Protein AF-A0A7Y0H3B8-F1 (afdb_monomer_lite)

Secondary structure (DSSP, 8-state):
----PPP-EEES----GGGGTSSPBP-SS-BSS-EEEEE---EEEETTEEEE-SSPPEEEEEPP-GGG-S---GGGEEEEESPTTEEEE-TTSPEEEEESSTTGGGTT-SSB-BTTB---SEEEEEEETTSEE--SSPPSSS-EEEE--GGGSPPGGGGGGSEEEEE--SS-HHHHHHH-GGGEEEEEEE--PPPTT-EEEEEEEESBHHHHHHHTT---TT--B--BS--TTPPSPEEEE-SEEEEEEE--S-SHHHHHHT-------TTTTEEEE--SS-BTTB---SSPEEEEPSS--TT--PPP--SHHHHHHHHHHHHHHHHHHH----BTTB--SSPPP-----TTHHHHT-SS--TTS-SHHHHHHHSHHHHHHHHHHHHHHHHTHHHHHHHHHHHHHHHHHHHHHHHHHHHHHHHHHHHIIIIITTS-HHHHHHHTGGGTTTSEETTEEHHHHHHTSSS-GGGGSHHHHHHH-TTSHHHHHHHHHTT----STT-S-SS--HHHHHHTTSS-SSPPPPPPTT---HHHHHHHHHHHSSPTT--HHHHHHHHHHHHHHTTTHHHHHHHHHHHHHHHHHHHHHHTT-HHHHHHHHHHHHHHHHHHHHHHHHHHHHHHHHHHHHHHTSTTT--HHHHHTSPPPSEEE-PPP--SS-----PPEEEPP-

pLDDT: mean 82.29, std 14.74, range [34.5, 98.56]

Sequence (673 aa):
MTQSYGRYHFRSWVRRGVGADAGQADSPAIPARASMDVELSVTAHQGSAVVDVLPAPKVTVHLFGPGDVIGIDPRHIIRTEPRNLTVNFEPNYLAGIEFDGPDFPWLFTPALANADRLRPWIALIVLKDAEYATPSVAPNPLPVIDVTSMSALQTLDDSWNWAHAQISAETDLTATIAGNPAAAISRLLCPRRLDPETSYTAFLVPAFDVGRQAGLGVDVSKVFAANPAWTSLTVAPLRLPVYHRFEFRTSDAGDFESLVRKLAPTMFPAAVGIAPMAVDHPADGVPSAGAPLGLEGALRSVSTTATPWAGPDRDAFRAAVQDLVNEGTTAPFDDPDHPLPGDPRIVPPAYGKWHSGAQGVDRSVPGWLPDLNLDPRNRAGAGMGTQIVQGQRIALMASAWVQVEGVLAANALLRQAQLSRAALRQLWNQHLQLATASTLLMLTAPLHSRMMASPRTVAATLGESRIPARMLSGAFRRTTRPLGPLARRAGALAGISPTGPGVLSTGAPLLERVNAGVVQVAPLPPAPAGMTSIDQVSDRDESAAPPAGLPAWLKRLLTWWAARLGAWLPVVVIALSVLVAALLILLAALLGAAALGMLLAVAVAGALVVGALAARPLLTRLGQLGNAAERLRFANLTGAAVRDGQLASRFVITEPPSGLGTAGAGAAIPGAA

Radius of gyration: 47.11 Å; chains: 1; bounding box: 98×95×128 Å

Foldseek 3Di:
DPPPDWDKDKALADDDDPRQPWAAADDQWGWQWTKDWDFDWDFDDDDPDTDTDPPTDIDIDTDAALLNDQADDCLQWPDWVVGFAAEAAALQDWTKTKGLALRQQQHRQRHHHDVRFDAGQKAKFKDFPVQWDFDPDPQVPFGKIWGAHPVSADASVCRSNQKMKMAGDPDDPVCCCVPPSSRIMMMGTDPDRGDAQTKMKMFIFGQWCSNQCSNNVHDSVPPTIGHGVDHPPDHGGRMTGGRDMGIYGHHHNDDPVSVVVPDDDDADPLCPQWDFAAQCCPDPQAHGQDGTFTQGHPDGGPNHDGDDRDDDSLVSRLVRQQVQQLLVLPDDPQDPVHGDPDDRDDGDYQPCCVVVVDSGADPVDDDDSSVCRRPPNNVVVSVVVVVVCVVCVVVVVVVVVVVVVVVVVVVVVVVVVVVVVVVVVVCCVVPVVPDDPVRNCLVCLVCQCVDDPPPHGNLVVVVPALAPNCCSDPVVCQQQPCPHPNVVVVCVVVVNDPDDDPDSPPDDRPRVCSRVVVDRPDDDDDDDPPDDDLLNVLVVQLQPLDDPPDDSVVSVVLLVCLQPCLVVLLVVLLVVLVVQLVVLQVVCVVVVNNVVSNVVSVVSSVVSNVVSVVCNVSSPSSNVSNVLSVCRDPVNPDPVSVVPDDDPQWDWDFDDADPPDDTDDTDIDGDDD

Structure (mmCIF, N/CA/C/O backbone):
da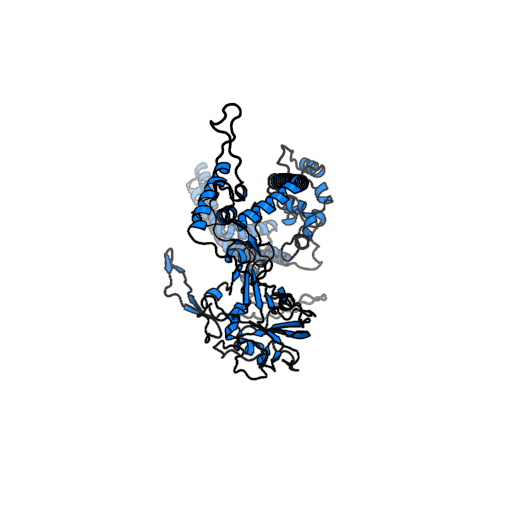ta_AF-A0A7Y0H3B8-F1
#
_entry.id   AF-A0A7Y0H3B8-F1
#
loop_
_atom_site.group_PDB
_atom_site.id
_atom_site.type_symbol
_atom_site.label_atom_id
_atom_site.label_alt_id
_atom_site.label_comp_id
_atom_site.label_asym_id
_atom_site.label_entity_id
_atom_site.label_seq_id
_atom_site.pdbx_PDB_ins_code
_atom_site.Cartn_x
_atom_site.Cartn_y
_atom_site.Cartn_z
_atom_site.occupancy
_atom_site.B_iso_or_equiv
_atom_site.auth_seq_id
_atom_site.auth_comp_id
_atom_site.auth_asym_id
_atom_site.auth_atom_id
_atom_site.pdbx_PDB_model_num
ATOM 1 N N . MET A 1 1 ? -4.552 22.725 -10.524 1.00 40.94 1 MET A N 1
ATOM 2 C CA . MET A 1 1 ? -4.689 21.751 -9.422 1.00 40.94 1 MET A CA 1
ATOM 3 C C . MET A 1 1 ? -3.881 20.541 -9.831 1.00 40.94 1 MET A C 1
ATOM 5 O O . MET A 1 1 ? -4.294 19.839 -10.742 1.00 40.94 1 MET A O 1
ATOM 9 N N . THR A 1 2 ? -2.693 20.388 -9.258 1.00 36.81 2 THR A N 1
ATOM 10 C CA . THR A 1 2 ? -1.898 19.162 -9.347 1.00 36.81 2 THR A CA 1
ATOM 11 C C . THR A 1 2 ? -2.769 18.006 -8.861 1.00 36.81 2 THR A C 1
ATOM 13 O O . THR A 1 2 ? -3.340 18.080 -7.775 1.00 36.81 2 THR A O 1
ATOM 16 N N . GLN A 1 3 ? -2.967 16.989 -9.699 1.00 42.75 3 GLN A N 1
ATOM 17 C CA . GLN A 1 3 ? -3.611 15.752 -9.270 1.00 42.75 3 GLN A CA 1
ATOM 18 C C . GLN A 1 3 ? -2.749 15.164 -8.147 1.00 42.75 3 GLN A C 1
ATOM 20 O O . GLN A 1 3 ? -1.582 14.846 -8.368 1.00 42.75 3 GLN A O 1
ATOM 25 N N . SER A 1 4 ? -3.293 15.099 -6.930 1.00 45.69 4 SER A N 1
ATOM 26 C CA . SER A 1 4 ? -2.687 14.330 -5.844 1.00 45.69 4 SER A CA 1
ATOM 27 C C . SER A 1 4 ? -2.866 12.861 -6.219 1.00 45.69 4 SER A C 1
ATOM 29 O O . SER A 1 4 ? -3.964 12.308 -6.155 1.00 45.69 4 SER A O 1
ATOM 31 N N . TYR A 1 5 ? -1.805 12.268 -6.761 1.00 53.50 5 TYR A N 1
ATOM 32 C CA . TYR A 1 5 ? -1.706 10.823 -6.907 1.00 53.50 5 TYR A CA 1
ATOM 33 C C . TYR A 1 5 ? -1.673 10.208 -5.505 1.00 53.50 5 TYR A C 1
ATOM 35 O O . TYR A 1 5 ? -1.014 10.751 -4.618 1.00 53.50 5 TYR A O 1
ATOM 43 N N . GLY A 1 6 ? -2.350 9.076 -5.301 1.00 59.97 6 GLY A N 1
ATOM 44 C CA . GLY A 1 6 ? -2.258 8.343 -4.038 1.00 59.97 6 GLY A CA 1
ATOM 45 C C . GLY A 1 6 ? -0.798 7.995 -3.738 1.00 59.97 6 GLY A C 1
ATOM 46 O O . GLY A 1 6 ? -0.159 7.289 -4.518 1.00 59.97 6 GLY A O 1
ATOM 47 N N . ARG A 1 7 ? -0.255 8.522 -2.636 1.00 76.62 7 ARG A N 1
ATOM 48 C CA . ARG A 1 7 ? 1.088 8.191 -2.150 1.00 76.62 7 ARG A CA 1
ATOM 49 C C . ARG A 1 7 ? 0.985 7.069 -1.125 1.00 76.62 7 ARG A C 1
ATOM 51 O O . ARG A 1 7 ? 0.228 7.174 -0.163 1.00 76.62 7 ARG A O 1
ATOM 58 N N . TYR A 1 8 ? 1.757 6.010 -1.346 1.00 84.88 8 TYR A N 1
ATOM 59 C CA . TYR A 1 8 ? 1.910 4.908 -0.404 1.00 84.88 8 TYR A CA 1
ATOM 60 C C . TYR A 1 8 ? 3.263 5.021 0.289 1.00 84.88 8 TYR A C 1
ATOM 62 O O . TYR A 1 8 ? 4.295 5.153 -0.369 1.00 84.88 8 TYR A O 1
ATOM 70 N N . HIS A 1 9 ? 3.255 4.946 1.616 1.00 88.38 9 HIS A N 1
ATOM 71 C CA . HIS A 1 9 ? 4.460 4.887 2.431 1.00 88.38 9 HIS A CA 1
ATOM 72 C C . HIS A 1 9 ? 4.549 3.520 3.100 1.00 88.38 9 HIS A C 1
ATOM 74 O O . HIS A 1 9 ? 3.611 3.090 3.770 1.00 88.38 9 HIS A O 1
ATOM 80 N N . PHE A 1 10 ? 5.689 2.855 2.932 1.00 91.50 10 PHE A N 1
ATOM 81 C CA . PHE A 1 10 ? 5.968 1.567 3.556 1.00 91.50 10 PHE A CA 1
ATOM 82 C C . PHE A 1 10 ? 6.911 1.757 4.745 1.00 91.50 10 PHE A C 1
ATOM 84 O O . PHE A 1 10 ? 7.852 2.559 4.692 1.00 91.50 10 PHE A O 1
ATOM 91 N N . ARG A 1 11 ? 6.628 1.050 5.839 1.00 91.75 11 ARG A N 1
ATOM 92 C CA . ARG A 1 11 ? 7.447 1.027 7.056 1.00 91.75 11 ARG A CA 1
ATOM 93 C C . ARG A 1 11 ? 7.760 -0.415 7.422 1.00 91.75 11 ARG A C 1
ATOM 95 O O . ARG A 1 11 ? 6.856 -1.247 7.421 1.00 91.75 11 ARG A O 1
ATOM 102 N N . SER A 1 12 ? 9.016 -0.686 7.762 1.00 93.00 12 SER A N 1
ATOM 103 C CA . SER A 1 12 ? 9.477 -2.019 8.167 1.00 93.00 12 SER A CA 1
ATOM 104 C C . SER A 1 12 ? 8.813 -2.505 9.455 1.00 93.00 12 SER A C 1
ATOM 106 O O . SER A 1 12 ? 8.681 -3.702 9.656 1.00 93.00 12 SER A O 1
ATOM 108 N N . TRP A 1 13 ? 8.375 -1.583 10.317 1.00 93.88 13 TRP A N 1
ATOM 109 C CA . TRP A 1 13 ? 7.616 -1.869 11.532 1.00 93.88 13 TRP A CA 1
ATOM 110 C C . TRP A 1 13 ? 6.831 -0.633 11.991 1.00 93.88 13 TRP A C 1
ATOM 112 O O . TRP A 1 13 ? 7.152 0.496 11.610 1.00 93.88 13 TRP A O 1
ATOM 122 N N . VAL A 1 14 ? 5.796 -0.844 12.811 1.00 92.19 14 VAL A N 1
ATOM 123 C CA . VAL A 1 14 ? 5.066 0.214 13.532 1.00 92.19 14 VAL A CA 1
ATOM 124 C C . VAL A 1 14 ? 4.738 -0.282 14.941 1.00 92.19 14 VAL A C 1
ATOM 126 O O . VAL A 1 14 ? 4.281 -1.408 15.120 1.00 92.19 14 VAL A O 1
ATOM 129 N N . ARG A 1 15 ? 4.955 0.570 15.947 1.00 90.88 15 ARG A N 1
ATOM 130 C CA . ARG A 1 15 ? 4.550 0.363 17.347 1.00 90.88 15 ARG A CA 1
ATOM 131 C C . ARG A 1 15 ? 3.812 1.608 17.830 1.00 90.88 15 ARG A C 1
ATOM 133 O O . ARG A 1 15 ? 4.107 2.713 17.376 1.00 90.88 15 ARG A O 1
ATOM 140 N N . ARG A 1 16 ? 2.843 1.435 18.728 1.00 87.38 16 ARG A N 1
ATOM 141 C CA . ARG A 1 16 ? 2.047 2.533 19.293 1.00 87.38 16 ARG A CA 1
ATOM 142 C C . ARG A 1 16 ? 1.983 2.449 20.812 1.00 87.38 16 ARG A C 1
ATOM 144 O O . ARG A 1 16 ? 2.094 1.371 21.397 1.00 87.38 16 ARG A O 1
ATOM 151 N N . GLY A 1 17 ? 1.733 3.602 21.427 1.00 86.69 17 GLY A N 1
ATOM 152 C CA . GLY A 1 17 ? 1.544 3.730 22.868 1.00 86.69 17 GLY A CA 1
ATOM 153 C C . GLY A 1 17 ? 2.754 3.244 23.663 1.00 86.69 17 GLY A C 1
ATOM 154 O O . GLY A 1 17 ? 3.889 3.334 23.210 1.00 86.69 17 GLY A O 1
ATOM 155 N N . VAL A 1 18 ? 2.482 2.678 24.836 1.00 84.56 18 VAL A N 1
ATOM 156 C CA . VAL A 1 18 ? 3.487 2.218 25.809 1.00 84.56 18 VAL A CA 1
ATOM 157 C C . VAL A 1 18 ? 4.445 1.169 25.220 1.00 84.56 18 VAL A C 1
ATOM 159 O O . VAL A 1 18 ? 5.603 1.081 25.618 1.00 84.56 18 VAL A O 1
ATOM 162 N N . GLY A 1 19 ? 3.998 0.400 24.222 1.00 83.25 19 GLY A N 1
ATOM 163 C CA . GLY A 1 19 ? 4.835 -0.578 23.532 1.00 83.25 19 GLY A CA 1
ATOM 164 C C . GLY A 1 19 ? 5.940 0.028 22.659 1.00 83.25 19 GLY A C 1
ATOM 165 O O . GLY A 1 19 ? 6.861 -0.695 22.280 1.00 83.25 19 GLY A O 1
ATOM 166 N N . ALA A 1 20 ? 5.868 1.319 22.325 1.00 86.31 20 ALA A N 1
ATOM 167 C CA . ALA A 1 20 ? 6.916 1.998 21.566 1.00 86.31 20 ALA A CA 1
ATOM 168 C C . ALA A 1 20 ? 8.186 2.260 22.396 1.00 86.31 20 ALA A C 1
ATOM 170 O O . ALA A 1 20 ? 9.252 2.370 21.802 1.00 86.31 20 ALA A O 1
ATOM 171 N N . ASP A 1 21 ? 8.072 2.283 23.732 1.00 86.06 21 ASP A N 1
ATOM 172 C CA . ASP A 1 21 ? 9.164 2.662 24.645 1.00 86.06 21 ASP A CA 1
ATOM 173 C C . ASP A 1 21 ? 9.518 1.575 25.682 1.00 86.06 21 ASP A C 1
ATOM 175 O O . ASP A 1 21 ? 10.467 1.722 26.448 1.00 86.06 21 ASP A O 1
ATOM 179 N N . ALA A 1 22 ? 8.769 0.468 25.738 1.00 83.19 22 ALA A N 1
ATOM 180 C CA . ALA A 1 22 ? 9.004 -0.600 26.709 1.00 83.19 22 ALA A CA 1
ATOM 181 C C . ALA A 1 22 ? 10.034 -1.639 26.245 1.00 83.19 22 ALA A C 1
ATOM 183 O O . ALA A 1 22 ? 9.823 -2.336 25.249 1.00 83.19 22 ALA A O 1
ATOM 184 N N . GLY A 1 23 ? 11.055 -1.864 27.072 1.00 86.00 23 GLY A N 1
ATOM 185 C CA . GLY A 1 23 ? 11.982 -2.987 26.955 1.00 86.00 23 GLY A CA 1
ATOM 186 C C . GLY A 1 23 ? 13.327 -2.638 26.320 1.00 86.00 23 GLY A C 1
ATOM 187 O O . GLY A 1 23 ? 13.721 -1.482 26.214 1.00 86.00 23 GLY A O 1
ATOM 188 N N . GLN A 1 24 ? 14.060 -3.680 25.932 1.00 92.19 24 GLN A N 1
ATOM 189 C CA . GLN A 1 24 ? 15.363 -3.571 25.272 1.00 92.19 24 GLN A CA 1
ATOM 190 C C . GLN A 1 24 ? 15.230 -3.725 23.754 1.00 92.19 24 GLN A C 1
ATOM 192 O O . GLN A 1 24 ? 14.245 -4.290 23.277 1.00 92.19 24 GLN A O 1
ATOM 197 N N . ALA A 1 25 ? 16.231 -3.265 23.001 1.00 94.19 25 ALA A N 1
ATOM 198 C CA . ALA A 1 25 ? 16.289 -3.471 21.554 1.00 94.19 25 ALA A CA 1
ATOM 199 C C . ALA A 1 25 ? 16.274 -4.967 21.182 1.00 94.19 25 ALA A C 1
ATOM 201 O O . ALA A 1 25 ? 16.824 -5.809 21.899 1.00 94.19 25 ALA A O 1
ATOM 202 N N . ASP A 1 26 ? 15.651 -5.286 20.047 1.00 93.88 26 ASP A N 1
ATOM 203 C CA . ASP A 1 26 ? 15.497 -6.652 19.557 1.00 93.88 26 ASP A CA 1
ATOM 204 C C . ASP A 1 26 ? 16.863 -7.308 19.314 1.00 93.88 26 ASP A C 1
ATOM 206 O O . ASP A 1 26 ? 17.768 -6.744 18.685 1.00 93.88 26 ASP A O 1
ATOM 210 N N . SER A 1 27 ? 17.016 -8.513 19.855 1.00 91.56 27 SER A N 1
ATOM 211 C CA . SER A 1 27 ? 18.233 -9.319 19.796 1.00 91.56 27 SER A CA 1
ATOM 212 C C . SER A 1 27 ? 17.888 -10.805 19.982 1.00 91.56 27 SER A C 1
ATOM 214 O O . SER A 1 27 ? 16.769 -11.129 20.388 1.00 91.56 27 SER A O 1
ATOM 216 N N . PRO A 1 28 ? 18.811 -11.748 19.718 1.00 86.75 28 PRO A N 1
ATOM 217 C CA . PRO A 1 28 ? 18.539 -13.175 19.910 1.00 86.75 28 PRO A CA 1
ATOM 218 C C . PRO A 1 28 ? 18.070 -13.553 21.325 1.00 86.75 28 PRO A C 1
ATOM 220 O O . PRO A 1 28 ? 17.345 -14.532 21.473 1.00 86.75 28 PRO A O 1
ATOM 223 N N . ALA A 1 29 ? 18.437 -12.772 22.348 1.00 88.81 29 ALA A N 1
ATOM 224 C CA . ALA A 1 29 ? 18.040 -12.988 23.735 1.00 88.81 29 ALA A CA 1
ATOM 225 C C . ALA A 1 29 ? 17.182 -11.818 24.242 1.00 88.81 29 ALA A C 1
ATOM 227 O O . ALA A 1 29 ? 17.705 -10.785 24.658 1.00 88.81 29 ALA A O 1
ATOM 228 N N . ILE A 1 30 ? 15.857 -11.988 24.226 1.00 93.31 30 ILE A N 1
ATOM 229 C CA . ILE A 1 30 ? 14.880 -11.005 24.722 1.00 93.31 30 ILE A CA 1
ATOM 230 C C . ILE A 1 30 ? 13.974 -11.613 25.805 1.00 93.31 30 ILE A C 1
ATOM 232 O O . ILE A 1 30 ? 13.742 -12.828 25.796 1.00 93.31 30 ILE A O 1
ATOM 236 N N . PRO A 1 31 ? 13.476 -10.808 26.764 1.00 93.88 31 PRO A N 1
ATOM 237 C CA . PRO A 1 31 ? 12.596 -11.306 27.816 1.00 93.88 31 PRO A CA 1
ATOM 238 C C . PRO A 1 31 ? 11.245 -11.766 27.250 1.00 93.88 31 PRO A C 1
ATOM 240 O O . PRO A 1 31 ? 10.810 -11.314 26.195 1.00 93.88 31 PRO A O 1
ATOM 243 N N . ALA A 1 32 ? 10.545 -12.646 27.969 1.00 93.50 32 ALA A N 1
ATOM 244 C CA . ALA A 1 32 ? 9.212 -13.122 27.580 1.00 93.50 32 ALA A CA 1
ATOM 245 C C . ALA A 1 32 ? 8.148 -12.007 27.580 1.00 93.50 32 ALA A C 1
ATOM 247 O O . ALA A 1 32 ? 7.167 -12.078 26.838 1.00 93.50 32 ALA A O 1
ATOM 248 N N . ARG A 1 33 ? 8.355 -10.971 28.400 1.00 93.88 33 ARG A N 1
ATOM 249 C CA . ARG A 1 33 ? 7.532 -9.761 28.476 1.00 93.88 33 ARG A CA 1
ATOM 250 C C . ARG A 1 33 ? 8.430 -8.532 28.484 1.00 93.88 33 ARG A C 1
ATOM 252 O O . ARG A 1 33 ? 9.427 -8.506 29.203 1.00 93.88 33 ARG A O 1
ATOM 259 N N . ALA A 1 34 ? 8.043 -7.505 27.734 1.00 92.88 34 ALA A N 1
ATOM 260 C CA . ALA A 1 34 ? 8.6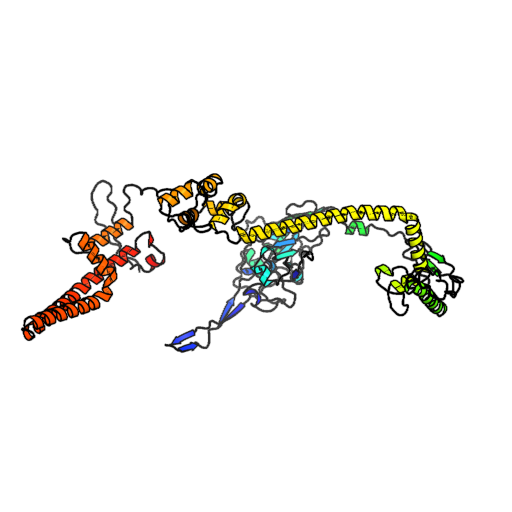64 -6.194 27.861 1.00 92.88 34 ALA A CA 1
ATOM 261 C C . ALA A 1 34 ? 8.282 -5.566 29.210 1.00 92.88 34 ALA A C 1
ATOM 263 O O . ALA A 1 34 ? 7.181 -5.789 29.722 1.00 92.88 34 ALA A O 1
ATOM 264 N N . SER A 1 35 ? 9.179 -4.766 29.774 1.00 90.88 35 SER A N 1
ATOM 265 C CA . SER A 1 35 ? 8.943 -4.026 31.011 1.00 90.88 35 SER A CA 1
ATOM 266 C C . SER A 1 35 ? 9.374 -2.574 30.871 1.00 90.88 35 SER A C 1
ATOM 268 O O . SER A 1 35 ? 10.252 -2.255 30.069 1.00 90.88 35 SER A O 1
ATOM 270 N N . MET A 1 36 ? 8.770 -1.706 31.672 1.00 89.44 36 MET A N 1
ATOM 271 C CA . MET A 1 36 ? 9.221 -0.331 31.859 1.00 89.44 36 MET A CA 1
ATOM 272 C C . MET A 1 36 ? 9.026 0.094 33.309 1.00 89.44 36 MET A C 1
ATOM 274 O O . MET A 1 36 ? 8.131 -0.409 33.990 1.00 89.44 36 MET A O 1
ATOM 278 N N . ASP A 1 37 ? 9.840 1.038 33.762 1.00 88.38 37 ASP A N 1
ATOM 279 C CA . ASP A 1 37 ? 9.673 1.646 35.075 1.00 88.38 37 ASP A CA 1
ATOM 280 C C . ASP A 1 37 ? 8.750 2.859 34.960 1.00 88.38 37 ASP A C 1
ATOM 282 O O . ASP A 1 37 ? 9.009 3.781 34.187 1.00 88.38 37 ASP A O 1
ATOM 286 N N . VAL A 1 38 ? 7.667 2.851 35.734 1.00 86.06 38 VAL A N 1
ATOM 287 C CA . VAL A 1 38 ? 6.719 3.963 35.839 1.00 86.06 38 VAL A CA 1
ATOM 288 C C . VAL A 1 38 ? 6.915 4.643 37.187 1.00 86.06 38 VAL A C 1
ATOM 290 O O . VAL A 1 38 ? 6.975 3.986 38.227 1.00 86.06 38 VAL A O 1
ATOM 293 N N . GLU A 1 39 ? 7.008 5.969 37.171 1.00 85.62 39 GLU A N 1
ATOM 294 C CA . GLU A 1 39 ? 7.154 6.802 38.363 1.00 85.62 39 GLU A CA 1
ATOM 295 C C . GLU A 1 39 ? 5.854 7.578 38.606 1.00 85.62 39 GLU A C 1
ATOM 297 O O . GLU A 1 39 ? 5.332 8.230 37.700 1.00 85.62 39 GLU A O 1
ATOM 302 N N . LEU A 1 40 ? 5.305 7.485 39.822 1.00 78.69 40 LEU A N 1
ATOM 303 C CA . LEU A 1 40 ? 4.098 8.215 40.216 1.00 78.69 40 LEU A CA 1
ATOM 304 C C . LEU A 1 40 ? 4.483 9.448 41.039 1.00 78.69 40 LEU A C 1
ATOM 306 O O . LEU A 1 40 ? 4.762 9.333 42.233 1.00 78.69 40 LEU A O 1
ATOM 310 N N . SER A 1 41 ? 4.453 10.630 40.425 1.00 75.56 41 SER A N 1
ATOM 311 C CA . SER A 1 41 ? 4.582 11.890 41.156 1.00 75.56 41 SER A CA 1
ATOM 312 C C . SER A 1 41 ? 3.256 12.248 41.833 1.00 75.56 41 SER A C 1
ATOM 314 O O . SER A 1 41 ? 2.217 12.390 41.187 1.00 75.56 41 SER A O 1
ATOM 316 N N . VAL A 1 42 ? 3.281 12.379 43.161 1.00 74.56 42 VAL A N 1
ATOM 317 C CA . VAL A 1 42 ? 2.127 12.817 43.956 1.00 74.56 42 VAL A CA 1
ATOM 318 C C . VAL A 1 42 ? 2.415 14.211 44.495 1.00 74.56 42 VAL A C 1
ATOM 320 O O . VAL A 1 42 ? 3.327 14.403 45.299 1.00 74.56 42 VAL A O 1
ATOM 323 N N . THR A 1 43 ? 1.615 15.185 44.071 1.00 74.12 43 THR A N 1
ATOM 324 C CA . THR A 1 43 ? 1.605 16.536 44.634 1.00 74.12 43 THR A CA 1
ATOM 325 C C . THR A 1 43 ? 0.630 16.589 45.804 1.00 74.12 43 THR A C 1
ATOM 327 O O . THR A 1 43 ? -0.577 16.399 45.644 1.00 74.12 43 THR A O 1
ATOM 330 N N . ALA A 1 44 ? 1.147 16.841 47.006 1.00 73.94 44 ALA A N 1
ATOM 331 C CA . ALA A 1 44 ? 0.322 17.074 48.184 1.00 73.94 44 ALA A CA 1
ATOM 332 C C . ALA A 1 44 ? 0.149 18.584 48.395 1.00 73.94 44 ALA A C 1
ATOM 334 O O . ALA A 1 44 ? 1.116 19.343 48.381 1.00 73.94 44 ALA A O 1
ATOM 335 N N . HIS A 1 45 ? -1.083 19.037 48.623 1.00 74.75 45 HIS A N 1
ATOM 336 C CA . HIS A 1 45 ? -1.341 20.421 49.023 1.00 74.75 45 HIS A CA 1
ATOM 337 C C . HIS A 1 45 ? -1.357 20.513 50.551 1.00 74.75 45 HIS A C 1
ATOM 339 O O . HIS A 1 45 ? -2.250 19.963 51.197 1.00 74.75 45 HIS A O 1
ATOM 345 N N . GLN A 1 46 ? -0.384 21.215 51.136 1.00 68.06 46 GLN A N 1
ATOM 346 C CA . GLN A 1 46 ? -0.349 21.506 52.570 1.00 68.06 46 GLN A CA 1
ATOM 347 C C . GLN A 1 46 ? -0.674 22.993 52.772 1.00 68.06 46 GLN A C 1
ATOM 349 O O . GLN A 1 46 ? 0.178 23.872 52.643 1.00 68.06 46 GLN A O 1
ATOM 354 N N . GLY A 1 47 ? -1.953 23.295 53.017 1.00 79.69 47 GLY A N 1
ATOM 355 C CA . GLY A 1 47 ? -2.460 24.671 52.972 1.00 79.69 47 GLY A CA 1
ATOM 356 C C . GLY A 1 47 ? -2.453 25.222 51.540 1.00 79.69 47 GLY A C 1
ATOM 357 O O . GLY A 1 47 ? -2.959 24.569 50.631 1.00 79.69 47 GLY A O 1
ATOM 358 N N . SER A 1 48 ? -1.878 26.411 51.330 1.00 68.56 48 SER A N 1
ATOM 359 C CA . SER A 1 48 ? -1.727 27.030 49.997 1.00 68.56 48 SER A CA 1
ATOM 360 C C . SER A 1 48 ? -0.447 26.611 49.261 1.00 68.56 48 SER A C 1
ATOM 362 O O . SER A 1 48 ? -0.238 27.030 48.124 1.00 68.56 48 SER A O 1
ATOM 364 N N . ALA A 1 49 ? 0.429 25.831 49.900 1.00 57.34 49 ALA A N 1
ATOM 365 C CA . ALA A 1 49 ? 1.698 25.401 49.325 1.00 57.34 49 ALA A CA 1
ATOM 366 C C . ALA A 1 49 ? 1.564 24.017 48.674 1.00 57.34 49 ALA A C 1
ATOM 368 O O . ALA A 1 49 ? 1.020 23.084 49.272 1.00 57.34 49 ALA A O 1
ATOM 369 N N . VAL A 1 50 ? 2.070 23.894 47.445 1.00 69.00 50 VAL A N 1
ATOM 370 C CA . VAL A 1 50 ? 2.289 22.602 46.783 1.00 69.00 50 VAL A CA 1
ATOM 371 C C . VAL A 1 50 ? 3.581 22.024 47.348 1.00 69.00 50 VAL A C 1
ATOM 373 O O . VAL A 1 50 ? 4.626 22.666 47.264 1.00 69.00 50 VAL A O 1
ATOM 376 N N . VAL A 1 51 ? 3.499 20.841 47.948 1.00 70.38 51 VAL A N 1
ATOM 377 C CA . VAL A 1 51 ? 4.654 20.081 48.423 1.00 70.38 51 VAL A CA 1
ATOM 378 C C . VAL A 1 51 ? 4.771 18.836 47.553 1.00 70.38 51 VAL A C 1
ATOM 380 O O . VAL A 1 51 ? 3.875 17.987 47.541 1.00 70.38 51 VAL A O 1
ATOM 383 N N . ASP A 1 52 ? 5.876 18.735 46.818 1.00 65.88 52 ASP A N 1
ATOM 384 C CA . ASP A 1 52 ? 6.216 17.529 46.068 1.00 65.88 52 ASP A CA 1
ATOM 385 C C . ASP A 1 52 ? 6.632 16.427 47.044 1.00 65.88 52 ASP A C 1
ATOM 387 O O . ASP A 1 52 ? 7.540 16.604 47.862 1.00 65.88 52 ASP A O 1
ATOM 391 N N . VAL A 1 53 ? 5.968 15.273 46.972 1.00 64.44 53 VAL A N 1
ATOM 392 C CA . VAL A 1 53 ? 6.361 14.098 47.751 1.00 64.44 53 VAL A CA 1
ATOM 393 C C . VAL A 1 53 ? 7.514 13.413 47.013 1.00 64.44 53 VAL A C 1
ATOM 395 O O . VAL A 1 53 ? 7.300 12.724 46.018 1.00 64.44 53 VAL A O 1
ATOM 398 N N . LEU A 1 54 ? 8.747 13.623 47.485 1.00 69.06 54 LEU A N 1
ATOM 399 C CA . LEU A 1 54 ? 9.958 12.976 46.966 1.00 69.06 54 LEU A CA 1
ATOM 400 C C . LEU A 1 54 ? 10.526 11.963 47.976 1.00 69.06 54 LEU A C 1
ATOM 402 O O . LEU A 1 54 ? 10.533 12.252 49.176 1.00 69.06 54 LEU A O 1
ATOM 406 N N . PRO A 1 55 ? 11.075 10.819 47.517 1.00 63.47 55 PRO A N 1
ATOM 407 C CA . PRO A 1 55 ? 11.157 10.361 46.125 1.00 63.47 55 PRO A CA 1
ATOM 408 C C . PRO A 1 55 ? 9.880 9.629 45.679 1.00 63.47 55 PRO A C 1
ATOM 410 O O . PRO A 1 55 ? 9.284 8.878 46.452 1.00 63.47 55 PRO A O 1
ATOM 413 N N . ALA A 1 56 ? 9.476 9.814 44.422 1.00 68.44 56 ALA A N 1
ATOM 414 C CA . ALA A 1 56 ? 8.348 9.077 43.868 1.00 68.44 56 ALA A CA 1
ATOM 415 C C . ALA A 1 56 ? 8.690 7.574 43.753 1.00 68.44 56 ALA A C 1
ATOM 417 O O . ALA A 1 56 ? 9.793 7.215 43.324 1.00 68.44 56 ALA A O 1
ATOM 418 N N . PRO A 1 57 ? 7.781 6.668 44.157 1.00 77.44 57 PRO A N 1
ATOM 419 C CA . PRO A 1 57 ? 8.022 5.237 44.054 1.00 77.44 57 PRO A CA 1
ATOM 420 C C . PRO A 1 57 ? 8.092 4.822 42.579 1.00 77.44 57 PRO A C 1
ATOM 422 O O . PRO A 1 57 ? 7.186 5.121 41.797 1.00 77.44 57 PRO A O 1
ATOM 425 N N . LYS A 1 58 ? 9.163 4.110 42.210 1.00 80.69 58 LYS A N 1
ATOM 426 C CA . LYS A 1 58 ? 9.308 3.472 40.895 1.00 80.69 58 LYS A CA 1
ATOM 427 C C . LYS A 1 58 ? 8.655 2.096 40.922 1.00 80.69 58 LYS A C 1
ATOM 429 O O . LYS A 1 58 ? 8.983 1.275 41.776 1.00 80.69 58 LYS A O 1
ATOM 434 N N . VAL A 1 59 ? 7.745 1.848 39.986 1.00 87.69 59 VAL A N 1
ATOM 435 C CA . VAL A 1 59 ? 7.062 0.563 39.820 1.00 87.69 59 VAL A CA 1
ATOM 436 C C . VAL A 1 59 ? 7.376 0.023 38.433 1.00 87.69 59 VAL A C 1
ATOM 438 O O . VAL A 1 59 ? 6.994 0.621 37.429 1.00 87.69 59 VAL A O 1
ATOM 441 N N . THR A 1 60 ? 8.050 -1.123 38.372 1.00 88.81 60 THR A N 1
ATOM 442 C CA . THR A 1 60 ? 8.249 -1.843 37.113 1.00 88.81 60 THR A CA 1
ATOM 443 C C . THR A 1 60 ? 6.928 -2.483 36.697 1.00 88.81 60 THR A C 1
ATOM 445 O O . THR A 1 60 ? 6.386 -3.339 37.398 1.00 88.81 60 THR A O 1
ATOM 448 N N . VAL A 1 61 ? 6.399 -2.066 35.551 1.00 90.12 61 VAL A N 1
ATOM 449 C CA . VAL A 1 61 ? 5.210 -2.660 34.936 1.00 90.12 61 VAL A CA 1
ATOM 450 C C . VAL A 1 61 ? 5.627 -3.553 33.775 1.00 90.12 61 VAL A C 1
ATOM 452 O O . VAL A 1 61 ? 6.553 -3.237 33.027 1.00 90.12 61 VAL A O 1
ATOM 455 N N . HIS A 1 62 ? 4.929 -4.674 33.613 1.00 90.69 62 HIS A N 1
ATOM 456 C CA . HIS A 1 62 ? 5.126 -5.593 32.497 1.00 90.69 62 HIS A CA 1
ATOM 457 C C . HIS A 1 62 ? 4.011 -5.414 31.471 1.00 90.69 62 HIS A C 1
ATOM 459 O O . HIS A 1 62 ? 2.837 -5.324 31.829 1.00 90.69 62 HIS A O 1
ATOM 465 N N . LEU A 1 63 ? 4.379 -5.396 30.195 1.00 92.06 63 LEU A N 1
ATOM 466 C CA . LEU A 1 63 ? 3.429 -5.447 29.092 1.00 92.06 63 LEU A CA 1
ATOM 467 C C . LEU A 1 63 ? 3.052 -6.893 28.771 1.00 92.06 63 LEU A C 1
ATOM 469 O O . LEU A 1 63 ? 3.828 -7.819 29.015 1.00 92.06 63 LEU A O 1
ATOM 473 N N . PHE A 1 64 ? 1.876 -7.067 28.170 1.00 93.62 64 PHE A N 1
ATOM 474 C CA . PHE A 1 64 ? 1.488 -8.344 27.583 1.00 93.62 64 PHE A CA 1
ATOM 475 C C . PHE A 1 64 ? 2.475 -8.744 26.478 1.00 93.62 64 PHE A C 1
ATOM 477 O O . PHE A 1 64 ? 2.809 -7.936 25.609 1.00 93.62 64 PHE A O 1
ATOM 484 N N . GLY A 1 65 ? 2.944 -9.989 26.533 1.00 94.50 65 GLY A N 1
ATOM 485 C CA . GLY A 1 65 ? 3.844 -10.594 25.554 1.00 94.50 65 GLY A CA 1
ATOM 486 C C . GLY A 1 65 ? 3.176 -11.735 24.781 1.00 94.50 65 GLY A C 1
ATOM 487 O O . GLY A 1 65 ? 1.981 -11.987 24.948 1.00 94.50 65 GLY A O 1
ATOM 488 N N . PRO A 1 66 ? 3.930 -12.486 23.959 1.00 95.81 66 PRO A N 1
ATOM 489 C CA . PRO A 1 66 ? 3.367 -13.555 23.132 1.00 95.81 66 PRO A CA 1
ATOM 490 C C . PRO A 1 66 ? 2.753 -14.690 23.965 1.00 95.81 66 PRO A C 1
ATOM 492 O O . PRO A 1 66 ? 1.802 -15.330 23.529 1.00 95.81 66 PRO A O 1
ATOM 495 N N . GLY A 1 67 ? 3.277 -14.924 25.175 1.00 95.31 67 GLY A N 1
ATOM 496 C CA . GLY A 1 67 ? 2.766 -15.928 26.116 1.00 95.31 67 GLY A CA 1
ATOM 497 C C . GLY A 1 67 ? 1.401 -15.600 26.723 1.00 95.31 67 GLY A C 1
ATOM 498 O O . GLY A 1 67 ? 0.790 -16.464 27.339 1.00 95.31 67 GLY A O 1
ATOM 499 N N . ASP A 1 68 ? 0.913 -14.372 26.544 1.00 94.81 68 ASP A N 1
ATOM 500 C CA . ASP A 1 68 ? -0.388 -13.931 27.050 1.00 94.81 68 ASP A CA 1
ATOM 501 C C . ASP A 1 68 ? -1.506 -14.078 26.000 1.00 94.81 68 ASP A C 1
ATOM 503 O O . ASP A 1 68 ? -2.667 -13.771 26.272 1.00 94.81 68 ASP A O 1
ATOM 507 N N . VAL A 1 69 ? -1.171 -14.556 24.793 1.00 94.88 69 VAL A N 1
ATOM 508 C CA . VAL A 1 69 ? -2.089 -14.638 23.653 1.00 94.88 69 VAL A CA 1
ATOM 509 C C . VAL A 1 69 ? -2.476 -16.085 23.350 1.00 94.88 69 VAL A C 1
ATOM 511 O O . VAL A 1 69 ? -1.729 -16.844 22.733 1.00 94.88 69 VAL A O 1
ATOM 514 N N . ILE A 1 70 ? -3.709 -16.441 23.712 1.00 93.12 70 ILE A N 1
ATOM 515 C CA . ILE A 1 70 ? -4.316 -17.763 23.460 1.00 93.12 70 ILE A CA 1
ATOM 516 C C . ILE A 1 70 ? -5.313 -17.762 22.291 1.00 93.12 70 ILE A C 1
ATOM 518 O O . ILE A 1 70 ? -6.128 -18.670 22.167 1.00 93.12 70 ILE A O 1
ATOM 522 N N . GLY A 1 71 ? -5.275 -16.740 21.436 1.00 92.88 71 GLY A N 1
ATOM 523 C CA . GLY A 1 71 ? -6.142 -16.604 20.268 1.00 92.88 71 GLY A CA 1
ATOM 524 C C . GLY A 1 71 ? -6.192 -15.166 19.761 1.00 92.88 71 GLY A C 1
ATOM 525 O O . GLY A 1 71 ? -5.798 -14.239 20.465 1.00 92.88 71 GLY A O 1
ATOM 526 N N . ILE A 1 72 ? -6.688 -14.980 18.539 1.00 94.75 72 ILE A N 1
ATOM 527 C CA . ILE A 1 72 ? -6.927 -13.655 17.954 1.00 94.75 72 ILE A CA 1
ATOM 528 C C . ILE A 1 72 ? -8.376 -13.554 17.484 1.00 94.75 72 ILE A C 1
ATOM 530 O O . ILE A 1 72 ? -8.973 -14.557 17.092 1.00 94.75 72 ILE A O 1
ATOM 534 N N . ASP A 1 73 ? -8.937 -12.344 17.484 1.00 94.88 73 ASP A N 1
ATOM 535 C CA . ASP A 1 73 ? -10.222 -12.096 16.827 1.00 94.88 73 ASP A CA 1
ATOM 536 C C . ASP A 1 73 ? -10.016 -12.122 15.297 1.00 94.88 73 ASP A C 1
ATOM 538 O O . ASP A 1 73 ? -9.228 -11.318 14.783 1.00 94.88 73 ASP A O 1
ATOM 542 N N . PRO A 1 74 ? -10.715 -12.995 14.542 1.00 91.00 74 PRO A N 1
ATOM 543 C CA . PRO A 1 74 ? -10.603 -13.052 13.085 1.00 91.00 74 PRO A CA 1
ATOM 544 C C . PRO A 1 74 ? -10.901 -11.721 12.387 1.00 91.00 74 PRO A C 1
ATOM 546 O O . PRO A 1 74 ? -10.447 -11.518 11.267 1.00 91.00 74 PRO A O 1
ATOM 549 N N . ARG A 1 75 ? -11.624 -10.794 13.033 1.00 94.19 75 ARG A N 1
ATOM 550 C CA . ARG A 1 75 ? -11.915 -9.461 12.478 1.00 94.19 75 ARG A CA 1
ATOM 551 C C . ARG A 1 75 ? -10.679 -8.573 12.326 1.00 94.19 75 ARG A C 1
ATOM 553 O O . ARG A 1 75 ? -10.757 -7.580 11.614 1.00 94.19 75 ARG A O 1
ATOM 560 N N . HIS A 1 76 ? -9.549 -8.915 12.950 1.00 94.44 76 HIS A N 1
ATOM 561 C CA . HIS A 1 76 ? -8.283 -8.232 12.675 1.00 94.44 76 HIS A CA 1
ATOM 562 C C . HIS A 1 76 ? -7.745 -8.527 11.273 1.00 94.44 76 HIS A C 1
ATOM 564 O O . HIS A 1 76 ? -6.959 -7.733 10.765 1.00 94.44 76 HIS A O 1
ATOM 570 N N . ILE A 1 77 ? -8.153 -9.640 10.655 1.00 97.06 77 ILE A N 1
ATOM 571 C CA . ILE A 1 77 ? -7.749 -10.032 9.305 1.00 97.06 77 ILE A CA 1
ATOM 572 C C . ILE A 1 77 ? -8.735 -9.428 8.307 1.00 97.06 77 ILE A C 1
ATOM 574 O O . ILE A 1 77 ? -9.911 -9.787 8.288 1.00 97.06 77 ILE A O 1
ATOM 578 N N . ILE A 1 78 ? -8.247 -8.526 7.457 1.00 95.81 78 ILE A N 1
ATOM 579 C CA . ILE A 1 78 ? -9.076 -7.846 6.447 1.00 95.81 78 ILE A CA 1
ATOM 580 C C . ILE A 1 78 ? -9.000 -8.534 5.084 1.00 95.81 78 ILE A C 1
ATOM 582 O O . ILE A 1 78 ? -9.958 -8.485 4.310 1.00 95.81 78 ILE A O 1
ATOM 586 N N . ARG A 1 79 ? -7.876 -9.196 4.787 1.00 96.31 79 ARG A N 1
ATOM 587 C CA . ARG A 1 79 ? -7.656 -9.910 3.527 1.00 96.31 79 ARG A CA 1
ATOM 588 C C . ARG A 1 79 ? -6.614 -11.007 3.697 1.00 96.31 79 ARG A C 1
ATOM 590 O O . ARG A 1 79 ? -5.608 -10.817 4.371 1.00 96.31 79 ARG A O 1
ATOM 597 N N . THR A 1 80 ? -6.838 -12.123 3.014 1.00 98.25 80 THR A N 1
ATOM 598 C CA . THR A 1 80 ? -5.807 -13.117 2.715 1.00 98.25 80 THR A CA 1
ATOM 599 C C . THR A 1 80 ? -5.476 -13.057 1.229 1.00 98.25 80 THR A C 1
ATOM 601 O O . THR A 1 80 ? -6.356 -12.828 0.392 1.00 98.25 80 THR A O 1
ATOM 604 N N . GLU A 1 81 ? -4.201 -13.233 0.913 1.00 97.19 81 GLU A N 1
ATOM 605 C CA . GLU A 1 81 ? -3.697 -13.411 -0.440 1.00 97.19 81 GLU A CA 1
ATOM 606 C C . GLU A 1 81 ? -2.892 -14.720 -0.454 1.00 97.19 81 GLU A C 1
ATOM 608 O O . GLU A 1 81 ? -1.894 -14.808 0.248 1.00 97.19 81 GLU A O 1
ATOM 613 N N . PRO A 1 82 ? -3.306 -15.768 -1.169 1.00 97.25 82 PRO A N 1
ATOM 614 C CA . PRO A 1 82 ? -4.542 -15.865 -1.936 1.00 97.25 82 PRO A CA 1
ATOM 615 C C . PRO A 1 82 ? -5.774 -15.780 -1.039 1.00 97.25 82 PRO A C 1
ATOM 617 O O . PRO A 1 82 ? -5.724 -16.060 0.163 1.00 97.25 82 PRO A O 1
ATOM 620 N N . ARG A 1 83 ? -6.920 -15.454 -1.638 1.00 97.38 83 ARG A N 1
ATOM 621 C CA . ARG A 1 83 ? -8.197 -15.607 -0.935 1.00 97.38 83 ARG A CA 1
ATOM 622 C C . ARG A 1 83 ? -8.405 -17.077 -0.586 1.00 97.38 83 ARG A C 1
ATOM 624 O O . ARG A 1 83 ? -7.991 -17.959 -1.340 1.00 97.38 83 ARG A O 1
ATOM 631 N N . ASN A 1 84 ? -9.083 -17.334 0.527 1.00 97.62 84 ASN A N 1
ATOM 632 C CA . ASN A 1 84 ? -9.412 -18.700 0.921 1.00 97.62 84 ASN A CA 1
ATOM 633 C C . ASN A 1 84 ? -10.145 -19.438 -0.217 1.00 97.62 84 ASN A C 1
ATOM 635 O O . ASN A 1 84 ? -11.076 -18.887 -0.806 1.00 97.62 84 ASN A O 1
ATOM 639 N N . LEU A 1 85 ? -9.729 -20.674 -0.490 1.00 97.50 85 LEU A N 1
ATOM 640 C CA . LEU A 1 85 ? -10.204 -21.558 -1.558 1.00 97.50 85 LEU A CA 1
ATOM 641 C C . LEU A 1 85 ? -9.892 -21.081 -2.989 1.00 97.50 85 LEU A C 1
ATOM 643 O O . LEU A 1 85 ? -10.561 -21.487 -3.939 1.00 97.50 85 LEU A O 1
ATOM 647 N N . THR A 1 86 ? -8.870 -20.240 -3.174 1.00 97.31 86 THR A N 1
ATOM 648 C CA . THR A 1 86 ? -8.361 -19.915 -4.520 1.00 97.31 86 THR A CA 1
ATOM 649 C C . THR A 1 86 ? -7.801 -21.175 -5.177 1.00 97.31 86 THR A C 1
ATOM 651 O O . THR A 1 86 ? -7.032 -21.896 -4.552 1.00 97.31 86 THR A O 1
ATOM 654 N N . VAL A 1 87 ? -8.161 -21.445 -6.434 1.00 95.62 87 VAL A N 1
ATOM 655 C CA . VAL A 1 87 ? -7.791 -22.697 -7.126 1.00 95.62 87 VAL A CA 1
ATOM 656 C C . VAL A 1 87 ? -6.589 -22.570 -8.065 1.00 95.62 87 VAL A C 1
ATOM 658 O O . VAL A 1 87 ? -6.050 -23.583 -8.502 1.00 95.62 87 VAL A O 1
ATOM 661 N N . ASN A 1 88 ? -6.202 -21.343 -8.410 1.00 92.69 88 ASN A N 1
ATOM 662 C CA . ASN A 1 88 ? -5.271 -21.034 -9.493 1.00 92.69 88 ASN A CA 1
ATOM 663 C C . ASN A 1 88 ? -4.325 -19.873 -9.144 1.00 92.69 88 ASN A C 1
ATOM 665 O O . ASN A 1 88 ? -4.120 -18.983 -9.964 1.00 92.69 88 ASN A O 1
ATOM 669 N N . PHE A 1 89 ? -3.782 -19.856 -7.928 1.00 94.62 89 PHE A N 1
ATOM 670 C CA . PHE A 1 89 ? -2.833 -18.817 -7.529 1.00 94.62 89 PHE A CA 1
ATOM 671 C C . PHE A 1 89 ? -1.486 -18.968 -8.237 1.00 94.62 89 PHE A C 1
ATOM 673 O O . PHE A 1 89 ? -0.968 -20.077 -8.363 1.00 94.62 89 PHE A O 1
ATOM 680 N N . GLU A 1 90 ? -0.887 -17.864 -8.661 1.00 91.94 90 GLU A N 1
ATOM 681 C CA . GLU A 1 90 ? 0.379 -17.900 -9.372 1.00 91.94 90 GLU A CA 1
ATOM 682 C C . GLU A 1 90 ? 1.534 -18.325 -8.435 1.00 91.94 90 GLU A C 1
ATOM 684 O O . GLU A 1 90 ? 1.768 -17.702 -7.396 1.00 91.94 90 GLU A O 1
ATOM 689 N N . PRO A 1 91 ? 2.298 -19.383 -8.774 1.00 91.94 91 PRO A N 1
ATOM 690 C CA . PRO A 1 91 ? 3.289 -19.969 -7.862 1.00 91.94 91 PRO A CA 1
ATOM 691 C C . PRO A 1 91 ? 4.524 -19.081 -7.599 1.00 91.94 91 PRO A C 1
ATOM 693 O O . PRO A 1 91 ? 5.317 -19.358 -6.697 1.00 91.94 91 PRO A O 1
ATOM 696 N N . ASN A 1 92 ? 4.712 -18.019 -8.385 1.00 88.94 92 ASN A N 1
ATOM 697 C CA . ASN A 1 92 ? 5.776 -17.023 -8.224 1.00 88.94 92 ASN A CA 1
ATOM 698 C C . ASN A 1 92 ? 5.440 -15.938 -7.179 1.00 88.94 92 ASN A C 1
ATOM 700 O O . ASN A 1 92 ? 6.332 -15.186 -6.786 1.00 88.94 92 ASN A O 1
ATOM 704 N N . TYR A 1 93 ? 4.182 -15.828 -6.741 1.00 91.81 93 TYR A N 1
ATOM 705 C CA . TYR A 1 93 ? 3.756 -14.857 -5.733 1.00 91.81 93 TYR A CA 1
ATOM 706 C C . TYR A 1 93 ? 3.878 -15.419 -4.312 1.00 91.81 93 TYR A C 1
ATOM 708 O O . TYR A 1 93 ? 3.894 -16.629 -4.086 1.00 91.81 93 TYR A O 1
ATOM 716 N N . LEU A 1 94 ? 3.978 -14.518 -3.331 1.00 95.38 94 LEU A N 1
ATOM 717 C CA . LEU A 1 94 ? 4.026 -14.874 -1.913 1.00 95.38 94 LEU A CA 1
ATOM 718 C C . LEU A 1 94 ? 2.623 -14.847 -1.313 1.00 95.38 94 LEU A C 1
ATOM 720 O O . LEU A 1 94 ? 1.861 -13.908 -1.549 1.00 95.38 94 LEU A O 1
ATOM 724 N N . ALA A 1 95 ? 2.315 -15.839 -0.480 1.00 97.81 95 ALA A N 1
ATOM 725 C CA . ALA A 1 95 ? 1.115 -15.792 0.342 1.00 97.81 95 ALA A CA 1
ATOM 726 C C . ALA A 1 95 ? 1.264 -14.739 1.454 1.00 97.81 95 ALA A C 1
ATOM 728 O O . ALA A 1 95 ? 2.363 -14.515 1.968 1.00 97.81 95 ALA A O 1
ATOM 729 N N . GLY A 1 96 ? 0.162 -14.123 1.867 1.00 98.00 96 GLY A N 1
ATOM 730 C CA . GLY A 1 96 ? 0.134 -13.081 2.874 1.00 98.00 96 GLY A CA 1
ATOM 731 C C . GLY A 1 96 ? -1.232 -12.848 3.514 1.00 98.00 96 GLY A C 1
ATOM 732 O O . GLY A 1 96 ? -2.275 -13.286 3.030 1.00 98.00 96 GLY A O 1
ATOM 733 N N . ILE A 1 97 ? -1.208 -12.126 4.629 1.00 98.50 97 ILE A N 1
ATOM 734 C CA . ILE A 1 97 ? -2.369 -11.645 5.374 1.00 98.50 97 ILE A CA 1
ATOM 735 C C . ILE A 1 97 ? -2.239 -10.132 5.523 1.00 98.50 97 ILE A C 1
ATOM 737 O O . ILE A 1 97 ? -1.182 -9.636 5.910 1.00 98.50 97 ILE A O 1
ATOM 741 N N . GLU A 1 98 ? -3.316 -9.404 5.251 1.00 97.62 98 GLU A N 1
ATOM 742 C CA . GLU A 1 98 ? -3.452 -7.997 5.615 1.00 97.62 98 GLU A CA 1
ATOM 743 C C . GLU A 1 98 ? -4.259 -7.883 6.916 1.00 97.62 98 GLU A C 1
ATOM 745 O O . GLU A 1 98 ? -5.318 -8.508 7.059 1.00 97.62 98 GLU A O 1
ATOM 750 N N . PHE A 1 99 ? -3.776 -7.061 7.848 1.00 97.56 99 PHE A N 1
ATOM 751 C CA . PHE A 1 99 ? -4.440 -6.757 9.110 1.00 97.56 99 PHE A CA 1
ATOM 752 C C . PHE A 1 99 ? -4.910 -5.303 9.165 1.00 97.56 99 PHE A C 1
ATOM 754 O O . PHE A 1 99 ? -4.218 -4.400 8.691 1.00 97.56 99 PHE A O 1
ATOM 761 N N . ASP A 1 100 ? -6.049 -5.083 9.824 1.00 94.50 100 ASP A N 1
ATOM 762 C CA . ASP A 1 100 ? -6.611 -3.747 10.078 1.00 94.50 100 ASP A CA 1
ATOM 763 C C . ASP A 1 100 ? -5.679 -2.887 10.952 1.00 94.50 100 ASP A C 1
ATOM 765 O O . ASP A 1 100 ? -5.522 -1.690 10.744 1.00 94.50 100 ASP A O 1
ATOM 769 N N . GLY A 1 101 ? -5.008 -3.505 11.931 1.00 92.62 101 GLY A N 1
ATOM 770 C CA . GLY A 1 101 ? -4.061 -2.814 12.805 1.00 92.62 101 GLY A CA 1
ATOM 771 C C . GLY A 1 101 ? -2.678 -2.667 12.155 1.00 92.62 101 GLY A C 1
ATOM 772 O O . GLY A 1 101 ? -2.056 -3.691 11.855 1.00 92.62 101 GLY A O 1
ATOM 773 N N . PRO A 1 102 ? -2.122 -1.448 12.001 1.00 93.75 102 PRO A N 1
ATOM 774 C CA . PRO A 1 102 ? -0.797 -1.255 11.403 1.00 93.75 102 PRO A CA 1
ATOM 775 C C . PRO A 1 102 ? 0.355 -1.766 12.281 1.00 93.75 102 PRO A C 1
ATOM 777 O O . PRO A 1 102 ? 1.443 -2.012 11.777 1.00 93.75 102 PRO A O 1
ATOM 780 N N . ASP A 1 103 ? 0.130 -1.939 13.582 1.00 93.88 103 ASP A N 1
ATOM 781 C CA . ASP A 1 103 ? 1.086 -2.467 14.561 1.00 93.88 103 ASP A CA 1
ATOM 782 C C . ASP A 1 103 ? 0.807 -3.923 14.968 1.00 93.88 103 ASP A C 1
ATOM 784 O O . ASP A 1 103 ? 1.553 -4.486 15.767 1.00 93.88 103 ASP A O 1
ATOM 788 N N . PHE A 1 104 ? -0.242 -4.556 14.425 1.00 96.00 104 PHE A N 1
ATOM 789 C CA . PHE A 1 104 ? -0.708 -5.875 14.867 1.00 96.00 104 PHE A CA 1
ATOM 790 C C . PHE A 1 104 ? 0.382 -6.968 14.836 1.00 96.00 104 PHE A C 1
ATOM 792 O O . PHE A 1 104 ? 0.525 -7.659 15.848 1.00 96.00 104 PHE A O 1
ATOM 799 N N . PRO A 1 105 ? 1.218 -7.102 13.781 1.00 97.50 105 PRO A N 1
ATOM 800 C CA . PRO A 1 105 ? 2.299 -8.088 13.741 1.00 97.50 105 PRO A CA 1
ATOM 801 C C . PRO A 1 105 ? 3.353 -7.911 14.831 1.00 97.50 105 PRO A C 1
ATOM 803 O O . PRO A 1 105 ? 4.018 -8.881 15.176 1.00 97.50 105 PRO A O 1
ATOM 806 N N . TRP A 1 106 ? 3.492 -6.712 15.401 1.00 96.56 106 TRP A N 1
ATOM 807 C CA . TRP A 1 106 ? 4.479 -6.402 16.439 1.00 96.56 106 TRP A CA 1
ATOM 808 C C . TRP A 1 106 ? 3.851 -6.121 17.801 1.00 96.56 106 TRP A C 1
ATOM 810 O O . TRP A 1 106 ? 4.580 -5.834 18.744 1.00 96.56 106 TRP A O 1
ATOM 820 N N . LEU A 1 107 ? 2.523 -6.182 17.935 1.00 95.06 107 LEU A N 1
ATOM 821 C CA . LEU A 1 107 ? 1.791 -5.734 19.125 1.00 95.06 107 LEU A CA 1
ATOM 822 C C . LEU A 1 107 ? 2.255 -6.426 20.415 1.00 95.06 107 LEU A C 1
ATOM 824 O O . LEU A 1 107 ? 2.417 -5.767 21.441 1.00 95.06 107 LEU A O 1
ATOM 828 N N . PHE A 1 108 ? 2.549 -7.723 20.344 1.00 95.62 108 PHE A N 1
ATOM 829 C CA . PHE A 1 108 ? 3.025 -8.515 21.480 1.00 95.62 108 PHE A CA 1
ATOM 830 C C . PHE A 1 108 ? 4.517 -8.852 21.399 1.00 95.62 108 PHE A C 1
ATOM 832 O O . PHE A 1 108 ? 4.990 -9.689 22.160 1.00 95.62 108 PHE A O 1
ATOM 839 N N . THR A 1 109 ? 5.283 -8.222 20.502 1.00 95.56 109 THR A N 1
ATOM 840 C CA . THR A 1 109 ? 6.738 -8.419 20.457 1.00 95.56 109 THR A CA 1
ATOM 841 C C . THR A 1 109 ? 7.362 -7.796 21.719 1.00 95.56 109 THR A C 1
ATOM 843 O O . THR A 1 109 ? 7.180 -6.595 21.946 1.00 95.56 109 THR A O 1
ATOM 846 N N . PRO A 1 110 ? 8.090 -8.561 22.558 1.00 94.56 110 PRO A N 1
ATOM 847 C CA . PRO A 1 110 ? 8.589 -8.092 23.853 1.00 94.56 110 PRO A CA 1
ATOM 848 C C . PRO A 1 110 ? 9.949 -7.375 23.739 1.00 94.56 110 PRO A C 1
ATOM 850 O O . PRO A 1 110 ? 10.827 -7.539 24.584 1.00 94.56 110 PRO A O 1
ATOM 853 N N . ALA A 1 111 ? 10.133 -6.592 22.675 1.00 94.56 111 ALA A N 1
ATOM 854 C CA . ALA A 1 111 ? 11.361 -5.865 22.379 1.00 94.56 111 ALA A CA 1
ATOM 855 C C . ALA A 1 111 ? 11.071 -4.562 21.620 1.00 94.56 111 ALA A C 1
ATOM 857 O O . ALA A 1 111 ? 10.056 -4.438 20.928 1.00 94.56 111 ALA A O 1
ATOM 858 N N . LEU A 1 112 ? 11.992 -3.610 21.736 1.00 94.75 112 LEU A N 1
ATOM 859 C CA . LEU A 1 112 ? 12.061 -2.413 20.905 1.00 94.75 112 LEU A CA 1
ATOM 860 C C . LEU A 1 112 ? 12.732 -2.730 19.571 1.00 94.75 112 LEU A C 1
ATOM 862 O O . LEU A 1 112 ? 13.504 -3.679 19.463 1.00 94.75 112 LEU A O 1
ATOM 866 N N . ALA A 1 113 ? 12.469 -1.924 18.546 1.00 93.75 113 ALA A N 1
ATOM 867 C CA . ALA A 1 113 ? 13.147 -2.087 17.267 1.00 93.75 113 ALA A CA 1
ATOM 868 C C . ALA A 1 113 ? 14.665 -1.898 17.407 1.00 93.75 113 ALA A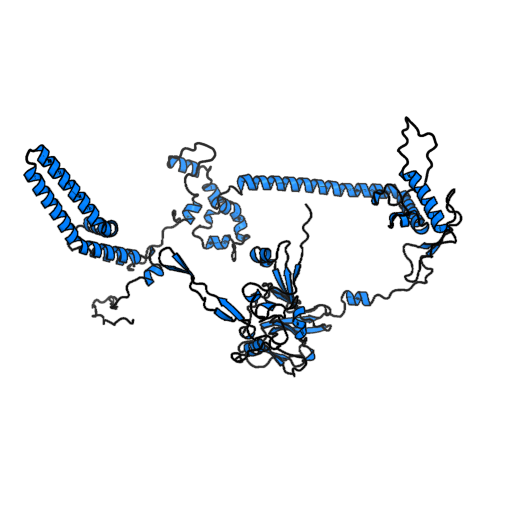 C 1
ATOM 870 O O . ALA A 1 113 ? 15.143 -1.029 18.138 1.00 93.75 113 ALA A O 1
ATOM 871 N N . ASN A 1 114 ? 15.422 -2.705 16.673 1.00 93.25 114 ASN A N 1
ATOM 872 C CA . ASN A 1 114 ? 16.855 -2.549 16.503 1.00 93.25 114 ASN A CA 1
ATOM 873 C C . ASN A 1 114 ? 17.107 -1.932 15.121 1.00 93.25 114 ASN A C 1
ATOM 875 O O . ASN A 1 114 ? 17.068 -2.625 14.100 1.00 93.25 114 ASN A O 1
ATOM 879 N N . ALA A 1 115 ? 17.282 -0.606 15.094 1.00 88.50 115 ALA A N 1
ATOM 880 C CA . ALA A 1 115 ? 17.235 0.203 13.875 1.00 88.50 115 ALA A CA 1
ATOM 881 C C . ALA A 1 115 ? 15.938 -0.061 13.076 1.00 88.50 115 ALA A C 1
ATOM 883 O O . ALA A 1 115 ? 14.834 0.089 13.602 1.00 88.50 115 ALA A O 1
ATOM 884 N N . ASP A 1 116 ? 16.050 -0.500 11.823 1.00 89.38 116 ASP A N 1
ATOM 885 C CA . ASP A 1 116 ? 14.902 -0.769 10.950 1.00 89.38 116 ASP A CA 1
ATOM 886 C C . ASP A 1 116 ? 14.320 -2.186 11.112 1.00 89.38 116 ASP A C 1
ATOM 888 O O . ASP A 1 116 ? 13.503 -2.611 10.293 1.00 89.38 116 ASP A O 1
ATOM 892 N N . ARG A 1 117 ? 14.735 -2.941 12.141 1.00 93.75 117 ARG A N 1
ATOM 893 C CA . ARG A 1 117 ? 14.353 -4.347 12.334 1.00 93.75 117 ARG A CA 1
ATOM 894 C C . ARG A 1 117 ? 13.581 -4.561 13.629 1.00 93.75 117 ARG A C 1
ATOM 896 O O . ARG A 1 117 ? 14.046 -4.200 14.706 1.00 93.75 117 ARG A O 1
ATOM 903 N N . LEU A 1 118 ? 12.433 -5.221 13.521 1.00 95.69 118 LEU A N 1
ATOM 904 C CA . LEU A 1 118 ? 11.676 -5.732 14.660 1.00 95.69 118 LEU A CA 1
ATOM 905 C C . LEU A 1 118 ? 10.965 -7.022 14.247 1.00 95.69 118 LEU A C 1
ATOM 907 O O . LEU A 1 118 ? 10.189 -7.018 13.287 1.00 95.69 118 LEU A O 1
ATOM 911 N N . ARG A 1 119 ? 11.225 -8.130 14.946 1.00 96.12 119 ARG A N 1
ATOM 912 C CA . ARG A 1 119 ? 10.584 -9.416 14.632 1.00 96.12 119 ARG A CA 1
ATOM 913 C C . ARG A 1 119 ? 9.100 -9.411 15.032 1.00 96.12 119 ARG A C 1
ATOM 915 O O . ARG A 1 119 ? 8.776 -8.987 16.146 1.00 96.12 119 ARG A O 1
ATOM 922 N N . PRO A 1 120 ? 8.179 -9.849 14.157 1.00 97.31 120 PRO A N 1
ATOM 923 C CA . PRO A 1 120 ? 6.775 -9.979 14.516 1.00 97.31 120 PRO A CA 1
ATOM 924 C C . PRO A 1 120 ? 6.569 -11.110 15.536 1.00 97.31 120 PRO A C 1
ATOM 926 O O . PRO A 1 120 ? 7.317 -12.085 15.564 1.00 97.31 120 PRO A O 1
ATOM 929 N N . TRP A 1 121 ? 5.536 -11.006 16.372 1.00 97.12 121 TRP A N 1
ATOM 930 C CA . TRP A 1 121 ? 5.188 -12.053 17.348 1.00 97.12 121 TRP A CA 1
ATOM 931 C C . TRP A 1 121 ? 4.444 -13.242 16.717 1.00 97.12 121 TRP A C 1
ATOM 933 O O . TRP A 1 121 ? 4.280 -14.286 17.352 1.00 97.12 121 TRP A O 1
ATOM 943 N N . ILE A 1 122 ? 4.039 -13.091 15.455 1.00 98.06 122 ILE A N 1
ATOM 944 C CA . ILE A 1 122 ? 3.349 -14.070 14.613 1.00 98.06 122 ILE A CA 1
ATOM 945 C C . ILE A 1 122 ? 4.108 -14.297 13.309 1.00 98.06 122 ILE A C 1
ATOM 947 O O . ILE A 1 122 ? 4.762 -13.395 12.791 1.00 98.06 122 ILE A O 1
ATOM 951 N N . ALA A 1 123 ? 3.959 -15.493 12.749 1.00 98.25 123 ALA A N 1
ATOM 952 C CA . ALA A 1 123 ? 4.483 -15.868 11.445 1.00 98.25 123 ALA A CA 1
ATOM 953 C C . ALA A 1 123 ? 3.389 -16.539 10.607 1.00 98.25 123 ALA A C 1
ATOM 955 O O . ALA A 1 123 ? 2.511 -17.225 11.137 1.00 98.25 123 ALA A O 1
ATOM 956 N N . LEU A 1 124 ? 3.448 -16.337 9.290 1.00 98.44 124 LEU A N 1
ATOM 957 C CA . LEU A 1 124 ? 2.614 -17.047 8.330 1.00 98.44 124 LEU A CA 1
ATOM 958 C C . LEU A 1 124 ? 3.439 -18.176 7.721 1.00 98.44 124 LEU A C 1
ATOM 960 O O . LEU A 1 124 ? 4.450 -17.917 7.070 1.00 98.44 124 LEU A O 1
ATOM 964 N N . ILE A 1 125 ? 2.992 -19.412 7.910 1.00 98.31 125 ILE A N 1
ATOM 965 C CA . ILE A 1 125 ? 3.606 -20.591 7.300 1.00 98.31 125 ILE A CA 1
ATOM 966 C C . ILE A 1 125 ? 2.645 -21.186 6.279 1.00 98.31 125 ILE A C 1
ATOM 968 O O . ILE A 1 125 ? 1.434 -21.173 6.478 1.00 98.31 125 ILE A O 1
ATOM 972 N N . VAL A 1 126 ? 3.176 -21.707 5.180 1.00 98.44 126 VAL A N 1
ATOM 973 C CA . VAL A 1 126 ? 2.395 -22.339 4.113 1.00 98.44 126 VAL A CA 1
ATOM 974 C C . VAL A 1 126 ? 2.921 -23.747 3.929 1.00 98.44 126 VAL A C 1
ATOM 976 O O . VAL A 1 126 ? 4.117 -23.909 3.691 1.00 98.44 126 VAL A O 1
ATOM 979 N N . LEU A 1 127 ? 2.053 -24.749 4.050 1.00 98.50 127 LEU A N 1
ATOM 980 C CA . LEU A 1 127 ? 2.416 -26.166 4.045 1.00 98.50 127 LEU A CA 1
ATOM 981 C C . LEU A 1 127 ? 1.599 -26.928 3.002 1.00 98.50 127 LEU A C 1
ATOM 983 O O . LEU A 1 127 ? 0.420 -26.636 2.801 1.00 98.50 127 LEU A O 1
ATOM 987 N N . LYS A 1 128 ? 2.224 -27.909 2.349 1.00 98.38 128 LYS A N 1
ATOM 988 C CA . LYS A 1 128 ? 1.526 -28.897 1.513 1.00 98.38 128 LYS A CA 1
ATOM 989 C C . LYS A 1 128 ? 0.793 -29.902 2.398 1.00 98.38 128 LYS A C 1
ATOM 991 O O . LYS A 1 128 ? 1.217 -30.144 3.526 1.00 98.38 128 LYS A O 1
ATOM 996 N N . ASP A 1 129 ? -0.200 -30.590 1.845 1.00 96.38 129 ASP A N 1
ATOM 997 C CA . ASP A 1 129 ? -0.983 -31.608 2.567 1.00 96.38 129 ASP A CA 1
ATOM 998 C C . ASP A 1 129 ? -0.127 -32.730 3.187 1.00 96.38 129 ASP A C 1
ATOM 1000 O O . ASP A 1 129 ? -0.479 -33.283 4.222 1.00 96.38 129 ASP A O 1
ATOM 1004 N N . ALA A 1 130 ? 1.024 -33.054 2.584 1.00 97.06 130 ALA A N 1
ATOM 1005 C CA . ALA A 1 130 ? 1.947 -34.076 3.090 1.00 97.06 130 ALA A CA 1
ATOM 1006 C C . ALA A 1 130 ? 2.954 -33.561 4.145 1.00 97.06 130 ALA A C 1
ATOM 1008 O O . ALA A 1 130 ? 3.705 -34.352 4.715 1.00 97.06 130 ALA A O 1
ATOM 1009 N N . GLU A 1 131 ? 3.017 -32.248 4.388 1.00 98.19 131 GLU A N 1
ATOM 1010 C CA . GLU A 1 131 ? 4.017 -31.609 5.264 1.00 98.19 131 GLU A CA 1
ATOM 1011 C C . GLU A 1 131 ? 3.507 -31.356 6.691 1.00 98.19 131 GLU A C 1
ATOM 1013 O O . GLU A 1 131 ? 4.272 -30.907 7.551 1.00 98.19 131 GLU A O 1
ATOM 1018 N N . TYR A 1 132 ? 2.232 -31.647 6.960 1.00 97.88 132 TYR A N 1
ATOM 1019 C CA . TYR A 1 132 ? 1.649 -31.569 8.293 1.00 97.88 132 TYR A CA 1
ATOM 1020 C C . TYR A 1 132 ? 0.573 -32.632 8.513 1.00 97.88 132 TYR A C 1
ATOM 1022 O O . TYR A 1 132 ? 0.008 -33.186 7.576 1.00 97.88 132 TYR A O 1
ATOM 1030 N N . ALA A 1 133 ? 0.262 -32.887 9.779 1.00 96.75 133 ALA A N 1
ATOM 1031 C CA . ALA A 1 133 ? -0.898 -33.658 10.199 1.00 96.75 133 ALA A CA 1
ATOM 1032 C C . ALA A 1 133 ? -1.734 -32.847 11.195 1.00 96.75 133 ALA A C 1
ATOM 1034 O O . ALA A 1 133 ? -1.218 -31.996 11.921 1.00 96.75 133 ALA A O 1
ATOM 1035 N N . THR A 1 134 ? -3.038 -33.108 11.255 1.00 93.25 134 THR A N 1
ATOM 1036 C CA . THR A 1 134 ? -3.906 -32.567 12.309 1.00 93.25 134 THR A CA 1
ATOM 1037 C C . THR A 1 134 ? -4.113 -33.643 13.375 1.00 93.25 134 THR A C 1
ATOM 1039 O O . THR A 1 134 ? -4.658 -34.702 13.053 1.00 93.25 134 THR A O 1
ATOM 1042 N N . PRO A 1 135 ? -3.691 -33.418 14.632 1.00 88.75 135 PRO A N 1
ATOM 1043 C CA . PRO A 1 135 ? -3.940 -34.356 15.720 1.00 88.75 135 PRO A CA 1
ATOM 1044 C C . PRO A 1 135 ? -5.436 -34.639 15.894 1.00 88.75 135 PRO A C 1
ATOM 1046 O O . PRO A 1 135 ? -6.258 -33.730 15.816 1.00 88.75 135 PRO A O 1
ATOM 1049 N N . SER A 1 136 ? -5.797 -35.882 16.217 1.00 83.62 136 SER A N 1
ATOM 1050 C CA . SER A 1 136 ? -7.188 -36.297 16.472 1.00 83.62 136 SER A CA 1
ATOM 1051 C C . SER A 1 136 ? -7.727 -35.859 17.844 1.00 83.62 136 SER A C 1
ATOM 1053 O O . SER A 1 136 ? -8.700 -36.423 18.342 1.00 83.62 136 SER A O 1
ATOM 1055 N N . VAL A 1 137 ? -7.069 -34.898 18.494 1.00 80.38 137 VAL A N 1
ATOM 1056 C CA . VAL A 1 137 ? -7.423 -34.393 19.824 1.00 80.38 137 VAL A CA 1
ATOM 1057 C C . VAL A 1 137 ? -8.222 -33.107 19.654 1.00 80.38 137 VAL A C 1
ATOM 1059 O O . VAL A 1 137 ? -7.868 -32.258 18.838 1.00 80.38 137 VAL A O 1
ATOM 1062 N N . ALA A 1 138 ? -9.305 -32.963 20.421 1.00 77.12 138 ALA A N 1
ATOM 1063 C CA . ALA A 1 138 ? -10.110 -31.749 20.398 1.00 77.12 138 ALA A CA 1
ATOM 1064 C C . ALA A 1 138 ? -9.250 -30.513 20.754 1.00 77.12 138 ALA A C 1
ATOM 1066 O O . ALA A 1 138 ? -8.423 -30.607 21.667 1.00 77.12 138 ALA A O 1
ATOM 1067 N N . PRO A 1 139 ? -9.440 -29.368 20.069 1.00 75.94 139 PRO A N 1
ATOM 1068 C CA . PRO A 1 139 ? -8.725 -28.129 20.365 1.00 75.94 139 PRO A CA 1
ATOM 1069 C C . PRO A 1 139 ? -8.812 -27.751 21.845 1.00 75.94 139 PRO A C 1
ATOM 1071 O O . PRO A 1 139 ? -9.911 -27.632 22.387 1.00 75.94 139 PRO A O 1
ATOM 1074 N N . ASN A 1 140 ? -7.666 -27.552 22.495 1.00 76.81 140 ASN A N 1
ATOM 1075 C CA . ASN A 1 140 ? -7.612 -27.061 23.868 1.00 76.81 140 ASN A CA 1
ATOM 1076 C C . ASN A 1 140 ? -6.270 -26.352 24.138 1.00 76.81 140 ASN A C 1
ATOM 1078 O O . ASN A 1 140 ? -5.260 -27.043 24.267 1.00 76.81 140 ASN A O 1
ATOM 1082 N N . PRO A 1 141 ? -6.211 -25.010 24.232 1.00 84.94 141 PRO A N 1
ATOM 1083 C CA . PRO A 1 141 ? -7.268 -24.033 23.942 1.00 84.94 141 PRO A CA 1
ATOM 1084 C C . PRO A 1 141 ? -7.469 -23.762 22.437 1.00 84.94 141 PRO A C 1
ATOM 1086 O O . PRO A 1 141 ? -8.557 -23.362 22.033 1.00 84.94 141 PRO A O 1
ATOM 1089 N N . LEU A 1 142 ? -6.447 -23.987 21.602 1.00 91.69 142 LEU A N 1
ATOM 1090 C CA . LEU A 1 142 ? -6.461 -23.676 20.166 1.00 91.69 142 LEU A CA 1
ATOM 1091 C C . LEU A 1 142 ? -6.403 -24.932 19.286 1.00 91.69 142 LEU A C 1
ATOM 1093 O O . LEU A 1 142 ? -5.938 -25.983 19.735 1.00 91.69 142 LEU A O 1
ATOM 1097 N N . PRO A 1 143 ? -6.846 -24.847 18.015 1.00 93.88 143 PRO A N 1
ATOM 1098 C CA . PRO A 1 143 ? -6.531 -25.859 17.014 1.00 93.88 143 PRO A CA 1
ATOM 1099 C C . PRO A 1 143 ? -5.016 -25.975 16.835 1.00 93.88 143 PRO A C 1
ATOM 1101 O O . PRO A 1 143 ? -4.302 -24.975 16.897 1.00 93.88 143 PRO A O 1
ATOM 1104 N N . VAL A 1 144 ? -4.529 -27.188 16.586 1.00 95.56 144 VAL A N 1
ATOM 1105 C CA . VAL A 1 144 ? -3.096 -27.478 16.455 1.00 95.56 144 VAL A CA 1
ATOM 1106 C C . VAL A 1 144 ? -2.801 -28.250 15.176 1.00 95.56 144 VAL A C 1
ATOM 1108 O O . VAL A 1 144 ? -3.649 -28.988 14.672 1.00 95.56 144 VAL A O 1
ATOM 1111 N N . ILE A 1 145 ? -1.576 -28.104 14.681 1.00 96.94 145 ILE A N 1
ATOM 1112 C CA . ILE A 1 145 ? -1.001 -28.928 13.616 1.00 96.94 145 ILE A CA 1
ATOM 1113 C C . ILE A 1 145 ? 0.339 -29.504 14.072 1.00 96.94 145 ILE A C 1
ATOM 1115 O O . ILE A 1 145 ? 1.060 -28.870 14.843 1.00 96.94 145 ILE A O 1
ATOM 1119 N N . ASP A 1 146 ? 0.671 -30.689 13.570 1.00 97.38 146 ASP A N 1
ATOM 1120 C CA . ASP A 1 146 ? 1.983 -31.313 13.705 1.00 97.38 146 ASP A CA 1
ATOM 1121 C C . ASP A 1 146 ? 2.719 -31.174 12.375 1.00 97.38 146 ASP A C 1
ATOM 1123 O O . ASP A 1 146 ? 2.380 -31.844 11.400 1.00 97.38 146 ASP A O 1
ATOM 1127 N N . VAL A 1 147 ? 3.714 -30.292 12.320 1.00 97.88 147 VAL A N 1
ATOM 1128 C CA . VAL A 1 147 ? 4.567 -30.119 11.141 1.00 97.88 147 VAL A CA 1
ATOM 1129 C C . VAL A 1 147 ? 5.523 -31.303 11.057 1.00 97.88 147 VAL A C 1
ATOM 1131 O O . VAL A 1 147 ? 6.341 -31.512 11.953 1.00 97.88 147 VAL A O 1
ATOM 1134 N N . THR A 1 148 ? 5.418 -32.086 9.985 1.00 97.69 148 THR A N 1
ATOM 1135 C CA . THR A 1 148 ? 6.202 -33.313 9.777 1.00 97.69 148 THR A CA 1
ATOM 1136 C C . THR A 1 148 ? 7.455 -33.065 8.942 1.00 97.69 148 THR A C 1
ATOM 1138 O O . THR A 1 148 ? 8.435 -33.794 9.080 1.00 97.69 148 THR A O 1
ATOM 1141 N N . SER A 1 149 ? 7.455 -32.016 8.114 1.00 96.56 149 SER A N 1
ATOM 1142 C CA . SER A 1 149 ? 8.586 -31.639 7.265 1.00 96.56 149 SER A CA 1
ATOM 1143 C C . SER A 1 149 ? 9.152 -30.280 7.679 1.00 96.56 149 SER A C 1
ATOM 1145 O O . SER A 1 149 ? 8.661 -29.236 7.263 1.00 96.56 149 SER A O 1
ATOM 1147 N N . MET A 1 150 ? 10.206 -30.271 8.499 1.00 96.00 150 MET A N 1
ATOM 1148 C CA . MET A 1 150 ? 10.797 -29.024 9.020 1.00 96.00 150 MET A CA 1
ATOM 1149 C C . MET A 1 150 ? 11.417 -28.134 7.934 1.00 96.00 150 MET A C 1
ATOM 1151 O O . MET A 1 150 ? 11.480 -26.921 8.106 1.00 96.00 150 MET A O 1
ATOM 1155 N N . SER A 1 151 ? 11.816 -28.708 6.793 1.00 94.38 151 SER A N 1
ATOM 1156 C CA . SER A 1 151 ? 12.328 -27.957 5.636 1.00 94.38 151 SER A CA 1
ATOM 1157 C C . SER A 1 151 ? 11.274 -27.067 4.965 1.00 94.38 151 SER A C 1
ATOM 1159 O O . SER A 1 151 ? 11.622 -26.206 4.161 1.00 94.38 151 SER A O 1
ATOM 1161 N N . ALA A 1 152 ? 9.993 -27.263 5.294 1.00 94.38 152 ALA A N 1
ATOM 1162 C CA . ALA A 1 152 ? 8.883 -26.430 4.852 1.00 94.38 152 ALA A CA 1
ATOM 1163 C C . ALA A 1 152 ? 8.805 -25.074 5.584 1.00 94.38 152 ALA A C 1
ATOM 1165 O O . ALA A 1 152 ? 8.172 -24.142 5.080 1.00 94.38 152 ALA A O 1
ATOM 1166 N N . LEU A 1 153 ? 9.411 -24.963 6.774 1.00 95.75 153 LEU A N 1
ATOM 1167 C CA . LEU A 1 153 ? 9.357 -23.769 7.618 1.00 95.75 153 LEU A CA 1
ATOM 1168 C C . LEU A 1 153 ? 10.499 -22.800 7.300 1.00 95.75 153 LEU A C 1
ATOM 1170 O O . LEU A 1 153 ? 11.638 -23.199 7.072 1.00 95.75 153 LEU A O 1
ATOM 1174 N N . GLN A 1 154 ? 10.194 -21.505 7.331 1.00 93.75 154 GLN A N 1
ATOM 1175 C CA . GLN A 1 154 ? 11.168 -20.434 7.125 1.00 93.75 154 GLN A CA 1
ATOM 1176 C C . GLN A 1 154 ? 11.952 -20.179 8.422 1.00 93.75 154 GLN A C 1
ATOM 1178 O O . GLN A 1 154 ? 11.403 -20.313 9.518 1.00 93.75 154 GLN A O 1
ATOM 1183 N N . THR A 1 155 ? 13.225 -19.792 8.327 1.00 94.12 155 THR A N 1
ATOM 1184 C CA . THR A 1 155 ? 14.053 -19.488 9.508 1.00 94.12 155 THR A CA 1
ATOM 1185 C C . THR A 1 155 ? 13.585 -18.206 10.195 1.00 94.12 155 THR A C 1
ATOM 1187 O O . THR A 1 155 ? 13.595 -17.139 9.590 1.00 94.12 155 THR A O 1
ATOM 1190 N N . LEU A 1 156 ? 13.228 -18.281 11.481 1.00 95.69 156 LEU A N 1
ATOM 1191 C CA . LEU A 1 156 ? 12.683 -17.140 12.232 1.00 95.69 156 LEU A CA 1
ATOM 1192 C C . LEU A 1 156 ? 13.677 -15.997 12.501 1.00 95.69 156 LEU A C 1
ATOM 1194 O O . LEU A 1 156 ? 13.242 -14.899 12.860 1.00 95.69 156 LEU A O 1
ATOM 1198 N N . ASP A 1 157 ? 14.977 -16.216 12.291 1.00 91.62 157 ASP A N 1
ATOM 1199 C CA . ASP A 1 157 ? 16.015 -15.178 12.403 1.00 91.62 157 ASP A CA 1
ATOM 1200 C C . ASP A 1 157 ? 15.787 -14.031 11.408 1.00 91.62 157 ASP A C 1
ATOM 1202 O O . ASP A 1 157 ? 16.058 -12.871 11.720 1.00 91.62 157 ASP A O 1
ATOM 1206 N N . ASP A 1 158 ? 15.195 -14.340 10.251 1.00 91.56 158 ASP A N 1
ATOM 1207 C CA . ASP A 1 158 ? 14.854 -13.364 9.218 1.00 91.56 158 ASP A CA 1
ATOM 1208 C C . ASP A 1 158 ? 13.411 -12.851 9.322 1.00 91.56 158 ASP A C 1
ATOM 1210 O O . ASP A 1 158 ? 12.988 -12.050 8.495 1.00 91.56 158 ASP A O 1
ATOM 1214 N N . SER A 1 159 ? 12.645 -13.232 10.354 1.00 95.62 159 SER A N 1
ATOM 1215 C CA . SER A 1 159 ? 11.207 -12.908 10.430 1.00 95.62 159 SER A CA 1
ATOM 1216 C C . SER A 1 159 ? 10.876 -11.414 10.467 1.00 95.62 159 SER A C 1
ATOM 1218 O O . SER A 1 159 ? 9.773 -11.009 10.098 1.00 95.62 159 SER A O 1
ATOM 1220 N N . TRP A 1 160 ? 11.849 -10.573 10.825 1.00 95.06 160 TRP A N 1
ATOM 1221 C CA . TRP A 1 160 ? 11.752 -9.113 10.759 1.00 95.06 160 TRP A CA 1
ATOM 1222 C C . TRP A 1 160 ? 11.483 -8.579 9.341 1.00 95.06 160 TRP A C 1
ATOM 1224 O O . TRP A 1 160 ? 10.996 -7.460 9.218 1.00 95.06 160 TRP A O 1
ATOM 1234 N N . ASN A 1 161 ? 11.778 -9.343 8.280 1.00 95.31 161 ASN A N 1
ATOM 1235 C CA . ASN A 1 161 ? 11.544 -8.935 6.890 1.00 95.31 161 ASN A CA 1
ATOM 1236 C C . ASN A 1 161 ? 10.231 -9.482 6.288 1.00 95.31 161 ASN A C 1
ATOM 1238 O O . ASN A 1 161 ? 9.942 -9.227 5.119 1.00 95.31 161 ASN A O 1
ATOM 1242 N N . TRP A 1 162 ? 9.411 -10.201 7.069 1.00 96.81 162 TRP A N 1
ATOM 1243 C CA . TRP A 1 162 ? 8.159 -10.812 6.586 1.00 96.81 162 TRP A CA 1
ATOM 1244 C C . TRP A 1 162 ? 6.942 -9.919 6.768 1.00 96.81 162 TRP A C 1
ATOM 1246 O O . TRP A 1 162 ? 5.893 -10.197 6.193 1.00 96.81 162 TRP A O 1
ATOM 1256 N N . ALA A 1 163 ? 7.057 -8.855 7.557 1.00 97.38 163 ALA A N 1
ATOM 1257 C CA . ALA A 1 163 ? 5.963 -7.940 7.821 1.00 97.38 163 ALA A CA 1
ATOM 1258 C C . ALA A 1 163 ? 6.337 -6.496 7.483 1.00 97.38 163 ALA A C 1
ATOM 1260 O O . ALA A 1 163 ? 7.492 -6.096 7.586 1.00 97.38 163 ALA A O 1
ATOM 1261 N N . HIS A 1 164 ? 5.347 -5.709 7.074 1.00 96.69 164 HIS A N 1
ATOM 1262 C CA . HIS A 1 164 ? 5.486 -4.266 6.886 1.00 96.69 164 HIS A CA 1
ATOM 1263 C C . HIS A 1 164 ? 4.151 -3.564 7.142 1.00 96.69 164 HIS A C 1
ATOM 1265 O O . HIS A 1 164 ? 3.085 -4.168 7.019 1.00 96.69 164 HIS A O 1
ATOM 1271 N N . ALA A 1 165 ? 4.196 -2.274 7.463 1.00 95.00 165 ALA A N 1
ATOM 1272 C CA . ALA A 1 165 ? 3.014 -1.422 7.483 1.00 95.00 165 ALA A CA 1
ATOM 1273 C C . ALA A 1 165 ? 2.916 -0.613 6.185 1.00 95.00 165 ALA A C 1
ATOM 1275 O O . ALA A 1 165 ? 3.924 -0.110 5.680 1.00 95.00 165 ALA A O 1
ATOM 1276 N N . GLN A 1 166 ? 1.700 -0.474 5.657 1.00 93.31 166 GLN A N 1
ATOM 1277 C CA . GLN A 1 166 ? 1.386 0.397 4.526 1.00 93.31 166 GLN A CA 1
ATOM 1278 C C . GLN A 1 166 ? 0.509 1.551 5.009 1.00 93.31 166 GLN A C 1
ATOM 1280 O O . GLN A 1 166 ? -0.552 1.334 5.591 1.00 93.31 166 GLN A O 1
ATOM 1285 N N . ILE A 1 167 ? 0.925 2.778 4.701 1.00 91.12 167 ILE A N 1
ATOM 1286 C CA . ILE A 1 167 ? 0.202 4.010 5.018 1.00 91.12 167 ILE A CA 1
ATOM 1287 C C . ILE A 1 167 ? -0.203 4.684 3.708 1.00 91.12 167 ILE A C 1
ATOM 1289 O O . ILE A 1 167 ? 0.641 4.980 2.861 1.00 91.12 167 ILE A O 1
ATOM 1293 N N . SER A 1 168 ? -1.500 4.921 3.543 1.00 89.25 168 SER A N 1
ATOM 1294 C CA . SER A 1 168 ? -2.121 5.465 2.331 1.00 89.25 168 SER A CA 1
ATOM 1295 C C . SER A 1 168 ? -2.571 6.914 2.565 1.00 89.25 168 SER A C 1
ATOM 1297 O O . SER A 1 168 ? -3.764 7.213 2.536 1.00 89.25 168 SER A O 1
ATOM 1299 N N . ALA A 1 169 ? -1.625 7.808 2.868 1.00 79.31 169 ALA A N 1
ATOM 1300 C CA . ALA A 1 169 ? -1.887 9.225 3.143 1.00 79.31 169 ALA A CA 1
ATOM 1301 C C . ALA A 1 169 ? -0.667 10.113 2.837 1.00 79.31 169 ALA A C 1
ATOM 1303 O O . ALA A 1 169 ? 0.463 9.637 2.842 1.00 79.31 169 ALA A O 1
ATOM 1304 N N . GLU A 1 170 ? -0.899 11.413 2.605 1.00 69.88 170 GLU A N 1
ATOM 1305 C CA . GLU A 1 170 ? 0.162 12.423 2.401 1.00 69.88 170 GLU A CA 1
ATOM 1306 C C . GLU A 1 170 ? 0.713 13.013 3.714 1.00 69.88 170 GLU A C 1
ATOM 1308 O O . GLU A 1 170 ? 1.741 13.689 3.708 1.00 69.88 170 GLU A O 1
ATOM 1313 N N . THR A 1 171 ? 0.010 12.805 4.829 1.00 67.50 171 THR A N 1
ATOM 1314 C CA . THR A 1 171 ? 0.297 13.410 6.137 1.00 67.50 171 THR A CA 1
ATOM 1315 C C . THR A 1 171 ? 1.197 12.543 7.011 1.00 67.50 171 THR A C 1
ATOM 1317 O O . THR A 1 171 ? 1.376 11.354 6.759 1.00 67.50 171 THR A O 1
ATOM 1320 N N . ASP A 1 172 ? 1.721 13.139 8.087 1.00 76.19 172 ASP A N 1
ATOM 1321 C CA . ASP A 1 172 ? 2.457 12.423 9.132 1.00 76.19 172 ASP A CA 1
ATOM 1322 C C . ASP A 1 172 ? 1.707 11.166 9.624 1.00 76.19 172 ASP A C 1
ATOM 1324 O O . ASP A 1 172 ? 0.469 11.127 9.666 1.00 76.19 172 ASP A O 1
ATOM 1328 N N . LEU A 1 173 ? 2.462 10.130 10.002 1.00 77.44 173 LEU A N 1
ATOM 1329 C CA . LEU A 1 173 ? 1.930 8.832 10.428 1.00 77.44 173 LEU A CA 1
ATOM 1330 C C . LEU A 1 173 ? 0.962 8.981 11.608 1.00 77.44 173 LEU A C 1
ATOM 1332 O O . LEU A 1 173 ? -0.121 8.395 11.604 1.00 77.44 173 LEU A O 1
ATOM 1336 N N . THR A 1 174 ? 1.326 9.811 12.584 1.00 79.44 174 THR A N 1
ATOM 1337 C CA . THR A 1 174 ? 0.544 10.027 13.805 1.00 79.44 174 THR A CA 1
ATOM 1338 C C . THR A 1 174 ? -0.804 10.664 13.485 1.00 79.44 174 THR A C 1
ATOM 1340 O O . THR A 1 174 ? -1.849 10.188 13.931 1.00 79.44 174 THR A O 1
ATOM 1343 N N . ALA A 1 175 ? -0.792 11.706 12.648 1.00 81.69 175 ALA A N 1
ATOM 1344 C CA . ALA A 1 175 ? -2.001 12.395 12.205 1.00 81.69 175 ALA A CA 1
ATOM 1345 C C . ALA A 1 175 ? -2.912 11.476 11.376 1.00 81.69 175 ALA A C 1
ATOM 1347 O O . ALA A 1 175 ? -4.133 11.498 11.540 1.00 81.69 175 ALA A O 1
ATOM 1348 N N . THR A 1 176 ? -2.318 10.633 10.527 1.00 82.75 176 THR A N 1
ATOM 1349 C CA . THR A 1 176 ? -3.052 9.678 9.690 1.00 82.75 176 THR A CA 1
ATOM 1350 C C . THR A 1 176 ? -3.767 8.633 10.540 1.00 82.75 176 THR A C 1
ATOM 1352 O O . THR A 1 176 ? -4.969 8.444 10.380 1.00 82.75 176 THR A O 1
ATOM 1355 N N . ILE A 1 177 ? -3.068 8.003 11.491 1.00 82.12 177 ILE A N 1
ATOM 1356 C CA . ILE A 1 177 ? -3.661 6.984 12.370 1.00 82.12 177 ILE A CA 1
ATOM 1357 C C . ILE A 1 177 ? -4.778 7.582 13.241 1.00 82.12 177 ILE A C 1
ATOM 1359 O O . ILE A 1 177 ? -5.792 6.923 13.460 1.00 82.12 177 ILE A O 1
ATOM 1363 N N . ALA A 1 178 ? -4.627 8.824 13.716 1.00 84.12 178 ALA A N 1
ATOM 1364 C CA . ALA A 1 178 ? -5.634 9.481 14.550 1.00 84.12 178 ALA A CA 1
ATOM 1365 C C . ALA A 1 178 ? -6.880 9.936 13.766 1.00 84.12 178 ALA A C 1
ATOM 1367 O O . ALA A 1 178 ? -7.998 9.815 14.263 1.00 84.12 178 ALA A O 1
ATOM 1368 N N . GLY A 1 179 ? -6.700 10.481 12.557 1.00 84.50 179 GLY A N 1
ATOM 1369 C CA . GLY A 1 179 ? -7.789 11.062 11.762 1.00 84.50 179 GLY A CA 1
ATOM 1370 C C . GLY A 1 179 ? -8.468 10.091 10.793 1.00 84.50 179 GLY A C 1
ATOM 1371 O O . GLY A 1 179 ? -9.649 10.255 10.491 1.00 84.50 179 GLY A O 1
ATOM 1372 N N . ASN A 1 180 ? -7.738 9.091 10.295 1.00 86.38 180 ASN A N 1
ATOM 1373 C CA . ASN A 1 180 ? -8.231 8.082 9.360 1.00 86.38 180 ASN A CA 1
ATOM 1374 C C . ASN A 1 180 ? -7.485 6.745 9.555 1.00 86.38 180 ASN A C 1
ATOM 1376 O O . ASN A 1 180 ? -6.636 6.387 8.734 1.00 86.38 180 ASN A O 1
ATOM 1380 N N . PRO A 1 181 ? -7.791 5.986 10.623 1.00 85.00 181 PRO A N 1
ATOM 1381 C CA . PRO A 1 181 ? -7.082 4.746 10.944 1.00 85.00 181 PRO A CA 1
ATOM 1382 C C . PRO A 1 181 ? -7.122 3.717 9.806 1.00 85.00 181 PRO A C 1
ATOM 1384 O O . PRO A 1 181 ? -6.133 3.030 9.586 1.00 85.00 181 PRO A O 1
ATOM 1387 N N . ALA A 1 182 ? -8.198 3.687 9.011 1.00 87.12 182 ALA A N 1
ATOM 1388 C CA . ALA A 1 182 ? -8.342 2.788 7.863 1.00 87.12 182 ALA A CA 1
ATOM 1389 C C . ALA A 1 182 ? -7.327 3.046 6.728 1.00 87.12 182 ALA A C 1
ATOM 1391 O O . ALA A 1 182 ? -7.197 2.233 5.816 1.00 87.12 182 ALA A O 1
ATOM 1392 N N . ALA A 1 183 ? -6.608 4.175 6.750 1.00 89.00 183 ALA A N 1
ATOM 1393 C CA . ALA A 1 183 ? -5.526 4.446 5.807 1.00 89.00 183 ALA A CA 1
ATOM 1394 C C . ALA A 1 183 ? -4.205 3.747 6.177 1.00 89.00 183 ALA A C 1
ATOM 1396 O O . ALA A 1 183 ? -3.269 3.798 5.377 1.00 89.00 183 ALA A O 1
ATOM 1397 N N . ALA A 1 184 ? -4.104 3.121 7.353 1.00 92.38 184 ALA A N 1
ATOM 1398 C CA . ALA A 1 184 ? -2.907 2.437 7.822 1.00 92.38 184 ALA A CA 1
ATOM 1399 C C . ALA A 1 184 ? -3.217 0.968 8.125 1.00 92.38 184 ALA A C 1
ATOM 1401 O O . ALA A 1 184 ? -3.975 0.669 9.038 1.00 92.38 184 ALA A O 1
ATOM 1402 N N . ILE A 1 185 ? -2.589 0.062 7.382 1.00 95.38 185 ILE A N 1
ATOM 1403 C CA . ILE A 1 185 ? -2.730 -1.390 7.548 1.00 95.38 185 ILE A CA 1
ATOM 1404 C C . ILE A 1 185 ? -1.355 -2.023 7.745 1.00 95.38 185 ILE A C 1
ATOM 1406 O O . ILE A 1 185 ? -0.327 -1.392 7.477 1.00 95.38 185 ILE A O 1
ATOM 1410 N N . SER A 1 186 ? -1.319 -3.284 8.160 1.00 97.12 186 SER A N 1
ATOM 1411 C CA . SER A 1 186 ? -0.093 -4.086 8.115 1.00 97.12 186 SER A CA 1
ATOM 1412 C C . SER A 1 186 ? -0.270 -5.333 7.267 1.00 97.12 186 SER A C 1
ATOM 1414 O O . SER A 1 186 ? -1.380 -5.824 7.077 1.00 97.12 186 SER A O 1
ATOM 1416 N N . ARG A 1 187 ? 0.837 -5.832 6.723 1.00 97.56 187 ARG A N 1
ATOM 1417 C CA . ARG A 1 187 ? 0.894 -7.069 5.952 1.00 97.56 187 ARG A CA 1
ATOM 1418 C C . ARG A 1 187 ? 1.907 -8.009 6.565 1.00 97.56 187 ARG A C 1
ATOM 1420 O O . ARG A 1 187 ? 2.989 -7.563 6.931 1.00 97.56 187 ARG A O 1
ATOM 1427 N N . LEU A 1 188 ? 1.570 -9.289 6.612 1.00 98.38 188 LEU A N 1
ATOM 1428 C CA . LEU A 1 188 ? 2.463 -10.390 6.955 1.00 98.38 188 LEU A CA 1
ATOM 1429 C C . LEU A 1 188 ? 2.530 -11.344 5.765 1.00 98.38 188 LEU A C 1
ATOM 1431 O O . LEU A 1 188 ? 1.492 -11.774 5.276 1.00 98.38 188 LEU A O 1
ATOM 1435 N N . LEU A 1 189 ? 3.731 -11.672 5.310 1.00 98.06 189 LEU A N 1
ATOM 1436 C CA . LEU A 1 189 ? 4.001 -12.527 4.160 1.00 98.06 189 LEU A CA 1
ATOM 1437 C C . LEU A 1 189 ? 4.637 -13.844 4.613 1.00 98.06 189 LEU A C 1
ATOM 1439 O O . LEU A 1 189 ? 5.319 -13.901 5.632 1.00 98.06 189 LEU A O 1
ATOM 1443 N N . CYS A 1 190 ? 4.453 -14.899 3.826 1.00 97.62 190 CYS A N 1
ATOM 1444 C CA . CYS A 1 190 ? 5.210 -16.138 3.946 1.00 97.62 190 CYS A CA 1
ATOM 1445 C C . CYS A 1 190 ? 6.255 -16.170 2.824 1.00 97.62 190 CYS A C 1
ATOM 1447 O O . CYS A 1 190 ? 5.864 -16.294 1.659 1.00 97.62 190 CYS A O 1
ATOM 1449 N N . PRO A 1 191 ? 7.567 -16.075 3.110 1.00 95.88 191 PRO A N 1
ATOM 1450 C CA . PRO A 1 191 ? 8.603 -16.129 2.080 1.00 95.88 191 PRO A CA 1
ATOM 1451 C C . PRO A 1 191 ? 8.888 -17.580 1.684 1.00 95.88 191 PRO A C 1
ATOM 1453 O O . PRO A 1 191 ? 9.994 -18.101 1.828 1.00 95.88 191 PRO A O 1
ATOM 1456 N N . ARG A 1 192 ? 7.852 -18.252 1.190 1.00 94.62 192 ARG A N 1
ATOM 1457 C CA . ARG A 1 192 ? 7.930 -19.584 0.615 1.00 94.62 192 ARG A CA 1
ATOM 1458 C C . ARG A 1 192 ? 7.668 -19.484 -0.875 1.00 94.62 192 ARG A C 1
ATOM 1460 O O . ARG A 1 192 ? 6.608 -19.025 -1.287 1.00 94.62 192 ARG A O 1
ATOM 1467 N N . ARG A 1 193 ? 8.611 -19.978 -1.677 1.00 93.31 193 ARG A N 1
ATOM 1468 C CA . ARG A 1 193 ? 8.342 -20.245 -3.089 1.00 93.31 193 ARG A CA 1
ATOM 1469 C C . ARG A 1 193 ? 7.362 -21.410 -3.189 1.00 93.31 193 ARG A C 1
ATOM 1471 O O . ARG A 1 193 ? 7.586 -22.455 -2.573 1.00 93.31 193 ARG A O 1
ATOM 1478 N N . LEU A 1 194 ? 6.287 -21.207 -3.937 1.00 95.00 194 LEU A N 1
ATOM 1479 C CA . LEU A 1 194 ? 5.260 -22.214 -4.137 1.00 95.00 194 LEU A CA 1
ATOM 1480 C C . LEU A 1 194 ? 5.597 -23.067 -5.361 1.00 95.00 194 LEU A C 1
ATOM 1482 O O . LEU A 1 194 ? 6.204 -22.596 -6.325 1.00 95.00 194 LEU A O 1
ATOM 1486 N N . ASP A 1 195 ? 5.186 -24.325 -5.314 1.00 94.56 195 ASP A N 1
ATOM 1487 C CA . ASP A 1 195 ? 5.293 -25.241 -6.438 1.00 94.56 195 ASP A CA 1
ATOM 1488 C C . ASP A 1 195 ? 4.032 -25.123 -7.306 1.00 94.56 195 ASP A C 1
ATOM 1490 O O . ASP A 1 195 ? 2.943 -24.907 -6.760 1.00 94.56 195 ASP A O 1
ATOM 1494 N N . PRO A 1 196 ? 4.137 -25.252 -8.639 1.00 93.31 196 PRO A N 1
ATOM 1495 C CA . PRO A 1 196 ? 2.974 -25.277 -9.524 1.00 93.31 196 PRO A CA 1
ATOM 1496 C C . PRO A 1 196 ? 2.017 -26.432 -9.202 1.00 93.31 196 PRO A C 1
ATOM 1498 O O . PRO A 1 196 ? 2.430 -27.459 -8.658 1.00 93.31 196 PRO A O 1
ATOM 1501 N N . GLU A 1 197 ? 0.741 -26.263 -9.550 1.00 94.12 197 GLU A N 1
ATOM 1502 C CA . GLU A 1 197 ? -0.314 -27.288 -9.453 1.00 94.12 197 GLU A CA 1
ATOM 1503 C C . GLU A 1 197 ? -0.410 -28.015 -8.095 1.00 94.12 197 GLU A C 1
ATOM 1505 O O . GLU A 1 197 ? -0.788 -29.189 -8.006 1.00 94.12 197 GLU A O 1
ATOM 1510 N N . THR A 1 198 ? -0.086 -27.317 -7.011 1.00 97.06 198 THR A N 1
ATOM 1511 C CA . THR A 1 198 ? 0.053 -27.883 -5.668 1.00 97.06 198 THR A CA 1
ATOM 1512 C C . THR A 1 198 ? -0.982 -27.278 -4.726 1.00 97.06 198 THR A C 1
ATOM 1514 O O . THR A 1 198 ? -1.285 -26.087 -4.793 1.00 97.06 198 THR A O 1
ATOM 1517 N N . SER A 1 199 ? -1.563 -28.113 -3.859 1.00 97.94 199 SER A N 1
ATOM 1518 C CA . SER A 1 199 ? -2.503 -27.663 -2.821 1.00 97.94 199 SER A CA 1
ATOM 1519 C C . SER A 1 199 ? -1.735 -27.296 -1.557 1.00 97.94 199 SER A C 1
ATOM 1521 O O . SER A 1 199 ? -0.802 -28.001 -1.163 1.00 97.94 199 SER A O 1
ATOM 1523 N N . TYR A 1 200 ? -2.110 -26.169 -0.966 1.00 98.44 200 TYR A N 1
ATOM 1524 C CA . TYR A 1 200 ? -1.453 -25.573 0.182 1.00 98.44 200 TYR A CA 1
ATOM 1525 C C . TYR A 1 200 ? -2.477 -25.129 1.222 1.00 98.44 200 TYR A C 1
ATOM 1527 O O . TYR A 1 200 ? -3.536 -24.591 0.895 1.00 98.44 200 TYR A O 1
ATOM 1535 N N . THR A 1 201 ? -2.090 -25.254 2.487 1.00 98.56 201 THR A N 1
ATOM 1536 C CA . THR A 1 201 ? -2.776 -24.610 3.606 1.00 98.56 201 THR A CA 1
ATOM 1537 C C . THR A 1 201 ? -1.826 -23.633 4.282 1.00 98.56 201 THR A C 1
ATOM 1539 O O . THR A 1 201 ? -0.698 -23.977 4.645 1.00 98.56 201 THR A O 1
ATOM 1542 N N . ALA A 1 202 ? -2.278 -22.393 4.435 1.00 98.44 202 ALA A N 1
ATOM 1543 C CA . ALA A 1 202 ? -1.583 -21.353 5.169 1.00 98.44 202 ALA A CA 1
ATOM 1544 C C . ALA A 1 202 ? -2.067 -21.315 6.621 1.00 98.44 202 ALA A C 1
ATOM 1546 O O . ALA A 1 202 ? -3.271 -21.344 6.884 1.00 98.44 202 ALA A O 1
ATOM 1547 N N . PHE A 1 203 ? -1.130 -21.201 7.559 1.00 98.31 203 PHE A N 1
ATOM 1548 C CA . PHE A 1 203 ? -1.383 -21.149 8.992 1.00 98.31 203 PHE A CA 1
ATOM 1549 C C . PHE A 1 203 ? -0.719 -19.920 9.601 1.00 98.31 203 PHE A C 1
ATOM 1551 O O . PHE A 1 203 ? 0.483 -19.700 9.449 1.00 98.31 203 PHE A O 1
ATOM 1558 N N . LEU A 1 204 ? -1.507 -19.134 10.327 1.00 98.38 204 LEU A N 1
ATOM 1559 C CA . LEU A 1 204 ? -1.006 -18.071 11.184 1.00 98.38 204 LEU A CA 1
ATOM 1560 C C . LEU A 1 204 ? -0.679 -18.659 12.559 1.00 98.38 204 LEU A C 1
ATOM 1562 O O . LEU A 1 204 ? -1.576 -19.155 13.245 1.00 98.38 204 LEU A O 1
ATOM 1566 N N . VAL A 1 205 ? 0.592 -18.599 12.948 1.00 98.06 205 VAL A N 1
ATOM 1567 C CA . VAL A 1 205 ? 1.137 -19.267 14.141 1.00 98.06 205 VAL A CA 1
ATOM 1568 C C . VAL A 1 205 ? 1.978 -18.292 14.979 1.00 98.06 205 VAL A C 1
ATOM 1570 O O . VAL A 1 205 ? 2.465 -17.293 14.440 1.00 98.06 205 VAL A O 1
ATOM 1573 N N . PRO A 1 206 ? 2.178 -18.537 16.287 1.00 97.88 206 PRO A N 1
ATOM 1574 C CA . PRO A 1 206 ? 3.110 -17.746 17.088 1.00 97.88 206 PRO A CA 1
ATOM 1575 C C . PRO A 1 206 ? 4.559 -17.951 16.625 1.00 97.88 206 PRO A C 1
ATOM 1577 O O . PRO A 1 206 ? 4.991 -19.077 16.382 1.00 97.88 206 PRO A O 1
ATOM 1580 N N . ALA A 1 207 ? 5.321 -16.858 16.552 1.00 97.44 207 ALA A N 1
ATOM 1581 C CA . ALA A 1 207 ? 6.739 -16.869 16.181 1.00 97.44 207 ALA A CA 1
ATOM 1582 C C . ALA A 1 207 ? 7.677 -17.110 17.380 1.00 97.44 207 ALA A C 1
ATOM 1584 O O . ALA A 1 207 ? 8.830 -17.492 17.199 1.00 97.44 207 ALA A O 1
ATOM 1585 N N . PHE A 1 208 ? 7.196 -16.921 18.613 1.00 97.38 208 PHE A N 1
ATOM 1586 C CA . PHE A 1 208 ? 7.965 -17.150 19.840 1.00 97.38 208 PHE A CA 1
ATOM 1587 C C . PHE A 1 208 ? 7.497 -18.414 20.569 1.00 97.38 208 PHE A C 1
ATOM 1589 O O . PHE A 1 208 ? 6.295 -18.660 20.688 1.00 97.38 208 PHE A O 1
ATOM 1596 N N . ASP A 1 209 ? 8.436 -19.191 21.115 1.00 96.50 209 ASP A N 1
ATOM 1597 C CA . ASP A 1 209 ? 8.160 -20.460 21.797 1.00 96.50 209 ASP A CA 1
ATOM 1598 C C . ASP A 1 209 ? 7.276 -20.270 23.033 1.00 96.50 209 ASP A C 1
ATOM 1600 O O . ASP A 1 209 ? 6.389 -21.079 23.277 1.00 96.50 209 ASP A O 1
ATOM 1604 N N . VAL A 1 210 ? 7.420 -19.156 23.761 1.00 97.12 210 VAL A N 1
ATOM 1605 C CA . VAL A 1 210 ? 6.523 -18.831 24.884 1.00 97.12 210 VAL A CA 1
ATOM 1606 C C . VAL A 1 210 ? 5.060 -18.694 24.432 1.00 97.12 210 VAL A C 1
ATOM 1608 O O . VAL A 1 210 ? 4.158 -19.179 25.108 1.00 97.12 210 VAL A O 1
ATOM 1611 N N . GLY A 1 211 ? 4.810 -18.117 23.250 1.00 96.62 211 GLY A N 1
ATOM 1612 C CA . GLY A 1 211 ? 3.468 -18.050 22.662 1.00 96.62 211 GLY A CA 1
ATOM 1613 C C . GLY A 1 211 ? 2.992 -19.408 22.143 1.00 96.62 211 GLY A C 1
ATOM 1614 O O . GLY A 1 211 ? 1.827 -19.765 22.313 1.00 96.62 211 GLY A O 1
ATOM 1615 N N . ARG A 1 212 ? 3.904 -20.212 21.577 1.00 96.44 212 ARG A N 1
ATOM 1616 C CA . ARG A 1 212 ? 3.624 -21.601 21.184 1.00 96.44 212 ARG A CA 1
ATOM 1617 C C . ARG A 1 212 ? 3.168 -22.425 22.388 1.00 96.44 212 ARG A C 1
ATOM 1619 O O . ARG A 1 212 ? 2.120 -23.051 22.318 1.00 96.44 212 ARG A O 1
ATOM 1626 N N . GLN A 1 213 ? 3.912 -22.401 23.493 1.00 95.81 213 GLN A N 1
ATOM 1627 C CA . GLN A 1 213 ? 3.584 -23.131 24.720 1.00 95.81 213 GLN A CA 1
ATOM 1628 C C . GLN A 1 213 ? 2.233 -22.692 25.305 1.00 95.81 213 GLN A C 1
ATOM 1630 O O . GLN A 1 213 ? 1.390 -23.547 25.580 1.00 95.81 213 GLN A O 1
ATOM 1635 N N . ALA A 1 214 ? 1.986 -21.381 25.398 1.00 95.38 214 ALA A N 1
ATOM 1636 C CA . ALA A 1 214 ? 0.710 -20.843 25.869 1.00 95.38 214 ALA A CA 1
ATOM 1637 C C . ALA A 1 214 ? -0.473 -21.294 24.992 1.00 95.38 214 ALA A C 1
ATOM 1639 O O . ALA A 1 214 ? -1.492 -21.761 25.503 1.00 95.38 214 ALA A O 1
ATOM 1640 N N . GLY A 1 215 ? -0.328 -21.238 23.663 1.00 94.56 215 GLY A N 1
ATOM 1641 C CA . GLY A 1 215 ? -1.356 -21.693 22.722 1.00 94.56 215 GLY A CA 1
ATOM 1642 C C . GLY A 1 215 ? -1.609 -23.207 22.741 1.00 94.56 215 GLY A C 1
ATOM 1643 O O . GLY A 1 215 ? -2.679 -23.646 22.327 1.00 94.56 215 GLY A O 1
ATOM 1644 N N . LEU A 1 216 ? -0.659 -24.000 23.250 1.00 94.00 216 LEU A N 1
ATOM 1645 C CA . LEU A 1 216 ? -0.812 -25.439 23.503 1.00 94.00 216 LEU A CA 1
ATOM 1646 C C . LEU A 1 216 ? -1.387 -25.754 24.895 1.00 94.00 216 LEU A C 1
ATOM 1648 O O . LEU A 1 216 ? -1.519 -26.927 25.241 1.00 94.00 216 LEU A O 1
ATOM 1652 N N . GLY A 1 217 ? -1.706 -24.736 25.701 1.00 93.06 217 GLY A N 1
ATOM 1653 C CA . GLY A 1 217 ? -2.232 -24.904 27.057 1.00 93.06 217 GLY A CA 1
ATOM 1654 C C . GLY A 1 217 ? -1.176 -25.275 28.103 1.00 93.06 217 GLY A C 1
ATOM 1655 O O . GLY A 1 217 ? -1.531 -25.750 29.180 1.00 93.06 217 GLY A O 1
ATOM 1656 N N . VAL A 1 218 ? 0.113 -25.085 27.804 1.00 93.56 218 VAL A N 1
ATOM 1657 C CA . VAL A 1 218 ? 1.210 -25.289 28.762 1.00 93.56 218 VAL A CA 1
ATOM 1658 C C . VAL A 1 218 ? 1.342 -24.051 29.653 1.00 93.56 218 VAL A C 1
ATOM 1660 O O . VAL A 1 218 ? 1.250 -22.923 29.171 1.00 93.56 218 VAL A O 1
ATOM 1663 N N . ASP A 1 219 ? 1.577 -24.248 30.953 1.00 93.56 219 ASP A N 1
ATOM 1664 C CA . ASP A 1 219 ? 1.832 -23.146 31.886 1.00 93.56 219 ASP A CA 1
ATOM 1665 C C . ASP A 1 219 ? 3.181 -22.469 31.587 1.00 93.56 219 ASP A C 1
ATOM 1667 O O . ASP A 1 219 ? 4.247 -23.073 31.726 1.00 93.56 219 ASP A O 1
ATOM 1671 N N . VAL A 1 220 ? 3.122 -21.193 31.206 1.00 94.50 220 VAL A N 1
ATOM 1672 C CA . VAL A 1 220 ? 4.282 -20.361 30.850 1.00 94.50 220 VAL A CA 1
ATOM 1673 C C . VAL A 1 220 ? 4.725 -19.419 31.973 1.00 94.50 220 VAL A C 1
ATOM 1675 O O . VAL A 1 220 ? 5.614 -18.596 31.766 1.00 94.50 220 VAL A O 1
ATOM 1678 N N . SER A 1 221 ? 4.165 -19.542 33.182 1.00 91.62 221 SER A N 1
ATOM 1679 C CA . SER A 1 221 ? 4.479 -18.669 34.328 1.00 91.62 221 SER A CA 1
ATOM 1680 C C . SER A 1 221 ? 5.965 -18.642 34.720 1.00 91.62 221 SER A C 1
ATOM 1682 O O . SER A 1 221 ? 6.432 -17.674 35.320 1.00 91.62 221 SER A O 1
ATOM 1684 N N . LYS A 1 222 ? 6.719 -19.690 34.362 1.00 91.81 222 LYS A N 1
ATOM 1685 C CA . LYS A 1 222 ? 8.163 -19.840 34.623 1.00 91.81 222 LYS A CA 1
ATOM 1686 C C . LYS A 1 222 ? 9.046 -19.619 33.389 1.00 91.81 222 LYS A C 1
ATOM 1688 O O . LYS A 1 222 ? 10.247 -19.880 33.446 1.00 91.81 222 LYS A O 1
ATOM 1693 N N . VAL A 1 223 ? 8.474 -19.175 32.270 1.00 92.38 223 VAL A N 1
ATOM 1694 C CA . VAL A 1 223 ? 9.212 -18.897 31.034 1.00 92.38 223 VAL A CA 1
ATOM 1695 C C . VAL A 1 223 ? 9.557 -17.412 30.990 1.00 92.38 223 VAL A C 1
ATOM 1697 O O . VAL A 1 223 ? 8.688 -16.562 30.828 1.00 92.38 223 VAL A O 1
ATOM 1700 N N . PHE A 1 224 ? 10.845 -17.095 31.127 1.00 91.75 224 PHE A N 1
ATOM 1701 C CA . PHE A 1 224 ? 11.319 -15.708 31.223 1.00 91.75 224 PHE A CA 1
ATOM 1702 C C . PHE A 1 224 ? 11.971 -15.175 29.941 1.00 91.75 224 PHE A C 1
ATOM 1704 O O . PHE A 1 224 ? 12.218 -13.976 29.847 1.00 91.75 224 PHE A O 1
ATOM 1711 N N . ALA A 1 225 ? 12.220 -16.032 28.948 1.00 93.56 225 ALA A N 1
ATOM 1712 C CA . ALA A 1 225 ? 12.848 -15.671 27.677 1.00 93.56 225 ALA A CA 1
ATOM 1713 C C . ALA A 1 225 ? 11.904 -15.926 26.493 1.00 93.56 225 ALA A C 1
ATOM 1715 O O . ALA A 1 225 ? 11.203 -16.938 26.456 1.00 93.56 225 ALA A O 1
ATOM 1716 N N . ALA A 1 226 ? 11.917 -15.032 25.505 1.00 93.00 226 ALA A N 1
ATOM 1717 C CA . ALA A 1 226 ? 11.194 -15.184 24.245 1.00 93.00 226 ALA A CA 1
ATOM 1718 C C . ALA A 1 226 ? 12.111 -15.790 23.167 1.00 93.00 226 ALA A C 1
ATOM 1720 O O . ALA A 1 226 ? 12.582 -15.108 22.258 1.00 93.00 226 ALA A O 1
ATOM 1721 N N . ASN A 1 227 ? 12.358 -17.098 23.280 1.00 95.38 227 ASN A N 1
ATOM 1722 C CA . ASN A 1 227 ? 13.050 -17.880 22.249 1.00 95.38 227 ASN A CA 1
ATOM 1723 C C . ASN A 1 227 ? 12.175 -18.022 20.986 1.00 95.38 227 ASN A C 1
ATOM 1725 O O . ASN A 1 227 ? 10.946 -17.998 21.106 1.00 95.38 227 ASN A O 1
ATOM 1729 N N . PRO A 1 228 ? 12.757 -18.202 19.786 1.00 96.62 228 PRO A N 1
ATOM 1730 C CA . PRO A 1 228 ? 11.980 -18.490 18.578 1.00 96.62 228 PRO A CA 1
ATOM 1731 C C . PRO A 1 228 ? 11.223 -19.821 18.712 1.00 96.62 228 PRO A C 1
ATOM 1733 O O . PRO A 1 228 ? 11.725 -20.766 19.318 1.00 96.62 228 PRO A O 1
ATOM 1736 N N . ALA A 1 229 ? 10.019 -19.904 18.141 1.00 96.88 229 ALA A N 1
ATOM 1737 C CA . ALA A 1 229 ? 9.160 -21.092 18.215 1.00 96.88 229 ALA A CA 1
ATOM 1738 C C . ALA A 1 229 ? 9.764 -22.328 17.525 1.00 96.88 229 ALA A C 1
ATOM 1740 O O . ALA A 1 229 ? 9.411 -23.458 17.865 1.00 96.88 229 ALA A O 1
ATOM 1741 N N . TRP A 1 230 ? 10.670 -22.115 16.570 1.00 97.12 230 TRP A N 1
ATOM 1742 C CA . TRP A 1 230 ? 11.489 -23.146 15.943 1.00 97.12 230 TRP A CA 1
ATOM 1743 C C . TRP A 1 230 ? 12.822 -22.576 15.456 1.00 97.12 230 TRP A C 1
ATOM 1745 O O . TRP A 1 230 ? 12.974 -21.375 15.240 1.00 97.12 230 TRP A O 1
ATOM 1755 N N . THR A 1 231 ? 13.792 -23.462 15.263 1.00 95.44 231 THR A N 1
ATOM 1756 C CA . THR A 1 231 ? 15.113 -23.173 14.698 1.00 95.44 231 THR A CA 1
ATOM 1757 C C . THR A 1 231 ? 15.479 -24.249 13.676 1.00 95.44 231 THR A C 1
ATOM 1759 O O . THR A 1 231 ? 14.776 -25.250 13.530 1.00 95.44 231 THR A O 1
ATOM 1762 N N . SER A 1 232 ? 16.613 -24.090 12.991 1.00 91.50 232 SER A N 1
ATOM 1763 C CA . SER A 1 232 ? 17.167 -25.133 12.113 1.00 91.50 232 SER A CA 1
ATOM 1764 C C . SER A 1 232 ? 17.525 -26.433 12.849 1.00 91.50 232 SER A C 1
ATOM 1766 O O . SER A 1 232 ? 17.697 -27.467 12.210 1.00 91.50 232 SER A O 1
ATOM 1768 N N . LEU A 1 233 ? 17.622 -26.394 14.183 1.00 93.69 233 LEU A N 1
ATOM 1769 C CA . LEU A 1 233 ? 17.894 -27.551 15.040 1.00 93.69 233 LEU A CA 1
ATOM 1770 C C . LEU A 1 233 ? 16.612 -28.233 15.547 1.00 93.69 233 LEU A C 1
ATOM 1772 O O . LEU A 1 233 ? 16.690 -29.258 16.223 1.00 93.69 233 LEU A O 1
ATOM 1776 N N . THR A 1 234 ? 15.432 -27.670 15.273 1.00 96.06 234 THR A N 1
ATOM 1777 C CA . THR A 1 234 ? 14.156 -28.256 15.694 1.00 96.06 234 THR A CA 1
ATOM 1778 C C . THR A 1 234 ? 13.859 -29.530 14.901 1.00 96.06 234 THR A C 1
ATOM 1780 O O . THR A 1 234 ? 13.914 -29.541 13.674 1.00 96.06 234 THR A O 1
ATOM 1783 N N . VAL A 1 235 ? 13.518 -30.608 15.610 1.00 95.81 235 VAL A N 1
ATOM 1784 C CA . VAL A 1 235 ? 13.195 -31.919 15.025 1.00 95.81 235 VAL A CA 1
ATOM 1785 C C . VAL A 1 235 ? 11.685 -32.097 14.837 1.00 95.81 235 VAL A C 1
ATOM 1787 O O . VAL A 1 235 ? 10.892 -31.578 15.621 1.00 95.81 235 VAL A O 1
ATOM 1790 N N . ALA A 1 236 ? 11.289 -32.846 13.804 1.00 94.00 236 ALA A N 1
ATOM 1791 C CA . ALA A 1 236 ? 9.891 -33.210 13.568 1.00 94.00 236 ALA A CA 1
ATOM 1792 C C . ALA A 1 236 ? 9.408 -34.329 14.525 1.00 94.00 236 ALA A C 1
ATOM 1794 O O . ALA A 1 236 ? 10.211 -35.192 14.891 1.00 94.00 236 ALA A O 1
ATOM 1795 N N . PRO A 1 237 ? 8.102 -34.388 14.862 1.00 95.00 237 PRO A N 1
ATOM 1796 C CA . PRO A 1 237 ? 7.078 -33.407 14.513 1.00 95.00 237 PRO A CA 1
ATOM 1797 C C . PRO A 1 237 ? 7.120 -32.172 15.424 1.00 95.00 237 PRO A C 1
ATOM 1799 O O . PRO A 1 237 ? 7.214 -32.292 16.646 1.00 95.00 237 PRO A O 1
ATOM 1802 N N . LEU A 1 238 ? 6.980 -30.980 14.837 1.00 97.12 238 LEU A N 1
ATOM 1803 C CA . LEU A 1 238 ? 6.797 -29.745 15.600 1.00 97.12 238 LEU A CA 1
ATOM 1804 C C . LEU A 1 238 ? 5.308 -29.425 15.722 1.00 97.12 238 LEU A C 1
ATOM 1806 O O . LEU A 1 238 ? 4.648 -29.112 14.732 1.00 97.12 238 LEU A O 1
ATOM 1810 N N . ARG A 1 239 ? 4.794 -29.438 16.952 1.00 96.31 239 ARG A N 1
ATOM 1811 C CA . ARG A 1 239 ? 3.412 -29.044 17.235 1.00 96.31 239 ARG A CA 1
ATOM 1812 C C . ARG A 1 239 ? 3.273 -27.527 17.362 1.00 96.31 239 ARG A C 1
ATOM 1814 O O . ARG A 1 239 ? 3.912 -26.925 18.234 1.00 96.31 239 ARG A O 1
ATOM 1821 N N . LEU A 1 240 ? 2.402 -26.936 16.542 1.00 97.12 240 LEU A N 1
ATOM 1822 C CA . LEU A 1 240 ? 2.102 -25.501 16.512 1.00 97.12 240 LEU A CA 1
ATOM 1823 C C . LEU A 1 240 ? 0.602 -25.236 16.730 1.00 97.12 240 LEU A C 1
ATOM 1825 O O . LEU A 1 240 ? -0.224 -25.889 16.086 1.00 97.12 240 LEU A O 1
ATOM 1829 N N . PRO A 1 241 ? 0.230 -24.274 17.595 1.00 96.81 241 PRO A N 1
ATOM 1830 C CA . PRO A 1 241 ? -1.136 -23.774 17.666 1.00 96.81 241 PRO A CA 1
ATOM 1831 C C . PRO A 1 241 ? -1.431 -22.838 16.487 1.00 96.81 241 PRO A C 1
ATOM 1833 O O . PRO A 1 241 ? -0.552 -22.124 16.003 1.00 96.81 241 PRO A O 1
ATOM 1836 N N . VAL A 1 242 ? -2.684 -22.832 16.041 1.00 96.69 242 VAL A N 1
ATOM 1837 C CA . VAL A 1 242 ? -3.145 -22.093 14.863 1.00 96.69 242 VAL A CA 1
ATOM 1838 C C . VAL A 1 242 ? -4.106 -20.989 15.290 1.00 96.69 242 VAL A C 1
ATOM 1840 O O . VAL A 1 242 ? -5.179 -21.259 15.827 1.00 96.69 242 VAL A O 1
ATOM 1843 N N . TYR A 1 243 ? -3.745 -19.739 14.999 1.00 96.81 243 TYR A N 1
ATOM 1844 C CA . TYR A 1 243 ? -4.608 -18.574 15.210 1.00 96.81 243 TYR A CA 1
ATOM 1845 C C . TYR A 1 243 ? -5.599 -18.367 14.060 1.00 96.81 243 TYR A C 1
ATOM 1847 O O . TYR A 1 243 ? -6.736 -17.955 14.279 1.00 96.81 243 TYR A O 1
ATOM 1855 N N . HIS A 1 244 ? -5.179 -18.656 12.828 1.00 97.44 244 HIS A N 1
ATOM 1856 C CA . HIS A 1 244 ? -6.006 -18.556 11.629 1.00 97.44 244 HIS A CA 1
ATOM 1857 C C . HIS A 1 244 ? -5.485 -19.501 10.542 1.00 97.44 244 HIS A C 1
ATOM 1859 O O . HIS A 1 244 ? -4.288 -19.788 10.503 1.00 97.44 244 HIS A O 1
ATOM 1865 N N . ARG A 1 245 ? -6.366 -19.965 9.649 1.00 96.88 245 ARG A N 1
ATOM 1866 C CA . ARG A 1 245 ? -5.990 -20.783 8.490 1.00 96.88 245 ARG A CA 1
ATOM 1867 C C . ARG A 1 245 ? -6.801 -20.434 7.251 1.00 96.88 245 ARG A C 1
ATOM 1869 O O . ARG A 1 245 ? -7.971 -20.069 7.372 1.00 96.88 245 ARG A O 1
ATOM 1876 N N . PHE A 1 246 ? -6.197 -20.628 6.087 1.00 98.06 246 PHE A N 1
ATOM 1877 C CA . PHE A 1 246 ? -6.871 -20.586 4.793 1.00 98.06 246 PHE A CA 1
ATOM 1878 C C . PHE A 1 246 ? -6.167 -21.513 3.797 1.00 98.06 246 PHE A C 1
ATOM 1880 O O . PHE A 1 246 ? -4.980 -21.799 3.928 1.00 98.06 246 PHE A O 1
ATOM 1887 N N . GLU A 1 247 ? -6.913 -21.988 2.812 1.00 98.38 247 GLU A N 1
ATOM 1888 C CA . GLU A 1 247 ? -6.490 -23.002 1.846 1.00 98.38 247 GLU A CA 1
ATOM 1889 C C . GLU A 1 247 ? -6.439 -22.399 0.445 1.00 98.38 247 GLU A C 1
ATOM 1891 O O . GLU A 1 247 ? -7.206 -21.488 0.125 1.00 98.38 247 GLU A O 1
ATOM 1896 N N . PHE A 1 248 ? -5.542 -22.893 -0.402 1.00 98.31 248 PHE A N 1
ATOM 1897 C CA . PHE A 1 248 ? -5.483 -22.517 -1.811 1.00 98.31 248 PHE A CA 1
ATOM 1898 C C . PHE A 1 248 ? -4.719 -23.557 -2.636 1.00 98.31 248 PHE A C 1
ATOM 1900 O O . PHE A 1 248 ? -4.024 -24.424 -2.110 1.00 98.31 248 PHE A O 1
ATOM 1907 N N . ARG A 1 249 ? -4.828 -23.455 -3.957 1.00 97.75 249 ARG A N 1
ATOM 1908 C CA . ARG A 1 249 ? -4.092 -24.257 -4.930 1.00 97.75 249 ARG A CA 1
ATOM 1909 C C . ARG A 1 249 ? -3.416 -23.343 -5.943 1.00 97.75 249 ARG A C 1
ATOM 1911 O O . ARG A 1 249 ? -3.960 -22.296 -6.305 1.00 97.75 249 ARG A O 1
ATOM 1918 N N . THR A 1 250 ? -2.219 -23.723 -6.368 1.00 94.94 250 THR A N 1
ATOM 1919 C CA . THR A 1 250 ? -1.461 -22.986 -7.379 1.00 94.94 250 THR A CA 1
ATOM 1920 C C . THR A 1 250 ? -1.825 -23.409 -8.801 1.00 94.94 250 THR A C 1
ATOM 1922 O O . THR A 1 250 ? -2.226 -24.550 -9.040 1.00 94.94 250 THR A O 1
ATOM 1925 N N . SER A 1 251 ? -1.702 -22.477 -9.746 1.00 90.19 251 SER A N 1
ATOM 1926 C CA . SER A 1 251 ? -1.843 -22.723 -11.185 1.00 90.19 251 SER A CA 1
ATOM 1927 C C . SER A 1 251 ? -0.602 -23.403 -11.783 1.00 90.19 251 SER A C 1
ATOM 1929 O O . SER A 1 251 ? 0.358 -23.739 -11.078 1.00 90.19 251 SER A O 1
ATOM 1931 N N . ASP A 1 252 ? -0.635 -23.634 -13.095 1.00 85.44 252 ASP A N 1
ATOM 1932 C CA . ASP A 1 252 ? 0.521 -24.044 -13.877 1.00 85.44 252 ASP A CA 1
ATOM 1933 C C . ASP A 1 252 ? 1.589 -22.936 -13.937 1.00 85.44 252 ASP A C 1
ATOM 1935 O O . ASP A 1 252 ? 1.343 -21.750 -13.705 1.00 85.44 252 ASP A O 1
ATOM 1939 N N . ALA A 1 253 ? 2.826 -23.322 -14.246 1.00 68.69 253 ALA A N 1
ATOM 1940 C CA . ALA A 1 253 ? 3.896 -22.356 -14.460 1.00 68.69 253 ALA A CA 1
ATOM 1941 C C . ALA A 1 253 ? 3.672 -21.603 -15.790 1.00 68.69 253 ALA A C 1
ATOM 1943 O O . ALA A 1 253 ? 3.951 -22.133 -16.867 1.00 68.69 253 ALA A O 1
ATOM 1944 N N . GLY A 1 254 ? 3.184 -20.360 -15.720 1.00 64.69 254 GLY A N 1
ATOM 1945 C CA . GLY A 1 254 ? 2.832 -19.568 -16.909 1.00 64.69 254 GLY A CA 1
ATOM 1946 C C . GLY A 1 254 ? 2.742 -18.056 -16.693 1.00 64.69 254 GLY A C 1
ATOM 1947 O O . GLY A 1 254 ? 2.158 -17.353 -17.515 1.00 64.69 254 GLY A O 1
ATOM 1948 N N . ASP A 1 255 ? 3.310 -17.548 -15.603 1.00 73.00 255 ASP A N 1
ATOM 1949 C CA . ASP A 1 255 ? 3.306 -16.122 -15.288 1.00 73.00 255 ASP A CA 1
ATOM 1950 C C . ASP A 1 255 ? 4.129 -15.292 -16.296 1.00 73.00 255 ASP A C 1
ATOM 1952 O O . ASP A 1 255 ? 4.854 -15.816 -17.149 1.00 73.00 255 ASP A O 1
ATOM 1956 N N . PHE A 1 256 ? 4.036 -13.964 -16.190 1.00 79.56 256 PHE A N 1
ATOM 1957 C CA . PHE A 1 256 ? 4.789 -13.053 -17.054 1.00 79.56 256 PHE A CA 1
ATOM 1958 C C . PHE A 1 256 ? 6.293 -13.361 -17.055 1.00 79.56 256 PHE A C 1
ATOM 1960 O O . PHE A 1 256 ? 6.905 -13.363 -18.122 1.00 79.56 256 PHE A O 1
ATOM 1967 N N . GLU A 1 257 ? 6.888 -13.678 -15.899 1.00 79.25 257 GLU A N 1
ATOM 1968 C CA . GLU A 1 257 ? 8.305 -14.036 -15.825 1.00 79.25 257 GLU A CA 1
ATOM 1969 C C . GLU A 1 257 ? 8.605 -15.294 -16.648 1.00 79.25 257 GLU A C 1
ATOM 1971 O O . GLU A 1 257 ? 9.540 -15.298 -17.453 1.00 79.25 257 GLU A O 1
ATOM 1976 N N . SER A 1 258 ? 7.787 -16.341 -16.510 1.00 78.94 258 SER A N 1
ATOM 1977 C CA . SER A 1 258 ? 7.913 -17.573 -17.295 1.00 78.94 258 SER A CA 1
ATOM 1978 C C . SER A 1 258 ? 7.792 -17.320 -18.799 1.00 78.94 258 SER A C 1
ATOM 1980 O O . SER A 1 258 ? 8.526 -17.925 -19.582 1.00 78.94 258 SER A O 1
ATOM 1982 N N . LEU A 1 259 ? 6.898 -16.420 -19.225 1.00 83.31 259 LEU A N 1
ATOM 1983 C CA . LEU A 1 259 ? 6.746 -16.046 -20.636 1.00 83.31 259 LEU A CA 1
ATOM 1984 C C . LEU A 1 259 ? 7.944 -15.245 -21.154 1.00 83.31 259 LEU A C 1
ATOM 1986 O O . LEU A 1 259 ? 8.451 -15.541 -22.235 1.00 83.31 259 LEU A O 1
ATOM 1990 N N . VAL A 1 260 ? 8.449 -14.286 -20.377 1.00 86.75 260 VAL A N 1
ATOM 1991 C CA . VAL A 1 260 ? 9.642 -13.510 -20.746 1.00 86.75 260 VAL A CA 1
ATOM 1992 C C . VAL A 1 260 ? 10.879 -14.403 -20.820 1.00 86.75 260 VAL A C 1
ATOM 1994 O O . VAL A 1 260 ? 11.663 -14.274 -21.756 1.00 86.75 260 VAL A O 1
ATOM 1997 N N . ARG A 1 261 ? 11.040 -15.368 -19.904 1.00 85.06 261 ARG A N 1
ATOM 1998 C CA . ARG A 1 261 ? 12.154 -16.335 -19.934 1.00 85.06 261 ARG A CA 1
ATOM 1999 C C . ARG A 1 261 ? 12.146 -17.241 -21.169 1.00 85.06 261 ARG A C 1
ATOM 2001 O O . ARG A 1 261 ? 13.197 -17.763 -21.528 1.00 85.06 261 ARG A O 1
ATOM 2008 N N . LYS A 1 262 ? 10.994 -17.427 -21.824 1.00 87.12 262 LYS A N 1
ATOM 2009 C CA . LYS A 1 262 ? 10.877 -18.188 -23.081 1.00 87.12 262 LYS A CA 1
ATOM 2010 C C . LYS A 1 262 ? 11.292 -17.381 -24.317 1.00 87.12 262 LYS A C 1
ATOM 2012 O O . LYS A 1 262 ? 11.428 -17.966 -25.390 1.00 87.12 262 LYS A O 1
ATOM 2017 N N . LEU A 1 263 ? 11.492 -16.066 -24.202 1.00 87.75 263 LEU A N 1
ATOM 2018 C CA . LEU A 1 263 ? 11.948 -15.241 -25.317 1.00 87.75 263 LEU A CA 1
ATOM 2019 C C . LEU A 1 263 ? 13.406 -15.580 -25.657 1.00 87.75 263 LEU A C 1
ATOM 2021 O O . LEU A 1 263 ? 14.318 -15.312 -24.880 1.00 87.75 263 LEU A O 1
ATOM 2025 N N . ALA A 1 264 ? 13.625 -16.145 -26.844 1.00 85.69 264 ALA A N 1
ATOM 2026 C CA . ALA A 1 264 ? 14.957 -16.375 -27.391 1.00 85.69 264 ALA A CA 1
ATOM 2027 C C . ALA A 1 264 ? 15.337 -15.214 -28.331 1.00 85.69 264 ALA A C 1
ATOM 2029 O O . ALA A 1 264 ? 14.665 -15.019 -29.351 1.00 85.69 264 ALA A O 1
ATOM 2030 N N . PRO A 1 265 ? 16.388 -14.426 -28.032 1.00 80.62 265 PRO A N 1
ATOM 2031 C CA . PRO A 1 265 ? 16.822 -13.368 -28.932 1.00 80.62 265 PRO A CA 1
ATOM 2032 C C . PRO A 1 265 ? 17.412 -13.974 -30.209 1.00 80.62 265 PRO A C 1
ATOM 2034 O O . PRO A 1 265 ? 18.265 -14.859 -30.159 1.00 80.62 265 PRO A O 1
ATOM 2037 N N . THR A 1 266 ? 16.990 -13.474 -31.370 1.00 83.31 266 THR A N 1
ATOM 2038 C CA . THR A 1 266 ? 17.656 -13.792 -32.640 1.00 83.31 266 THR A CA 1
ATOM 2039 C C . THR A 1 266 ? 18.800 -12.806 -32.848 1.00 83.31 266 THR A C 1
ATOM 2041 O O . THR A 1 266 ? 18.573 -11.614 -33.054 1.00 83.31 266 THR A O 1
ATOM 2044 N N . MET A 1 267 ? 20.035 -13.299 -32.766 1.00 83.94 267 MET A N 1
ATOM 2045 C CA . MET A 1 267 ? 21.238 -12.489 -32.961 1.00 83.94 267 MET A CA 1
ATOM 2046 C C . MET A 1 267 ? 21.504 -12.315 -34.457 1.00 83.94 267 MET A C 1
ATOM 2048 O O . MET A 1 267 ? 21.912 -13.256 -35.137 1.00 83.94 267 MET A O 1
ATOM 2052 N N . PHE A 1 268 ? 21.276 -11.113 -34.978 1.00 89.00 268 PHE A N 1
ATOM 2053 C CA . PHE A 1 268 ? 21.617 -10.782 -36.361 1.00 89.00 268 PHE A CA 1
ATOM 2054 C C . PHE A 1 268 ? 23.121 -10.481 -36.510 1.00 89.00 268 PHE A C 1
ATOM 2056 O O . PHE A 1 268 ? 23.764 -10.079 -35.538 1.00 89.00 268 PHE A O 1
ATOM 2063 N N . PRO A 1 269 ? 23.713 -10.621 -37.710 1.00 92.38 269 PRO A N 1
ATOM 2064 C CA . PRO A 1 269 ? 25.086 -10.180 -37.960 1.00 92.38 269 PRO A CA 1
ATOM 2065 C C . PRO A 1 269 ? 25.305 -8.700 -37.603 1.00 92.38 269 PRO A C 1
ATOM 2067 O O . PRO A 1 269 ? 24.410 -7.878 -37.791 1.00 92.38 269 PRO A O 1
ATOM 2070 N N . ALA A 1 270 ? 26.512 -8.332 -37.157 1.00 90.19 270 ALA A N 1
ATOM 2071 C CA . ALA A 1 270 ? 26.836 -6.960 -36.729 1.00 90.19 270 ALA A CA 1
ATOM 2072 C C . ALA A 1 270 ? 26.669 -5.891 -37.829 1.00 90.19 270 ALA A C 1
ATOM 2074 O O . ALA A 1 270 ? 26.497 -4.716 -37.518 1.00 90.19 270 ALA A O 1
ATOM 2075 N N . ALA A 1 271 ? 26.686 -6.294 -39.103 1.00 89.56 271 ALA A N 1
ATOM 2076 C CA . ALA A 1 271 ? 26.454 -5.412 -40.246 1.00 89.56 271 ALA A CA 1
ATOM 2077 C C . ALA A 1 271 ? 24.963 -5.101 -40.502 1.00 89.56 271 ALA A C 1
ATOM 2079 O O . ALA A 1 271 ? 24.645 -4.254 -41.332 1.00 89.56 271 ALA A O 1
ATOM 2080 N N . VAL A 1 272 ? 24.028 -5.779 -39.826 1.00 92.25 272 VAL A N 1
ATOM 2081 C CA . VAL A 1 272 ? 22.592 -5.528 -40.009 1.00 92.25 272 VAL A CA 1
ATOM 2082 C C . VAL A 1 272 ? 22.198 -4.211 -39.345 1.00 92.25 272 VAL A C 1
ATOM 2084 O O . VAL A 1 272 ? 22.414 -4.019 -38.149 1.00 92.25 272 VAL A O 1
ATOM 2087 N N . GLY A 1 273 ? 21.565 -3.330 -40.123 1.00 89.31 273 GLY A N 1
ATOM 2088 C CA . GLY A 1 273 ? 21.079 -2.033 -39.648 1.00 89.31 273 GLY A CA 1
ATOM 2089 C C . GLY A 1 273 ? 22.127 -0.921 -39.652 1.00 89.31 273 GLY A C 1
ATOM 2090 O O . GLY A 1 273 ? 21.887 0.121 -39.050 1.00 89.31 273 GLY A O 1
ATOM 2091 N N . ILE A 1 274 ? 23.270 -1.122 -40.318 1.00 93.12 274 ILE A N 1
ATOM 2092 C CA . ILE A 1 274 ? 24.291 -0.090 -40.516 1.00 93.12 274 ILE A CA 1
ATOM 2093 C C . ILE A 1 274 ? 24.717 -0.038 -41.987 1.00 93.12 274 ILE A C 1
ATOM 2095 O O . ILE A 1 274 ? 24.906 -1.075 -42.619 1.00 93.12 274 ILE A O 1
ATOM 2099 N N . ALA A 1 275 ? 24.859 1.164 -42.544 1.00 92.19 275 ALA A N 1
ATOM 2100 C CA . ALA A 1 275 ? 25.310 1.375 -43.920 1.00 92.19 275 ALA A CA 1
ATOM 2101 C C . ALA A 1 275 ? 26.457 2.397 -43.964 1.00 92.19 275 ALA A C 1
ATOM 2103 O O . ALA A 1 275 ? 26.411 3.374 -43.218 1.00 92.19 275 ALA A O 1
ATOM 2104 N N . PRO A 1 276 ? 27.487 2.216 -44.811 1.00 93.88 276 PRO A N 1
ATOM 2105 C CA . PRO A 1 276 ? 28.547 3.207 -44.949 1.00 93.88 276 PRO A CA 1
ATOM 2106 C C . PRO A 1 276 ? 27.989 4.503 -45.551 1.00 93.88 276 PRO A C 1
ATOM 2108 O O . PRO A 1 276 ? 27.382 4.494 -46.620 1.00 93.88 276 PRO A O 1
ATOM 2111 N N . MET A 1 277 ? 28.210 5.617 -44.862 1.00 93.75 277 MET A N 1
ATOM 2112 C CA . MET A 1 277 ? 27.832 6.962 -45.278 1.00 93.75 277 MET A CA 1
ATOM 2113 C C . MET A 1 277 ? 29.090 7.762 -45.595 1.00 93.75 277 MET A C 1
ATOM 2115 O O . MET A 1 277 ? 29.969 7.928 -44.747 1.00 93.75 277 MET A O 1
ATOM 2119 N N . ALA A 1 278 ? 29.160 8.253 -46.828 1.00 94.06 278 ALA A N 1
ATOM 2120 C CA . ALA A 1 278 ? 30.199 9.169 -47.270 1.00 94.06 278 ALA A CA 1
ATOM 2121 C C . ALA A 1 278 ? 30.079 10.502 -46.510 1.00 94.06 278 ALA A C 1
ATOM 2123 O O . ALA A 1 278 ? 28.986 11.057 -46.390 1.00 94.06 278 ALA A O 1
ATOM 2124 N N . VAL A 1 279 ? 31.195 10.983 -45.961 1.00 93.31 279 VAL A N 1
ATOM 2125 C CA . VAL A 1 279 ? 31.282 12.225 -45.165 1.00 93.31 279 VAL A CA 1
ATOM 2126 C C . VAL A 1 279 ? 32.491 13.083 -45.550 1.00 93.31 279 VAL A C 1
ATOM 2128 O O . VAL A 1 279 ? 32.864 14.013 -44.840 1.00 93.31 279 VAL A O 1
ATOM 2131 N N . ASP A 1 280 ? 33.100 12.757 -46.681 1.00 91.50 280 ASP A N 1
ATOM 2132 C CA . ASP A 1 280 ? 34.257 13.409 -47.280 1.00 91.50 280 ASP A CA 1
ATOM 2133 C C . ASP A 1 280 ? 33.899 14.750 -47.933 1.00 91.50 280 ASP A C 1
ATOM 2135 O O . ASP A 1 280 ? 34.660 15.711 -47.821 1.00 91.50 280 ASP A O 1
ATOM 2139 N N . HIS A 1 281 ? 32.707 14.847 -48.531 1.00 88.69 281 HIS A N 1
ATOM 2140 C CA . HIS A 1 281 ? 32.206 16.062 -49.182 1.00 88.69 281 HIS A CA 1
ATOM 2141 C C . HIS A 1 281 ? 30.746 16.364 -48.788 1.00 88.69 281 HIS A C 1
ATOM 2143 O O . HIS A 1 281 ? 29.834 16.192 -49.596 1.00 88.69 281 HIS A O 1
ATOM 2149 N N . PRO A 1 282 ? 30.494 16.782 -47.533 1.00 84.62 282 PRO A N 1
ATOM 2150 C CA . PRO A 1 282 ? 29.140 16.915 -46.994 1.00 84.62 282 PRO A CA 1
ATOM 2151 C C . PRO A 1 282 ? 28.354 18.115 -47.555 1.00 84.62 282 PRO A C 1
ATOM 2153 O O . PRO A 1 282 ? 27.159 17.982 -47.812 1.00 84.62 282 PRO A O 1
ATOM 2156 N N . ALA A 1 283 ? 28.992 19.282 -47.704 1.00 85.00 283 ALA A N 1
ATOM 2157 C CA . ALA A 1 283 ? 28.408 20.504 -48.269 1.00 85.00 283 ALA A CA 1
ATOM 2158 C C . ALA A 1 283 ? 29.491 21.570 -48.521 1.00 85.00 283 ALA A C 1
ATOM 2160 O O . ALA A 1 283 ? 30.565 21.523 -47.919 1.00 85.00 283 ALA A O 1
ATOM 2161 N N . ASP A 1 284 ? 29.180 22.581 -49.335 1.00 82.38 284 ASP A N 1
ATOM 2162 C CA . ASP A 1 284 ? 30.055 23.742 -49.535 1.00 82.38 284 ASP A CA 1
ATOM 2163 C C . ASP A 1 284 ? 30.291 24.501 -48.219 1.00 82.38 284 ASP A C 1
ATOM 2165 O O . ASP A 1 284 ? 29.353 24.872 -47.506 1.00 82.38 284 ASP A O 1
ATOM 2169 N N . GLY A 1 285 ? 31.565 24.743 -47.895 1.00 83.62 285 GLY A N 1
ATOM 2170 C CA . GLY A 1 285 ? 31.980 25.398 -46.650 1.00 83.62 285 GLY A CA 1
ATOM 2171 C C . GLY A 1 285 ? 32.011 24.484 -45.419 1.00 83.62 285 GLY A C 1
ATOM 2172 O O . GLY A 1 285 ? 32.354 24.954 -44.336 1.00 83.62 285 GLY A O 1
ATOM 2173 N N . VAL A 1 286 ? 31.704 23.189 -45.563 1.00 91.00 286 VAL A N 1
ATOM 2174 C CA . VAL A 1 286 ? 31.831 22.190 -44.491 1.00 91.00 286 VAL A CA 1
ATOM 2175 C C . VAL A 1 286 ? 32.982 21.231 -44.832 1.00 91.00 286 VAL A C 1
ATOM 2177 O O . VAL A 1 286 ? 32.943 20.593 -45.885 1.00 91.00 286 VAL A O 1
ATOM 2180 N N . PRO A 1 287 ? 34.020 21.115 -43.981 1.00 94.25 287 PRO A N 1
ATOM 2181 C CA . PRO A 1 287 ? 35.150 20.227 -44.235 1.00 94.25 287 PRO A CA 1
ATOM 2182 C C . PRO A 1 287 ? 34.738 18.751 -44.136 1.00 94.25 287 PRO A C 1
ATOM 2184 O O . PRO A 1 287 ? 33.694 18.422 -43.575 1.00 94.25 287 PRO A O 1
ATOM 2187 N N . SER A 1 288 ? 35.587 17.858 -44.649 1.00 93.44 288 SER A N 1
ATOM 2188 C CA . SER A 1 288 ? 35.431 16.408 -44.479 1.00 93.44 288 SER A CA 1
ATOM 2189 C C . SER A 1 288 ? 35.325 16.027 -42.998 1.00 93.44 288 SER A C 1
ATOM 2191 O O . SER A 1 288 ? 36.069 16.547 -42.165 1.00 93.44 288 SER A O 1
ATOM 2193 N N . ALA A 1 289 ? 34.435 15.087 -42.672 1.00 92.81 289 ALA A N 1
ATOM 2194 C CA . ALA A 1 289 ? 34.348 14.492 -41.337 1.00 92.81 289 ALA A CA 1
ATOM 2195 C C . ALA A 1 289 ? 35.271 13.268 -41.156 1.00 92.81 289 ALA A C 1
ATOM 2197 O O . ALA A 1 289 ? 35.202 12.612 -40.110 1.00 92.81 289 ALA A O 1
ATOM 2198 N N . GLY A 1 290 ? 36.105 12.957 -42.156 1.00 92.56 290 GLY A N 1
ATOM 2199 C CA . GLY A 1 290 ? 37.046 11.838 -42.170 1.00 92.56 290 GLY A CA 1
ATOM 2200 C C . GLY A 1 290 ? 36.596 10.673 -43.061 1.00 92.56 290 GLY A C 1
ATOM 2201 O O . GLY A 1 290 ? 35.977 10.864 -44.108 1.00 92.56 290 GLY A O 1
ATOM 2202 N N . ALA A 1 291 ? 36.939 9.447 -42.657 1.00 92.31 291 ALA A N 1
ATOM 2203 C CA . ALA A 1 291 ? 36.540 8.220 -43.351 1.00 92.31 291 ALA A CA 1
ATOM 2204 C C . ALA A 1 291 ? 35.014 7.977 -43.274 1.00 92.31 291 ALA A C 1
ATOM 2206 O O . ALA A 1 291 ? 34.370 8.484 -42.351 1.00 92.31 291 ALA A O 1
ATOM 2207 N N . PRO A 1 292 ? 34.430 7.169 -44.187 1.00 93.75 292 PRO A N 1
ATOM 2208 C CA . PRO A 1 292 ? 33.006 6.850 -44.160 1.00 93.75 292 PRO A CA 1
ATOM 2209 C C . PRO A 1 292 ? 32.531 6.369 -42.787 1.00 93.75 292 PRO A C 1
ATOM 2211 O O . PRO A 1 292 ? 33.120 5.467 -42.185 1.00 93.75 292 PRO A O 1
ATOM 2214 N N . LEU A 1 293 ? 31.440 6.960 -42.306 1.00 94.75 293 LEU A N 1
ATOM 2215 C CA . LEU A 1 293 ? 30.844 6.629 -41.016 1.00 94.75 293 LEU A CA 1
ATOM 2216 C C . LEU A 1 293 ? 29.686 5.657 -41.211 1.00 94.75 293 LEU A C 1
ATOM 2218 O O . LEU A 1 293 ? 28.942 5.752 -42.180 1.00 94.75 293 LEU A O 1
ATOM 2222 N N . GLY A 1 294 ? 29.495 4.725 -40.282 1.00 94.19 294 GLY A N 1
ATOM 2223 C CA . GLY A 1 294 ? 28.324 3.859 -40.295 1.00 94.19 294 GLY A CA 1
ATOM 2224 C C . GLY A 1 294 ? 27.066 4.638 -39.915 1.00 94.19 294 GLY A C 1
ATOM 2225 O O . GLY A 1 294 ? 26.921 5.058 -38.769 1.00 94.19 294 GLY A O 1
ATOM 2226 N N . LEU A 1 295 ? 26.161 4.831 -40.873 1.00 93.56 295 LEU A N 1
ATOM 2227 C CA . LEU A 1 295 ? 24.817 5.346 -40.645 1.00 93.56 295 LEU A CA 1
ATOM 2228 C C . LEU A 1 295 ? 23.959 4.241 -40.033 1.00 93.56 295 LEU A C 1
ATOM 2230 O O . LEU A 1 295 ? 23.744 3.198 -40.650 1.00 93.56 295 LEU A O 1
ATOM 2234 N N . GLU A 1 296 ? 23.479 4.483 -38.820 1.00 91.19 296 GLU A N 1
ATOM 2235 C CA . GLU A 1 296 ? 22.703 3.522 -38.044 1.00 91.19 296 GLU A CA 1
ATOM 2236 C C . GLU A 1 296 ? 21.204 3.681 -38.317 1.00 91.19 296 GLU A C 1
ATOM 2238 O O . GLU A 1 296 ? 20.656 4.783 -38.267 1.00 91.19 296 GLU A O 1
ATOM 2243 N N . GLY A 1 297 ? 20.531 2.569 -38.609 1.00 88.44 297 GLY A N 1
ATOM 2244 C CA . GLY A 1 297 ? 19.083 2.513 -38.769 1.00 88.44 297 GLY A CA 1
ATOM 2245 C C . GLY A 1 297 ? 18.338 2.392 -37.437 1.00 88.44 297 GLY A C 1
ATOM 2246 O O . GLY A 1 297 ? 18.916 2.083 -36.396 1.00 88.44 297 GLY A O 1
ATOM 2247 N N . ALA A 1 298 ? 17.012 2.566 -37.482 1.00 86.69 298 ALA A N 1
ATOM 2248 C CA . ALA A 1 298 ? 16.140 2.408 -36.311 1.00 86.69 298 ALA A CA 1
ATOM 2249 C C . ALA A 1 298 ? 16.152 0.979 -35.729 1.00 86.69 298 ALA A C 1
ATOM 2251 O O . ALA A 1 298 ? 15.889 0.787 -34.544 1.00 86.69 298 ALA A O 1
ATOM 2252 N N . LEU A 1 299 ? 16.464 -0.019 -36.562 1.00 88.06 299 LEU A N 1
ATOM 2253 C CA . LEU A 1 299 ? 16.668 -1.409 -36.168 1.00 88.06 299 LEU A CA 1
ATOM 2254 C C . LEU A 1 299 ? 18.106 -1.805 -36.510 1.00 88.06 299 LEU A C 1
ATOM 2256 O O . LEU A 1 299 ? 18.495 -1.747 -37.676 1.00 88.06 299 LEU A O 1
ATOM 2260 N N . ARG A 1 300 ? 18.871 -2.229 -35.502 1.00 89.44 300 ARG A N 1
ATOM 2261 C CA . ARG A 1 300 ? 20.253 -2.715 -35.630 1.00 89.44 300 ARG A CA 1
ATOM 2262 C C . ARG A 1 300 ? 20.438 -4.014 -34.860 1.00 89.44 300 ARG A C 1
ATOM 2264 O O . ARG A 1 300 ? 19.678 -4.293 -33.930 1.00 89.44 300 ARG A O 1
ATOM 2271 N N . SER A 1 301 ? 21.450 -4.797 -35.224 1.00 90.69 301 SER A N 1
ATOM 2272 C CA . SER A 1 301 ? 21.825 -5.939 -34.392 1.00 90.69 301 SER A CA 1
ATOM 2273 C C . SER A 1 301 ? 22.335 -5.467 -33.028 1.00 90.69 301 SER A C 1
ATOM 2275 O O . SER A 1 301 ? 22.988 -4.433 -32.906 1.00 90.69 301 SER A O 1
ATOM 2277 N N . VAL A 1 302 ? 22.091 -6.261 -31.987 1.00 86.94 302 VAL A N 1
ATOM 2278 C CA . VAL A 1 302 ? 22.683 -6.050 -30.657 1.00 86.94 302 VAL A CA 1
ATOM 2279 C C . VAL A 1 302 ? 24.210 -6.180 -30.660 1.00 86.94 302 VAL A C 1
ATOM 2281 O O . VAL A 1 302 ? 24.863 -5.654 -29.766 1.00 86.94 302 VAL A O 1
ATOM 2284 N N . SER A 1 303 ? 24.790 -6.848 -31.662 1.00 89.00 303 SER A N 1
ATOM 2285 C CA . SER A 1 303 ? 26.242 -6.922 -31.845 1.00 89.00 303 SER A CA 1
ATOM 2286 C C . SER A 1 303 ? 26.805 -5.774 -32.692 1.00 89.00 303 SER A C 1
ATOM 2288 O O . SER A 1 303 ? 28.007 -5.745 -32.943 1.00 89.00 303 SER A O 1
ATOM 2290 N N . THR A 1 304 ? 25.963 -4.865 -33.193 1.00 90.50 304 THR A N 1
ATOM 2291 C CA . THR A 1 304 ? 26.406 -3.704 -33.973 1.00 90.50 304 THR A CA 1
ATOM 2292 C C . THR A 1 304 ? 27.028 -2.665 -33.045 1.00 90.50 304 THR A C 1
ATOM 2294 O O . THR A 1 304 ? 26.395 -2.199 -32.099 1.00 90.50 304 THR A O 1
ATOM 2297 N N . THR A 1 305 ? 28.258 -2.260 -33.346 1.00 90.31 305 THR A N 1
ATOM 2298 C CA . THR A 1 305 ? 28.951 -1.163 -32.663 1.00 90.31 305 THR A CA 1
ATOM 2299 C C . THR A 1 305 ? 29.002 0.064 -33.561 1.00 90.31 305 THR A C 1
ATOM 2301 O O . THR A 1 305 ? 29.355 -0.051 -34.736 1.00 90.31 305 THR A O 1
ATOM 2304 N N . ALA A 1 306 ? 28.701 1.233 -32.998 1.00 89.69 306 ALA A N 1
ATOM 2305 C CA . ALA A 1 306 ? 28.823 2.508 -33.693 1.00 89.69 306 ALA A CA 1
ATOM 2306 C C . ALA A 1 306 ? 30.250 2.706 -34.221 1.00 89.69 306 ALA A C 1
ATOM 2308 O O . ALA A 1 306 ? 31.218 2.457 -33.497 1.00 89.69 306 ALA A O 1
ATOM 2309 N N . THR A 1 307 ? 30.395 3.191 -35.457 1.00 91.88 307 THR A N 1
ATOM 2310 C CA . THR A 1 307 ? 31.712 3.575 -35.983 1.00 91.88 307 THR A CA 1
ATOM 2311 C C . THR A 1 307 ? 32.313 4.655 -35.074 1.00 91.88 307 THR A C 1
ATOM 2313 O O . THR A 1 307 ? 31.658 5.685 -34.860 1.00 91.88 307 THR A O 1
ATOM 2316 N N . PRO A 1 308 ? 33.519 4.452 -34.512 1.00 92.12 308 PRO A N 1
ATOM 2317 C CA . PRO A 1 308 ? 34.170 5.471 -33.702 1.00 92.12 308 PRO A CA 1
ATOM 2318 C C . PRO A 1 308 ? 34.415 6.732 -34.530 1.00 92.12 308 PRO A C 1
ATOM 2320 O O . PRO A 1 308 ? 34.957 6.656 -35.630 1.00 92.12 308 PRO A O 1
ATOM 2323 N N . TRP A 1 309 ? 34.032 7.891 -33.996 1.00 93.62 309 TRP A N 1
ATOM 2324 C CA . TRP A 1 309 ? 34.241 9.181 -34.649 1.00 93.62 309 TRP A CA 1
ATOM 2325 C C . TRP A 1 309 ? 34.947 10.135 -33.684 1.00 93.62 309 TRP A C 1
ATOM 2327 O O . TRP A 1 309 ? 34.369 10.627 -32.711 1.00 93.62 309 TRP A O 1
ATOM 2337 N N . ALA A 1 310 ? 36.243 10.333 -33.913 1.00 92.25 310 ALA A N 1
ATOM 2338 C CA . ALA A 1 310 ? 37.143 11.109 -33.068 1.00 92.25 310 ALA A CA 1
ATOM 2339 C C . ALA A 1 310 ? 38.270 11.724 -33.908 1.00 92.25 310 ALA A C 1
ATOM 2341 O O . ALA A 1 310 ? 38.521 11.281 -35.025 1.00 92.25 310 ALA A O 1
ATOM 2342 N N . GLY A 1 311 ? 38.965 12.714 -33.346 1.00 93.00 311 GLY A N 1
ATOM 2343 C CA . GLY A 1 311 ? 40.113 13.358 -33.985 1.00 93.00 311 GLY A CA 1
ATOM 2344 C C . GLY A 1 311 ? 39.803 14.732 -34.597 1.00 93.00 311 GLY A C 1
ATOM 2345 O O . GLY A 1 311 ? 38.701 15.255 -34.419 1.00 93.00 311 GLY A O 1
ATOM 2346 N N . PRO A 1 312 ? 40.785 15.331 -35.295 1.00 93.25 312 PRO A N 1
ATOM 2347 C CA . PRO A 1 312 ? 40.707 16.711 -35.775 1.00 93.25 312 PRO A CA 1
ATOM 2348 C C . PRO A 1 312 ? 39.607 16.926 -36.823 1.00 93.25 312 PRO A C 1
ATOM 2350 O O . PRO A 1 312 ? 38.915 17.939 -36.758 1.00 93.25 312 PRO A O 1
ATOM 2353 N N . ASP A 1 313 ? 39.381 15.960 -37.719 1.00 92.31 313 ASP A N 1
ATOM 2354 C CA . ASP A 1 313 ? 38.345 16.048 -38.761 1.00 92.31 313 ASP A CA 1
ATOM 2355 C C . ASP A 1 313 ? 36.938 16.142 -38.155 1.00 92.31 313 ASP A C 1
ATOM 2357 O O . ASP A 1 313 ? 36.112 16.947 -38.587 1.00 92.31 313 ASP A O 1
ATOM 2361 N N . ARG A 1 314 ? 36.680 15.396 -37.069 1.00 93.94 314 ARG A N 1
ATOM 2362 C CA . ARG A 1 314 ? 35.441 15.521 -36.287 1.00 93.94 314 ARG A CA 1
ATOM 2363 C C . ARG A 1 314 ? 35.282 16.937 -35.748 1.00 93.94 314 ARG A C 1
ATOM 2365 O O . ARG A 1 314 ? 34.207 17.522 -35.853 1.00 93.94 314 ARG A O 1
ATOM 2372 N N . ASP A 1 315 ? 36.315 17.471 -35.107 1.00 94.19 315 ASP A N 1
ATOM 2373 C CA . ASP A 1 315 ? 36.214 18.754 -34.411 1.00 94.19 315 ASP A CA 1
ATOM 2374 C C . ASP A 1 315 ? 36.075 19.928 -35.389 1.00 94.19 315 ASP A C 1
ATOM 2376 O O . ASP A 1 315 ? 35.318 20.863 -35.105 1.00 94.19 315 ASP A O 1
ATOM 2380 N N . ALA A 1 316 ? 36.728 19.841 -36.553 1.00 94.12 316 ALA A N 1
ATOM 2381 C CA . ALA A 1 316 ? 36.571 20.766 -37.671 1.00 94.12 316 ALA A CA 1
ATOM 2382 C C . ALA A 1 316 ? 35.162 20.693 -38.283 1.00 94.12 316 ALA A C 1
ATOM 2384 O O . ALA A 1 316 ? 34.513 21.728 -38.442 1.00 94.12 316 ALA A O 1
ATOM 2385 N N . PHE A 1 317 ? 34.647 19.486 -38.548 1.00 95.12 317 PHE A N 1
ATOM 2386 C CA . PHE A 1 317 ? 33.283 19.291 -39.044 1.00 95.12 317 PHE A CA 1
ATOM 2387 C C . PHE A 1 317 ? 32.240 19.850 -38.067 1.00 95.12 317 PHE A C 1
ATOM 2389 O O . PHE A 1 317 ? 31.375 20.633 -38.457 1.00 95.12 317 PHE A O 1
ATOM 2396 N N . ARG A 1 318 ? 32.341 19.508 -36.773 1.00 95.06 318 ARG A N 1
ATOM 2397 C CA . ARG A 1 318 ? 31.408 19.991 -35.739 1.00 95.06 318 ARG A CA 1
ATOM 2398 C C . ARG A 1 318 ? 31.426 21.515 -35.615 1.00 95.06 318 ARG A C 1
ATOM 2400 O O . ARG A 1 318 ? 30.371 22.091 -35.378 1.00 95.06 318 ARG A O 1
ATOM 2407 N N . ALA A 1 319 ? 32.590 22.158 -35.760 1.00 94.75 319 ALA A N 1
ATOM 2408 C CA . ALA A 1 319 ? 32.691 23.620 -35.770 1.00 94.75 319 ALA A CA 1
ATOM 2409 C C . ALA A 1 319 ? 31.942 24.223 -36.966 1.00 94.75 319 ALA A C 1
ATOM 2411 O O . ALA A 1 319 ? 31.037 25.028 -36.781 1.00 94.75 319 ALA A O 1
ATOM 2412 N N . ALA A 1 320 ? 32.260 23.765 -38.179 1.00 93.88 320 ALA A N 1
ATOM 2413 C CA . ALA A 1 320 ? 31.675 24.306 -39.401 1.00 93.88 320 ALA A CA 1
ATOM 2414 C C . ALA A 1 320 ? 30.154 24.095 -39.474 1.00 93.88 320 ALA A C 1
ATOM 2416 O O . ALA A 1 320 ? 29.420 24.999 -39.866 1.00 93.88 320 ALA A O 1
ATOM 2417 N N . VAL A 1 321 ? 29.657 22.921 -39.062 1.00 93.81 321 VAL A N 1
ATOM 2418 C CA . VAL A 1 321 ? 28.211 22.646 -39.026 1.00 93.81 321 VAL A CA 1
ATOM 2419 C C . VAL A 1 321 ? 27.508 23.472 -37.953 1.00 93.81 321 VAL A C 1
ATOM 2421 O O . VAL A 1 321 ? 26.388 23.920 -38.185 1.00 93.81 321 VAL A O 1
ATOM 2424 N N . GLN A 1 322 ? 28.140 23.692 -36.797 1.00 93.81 322 GLN A N 1
ATOM 2425 C CA . GLN A 1 322 ? 27.592 24.578 -35.774 1.00 93.81 322 GLN A CA 1
ATOM 2426 C C . GLN A 1 322 ? 27.403 25.992 -36.324 1.00 93.81 322 GLN A C 1
ATOM 2428 O O . GLN A 1 322 ? 26.307 26.537 -36.208 1.00 93.81 322 GLN A O 1
ATOM 2433 N N . ASP A 1 323 ? 28.443 26.558 -36.935 1.00 91.25 323 ASP A N 1
ATOM 2434 C CA . ASP A 1 323 ? 28.404 27.915 -37.483 1.00 91.25 323 ASP A CA 1
ATOM 2435 C C . ASP A 1 323 ? 27.337 28.025 -38.583 1.00 91.25 323 ASP A C 1
ATOM 2437 O O . ASP A 1 323 ? 26.488 28.916 -38.541 1.00 91.25 323 ASP A O 1
ATOM 2441 N N . LEU A 1 324 ? 27.294 27.042 -39.492 1.00 90.00 324 LEU A N 1
ATOM 2442 C CA . LEU A 1 324 ? 26.319 26.962 -40.580 1.00 90.00 324 LEU A CA 1
ATOM 2443 C C . LEU A 1 324 ? 24.867 26.884 -40.086 1.00 90.00 324 LEU A C 1
ATOM 2445 O O . LEU A 1 324 ? 23.991 27.569 -40.603 1.00 90.00 324 LEU A O 1
ATOM 2449 N N . VAL A 1 325 ? 24.583 26.013 -39.116 1.00 90.31 325 VAL A N 1
ATOM 2450 C CA . VAL A 1 325 ? 23.220 25.828 -38.596 1.00 90.31 325 VAL A CA 1
ATOM 2451 C C . VAL A 1 325 ? 22.791 27.039 -37.775 1.00 90.31 325 VAL A C 1
ATOM 2453 O O . VAL A 1 325 ? 21.629 27.443 -37.838 1.00 90.31 325 VAL A O 1
ATOM 2456 N N . ASN A 1 326 ? 23.719 27.633 -37.020 1.00 90.38 326 ASN A N 1
ATOM 2457 C CA . ASN A 1 326 ? 23.413 28.773 -36.171 1.00 90.38 326 ASN A CA 1
ATOM 2458 C C . ASN A 1 326 ? 23.134 30.050 -36.969 1.00 90.38 326 ASN A C 1
ATOM 2460 O O . ASN A 1 326 ? 22.295 30.829 -36.520 1.00 90.38 326 ASN A O 1
ATOM 2464 N N . GLU A 1 327 ? 23.720 30.213 -38.160 1.00 86.31 327 GLU A N 1
ATOM 2465 C CA . GLU A 1 327 ? 23.417 31.304 -39.104 1.00 86.31 327 GLU A CA 1
ATOM 2466 C C . GLU A 1 327 ? 21.898 31.455 -39.337 1.00 86.31 327 GLU A C 1
ATOM 2468 O O . GLU A 1 327 ? 21.347 32.552 -39.274 1.00 86.31 327 GLU A O 1
ATOM 2473 N N . GLY A 1 328 ? 21.183 30.335 -39.486 1.00 76.38 328 GLY A N 1
ATOM 2474 C CA . GLY A 1 328 ? 19.729 30.311 -39.687 1.00 76.38 328 GLY A CA 1
ATOM 2475 C C . GLY A 1 328 ? 18.911 30.392 -38.399 1.00 76.38 328 GLY A C 1
ATOM 2476 O O . GLY A 1 328 ? 17.690 30.533 -38.444 1.00 76.38 328 GLY A O 1
ATOM 2477 N N . THR A 1 329 ? 19.550 30.277 -37.232 1.00 74.19 329 THR A N 1
ATOM 2478 C CA . THR A 1 329 ? 18.866 30.394 -35.935 1.00 74.19 329 THR A CA 1
ATOM 2479 C C . THR A 1 329 ? 18.826 31.814 -35.394 1.00 74.19 329 THR A C 1
ATOM 2481 O O . THR A 1 329 ? 17.915 32.105 -34.614 1.00 74.19 329 THR A O 1
ATOM 2484 N N . THR A 1 330 ? 19.783 32.651 -35.801 1.00 63.72 330 THR A N 1
ATOM 2485 C CA . THR A 1 330 ? 19.956 34.050 -35.392 1.00 63.72 330 THR A CA 1
ATOM 2486 C C . THR A 1 330 ? 19.477 35.055 -36.435 1.00 63.72 330 THR A C 1
ATOM 2488 O O . THR A 1 330 ? 19.400 36.234 -36.099 1.00 63.72 330 THR A O 1
ATOM 2491 N N . ALA A 1 331 ? 19.139 34.623 -37.657 1.00 59.72 331 ALA A N 1
ATOM 2492 C CA . ALA A 1 331 ? 18.578 35.499 -38.682 1.00 59.72 331 ALA A CA 1
ATOM 2493 C C . ALA A 1 331 ? 17.309 36.199 -38.147 1.00 59.72 331 ALA A C 1
ATOM 2495 O O . ALA A 1 331 ? 16.324 35.517 -37.833 1.00 59.72 331 ALA A O 1
ATOM 2496 N N . PRO A 1 332 ? 17.313 37.539 -38.002 1.00 56.91 332 PRO A N 1
ATOM 2497 C CA . PRO A 1 332 ? 16.094 38.292 -37.749 1.00 56.91 332 PRO A CA 1
ATOM 2498 C C . PRO A 1 332 ? 15.100 38.030 -38.885 1.00 56.91 332 PRO A C 1
ATOM 2500 O O . PRO A 1 332 ? 15.503 37.702 -40.001 1.00 56.91 332 PRO A O 1
ATOM 2503 N N . PHE A 1 333 ? 13.803 38.197 -38.623 1.00 59.75 333 PHE A N 1
ATOM 2504 C CA . PHE A 1 333 ? 12.869 38.400 -39.727 1.00 59.75 333 PHE A CA 1
ATOM 2505 C C . PHE A 1 333 ? 13.367 39.614 -40.512 1.00 59.75 333 PHE A C 1
ATOM 2507 O O . PHE A 1 333 ? 13.447 40.700 -39.940 1.00 59.75 333 PHE A O 1
ATOM 2514 N N . ASP A 1 334 ? 13.766 39.401 -41.764 1.00 63.44 334 ASP A N 1
ATOM 2515 C CA . ASP A 1 334 ? 14.166 40.491 -42.645 1.00 63.44 334 ASP A CA 1
ATOM 2516 C C . ASP A 1 334 ? 12.941 41.390 -42.834 1.00 63.44 334 ASP A C 1
ATOM 2518 O O . ASP A 1 334 ? 11.887 40.921 -43.277 1.00 63.44 334 ASP A O 1
ATOM 2522 N N . ASP A 1 335 ? 13.042 42.635 -42.369 1.00 66.44 335 ASP A N 1
ATOM 2523 C CA . ASP A 1 335 ? 11.974 43.620 -42.493 1.00 66.44 335 ASP A CA 1
ATOM 2524 C C . ASP A 1 335 ? 11.878 44.002 -43.976 1.00 66.44 335 ASP A C 1
ATOM 2526 O O . ASP A 1 335 ? 12.839 44.566 -44.504 1.00 66.44 335 ASP A O 1
ATOM 2530 N N . PRO A 1 336 ? 10.758 43.723 -44.670 1.00 69.88 336 PRO A N 1
ATOM 2531 C CA . PRO A 1 336 ? 10.615 44.063 -46.083 1.00 69.88 336 PRO A CA 1
ATOM 2532 C C . PRO A 1 336 ? 10.819 45.557 -46.363 1.00 69.88 336 PRO A C 1
ATOM 2534 O O . PRO A 1 336 ? 11.215 45.918 -47.471 1.00 69.88 336 PRO A O 1
ATOM 2537 N N . ASP A 1 337 ? 10.559 46.412 -45.368 1.00 76.62 337 ASP A N 1
ATOM 2538 C CA . ASP A 1 337 ? 10.701 47.862 -45.476 1.00 76.62 337 ASP A CA 1
ATOM 2539 C C . ASP A 1 337 ? 12.147 48.337 -45.211 1.00 76.62 337 ASP A C 1
ATOM 2541 O O . ASP A 1 337 ? 12.520 49.437 -45.627 1.00 76.62 337 ASP A O 1
ATOM 2545 N N . HIS A 1 338 ? 12.986 47.506 -44.575 1.00 70.56 338 HIS A N 1
ATOM 2546 C CA . HIS A 1 338 ? 14.392 47.791 -44.260 1.00 70.56 338 HIS A CA 1
ATOM 2547 C C . HIS A 1 338 ? 15.263 46.528 -44.391 1.00 70.56 338 HIS A C 1
ATOM 2549 O O . HIS A 1 338 ? 15.737 46.001 -43.377 1.00 70.56 338 HIS A O 1
ATOM 2555 N N . PRO A 1 339 ? 15.500 46.044 -45.624 1.00 68.94 339 PRO A N 1
ATOM 2556 C CA . PRO A 1 339 ? 16.236 44.808 -45.836 1.00 68.94 339 PRO A CA 1
ATOM 2557 C C . PRO A 1 339 ? 17.677 44.930 -45.337 1.00 68.94 339 PRO A C 1
ATOM 2559 O O . PRO A 1 339 ? 18.346 45.954 -45.532 1.00 68.94 339 PRO A O 1
ATOM 2562 N N . LEU A 1 340 ? 18.170 43.871 -44.700 1.00 66.31 340 LEU A N 1
ATOM 2563 C CA . LEU A 1 340 ? 19.566 43.791 -44.284 1.00 66.31 340 LEU A CA 1
ATOM 2564 C C . LEU A 1 340 ? 20.504 43.869 -45.509 1.00 66.31 340 LEU A C 1
ATOM 2566 O O . LEU A 1 340 ? 20.190 43.341 -46.577 1.00 66.31 340 LEU A O 1
ATOM 2570 N N . PRO A 1 341 ? 21.680 44.516 -45.391 1.00 63.06 341 PRO A N 1
ATOM 2571 C CA . PRO A 1 341 ? 22.649 44.570 -46.480 1.00 63.06 341 PRO A CA 1
ATOM 2572 C C . PRO A 1 341 ? 23.312 43.195 -46.674 1.00 63.06 341 PRO A C 1
ATOM 2574 O O . PRO A 1 341 ? 24.325 42.886 -46.050 1.00 63.06 341 PRO A O 1
ATOM 2577 N N . GLY A 1 342 ? 22.722 42.375 -47.544 1.00 68.31 342 GLY A N 1
ATOM 2578 C CA . GLY A 1 342 ? 23.206 41.053 -47.951 1.00 68.31 342 GLY A CA 1
ATOM 2579 C C . GLY A 1 342 ? 22.050 40.079 -48.181 1.00 68.31 342 GLY A C 1
ATOM 2580 O O . GLY A 1 342 ? 21.087 40.081 -47.422 1.00 68.31 342 GLY A O 1
ATOM 2581 N N . ASP A 1 343 ? 22.141 39.238 -49.213 1.00 66.50 343 ASP A N 1
ATOM 2582 C CA . ASP A 1 343 ? 21.102 38.239 -49.479 1.00 66.50 343 ASP A CA 1
ATOM 2583 C C . ASP A 1 343 ? 21.058 37.195 -48.345 1.00 66.50 343 ASP A C 1
ATOM 2585 O O . ASP A 1 343 ? 22.107 36.650 -47.974 1.00 66.50 343 ASP A O 1
ATOM 2589 N N . PRO A 1 344 ? 19.874 36.869 -47.790 1.00 70.25 344 PRO A N 1
ATOM 2590 C CA . PRO A 1 344 ? 19.760 35.873 -46.736 1.00 70.25 344 PRO A CA 1
ATOM 2591 C C . PRO A 1 344 ? 20.178 34.498 -47.260 1.00 70.25 344 PRO A C 1
ATOM 2593 O O . PRO A 1 344 ? 19.627 33.973 -48.233 1.00 70.25 344 PRO A O 1
ATOM 2596 N N . ARG A 1 345 ? 21.145 33.876 -46.585 1.00 76.88 345 ARG A N 1
ATOM 2597 C CA . ARG A 1 345 ? 21.611 32.541 -46.944 1.00 76.88 345 ARG A CA 1
ATOM 2598 C C . ARG A 1 345 ? 20.639 31.486 -46.425 1.00 76.88 345 ARG A C 1
ATOM 2600 O O . ARG A 1 345 ? 20.395 31.368 -45.226 1.00 76.88 345 ARG A O 1
ATOM 2607 N N . ILE A 1 346 ? 20.101 30.673 -47.332 1.00 80.06 346 ILE A N 1
ATOM 2608 C CA . ILE A 1 346 ? 19.298 29.505 -46.956 1.00 80.06 346 ILE A CA 1
ATOM 2609 C C . ILE A 1 346 ? 20.247 28.438 -46.408 1.00 80.06 346 ILE A C 1
ATOM 2611 O O . ILE A 1 346 ? 21.009 27.828 -47.160 1.00 80.06 346 ILE A O 1
ATOM 2615 N N . VAL A 1 347 ? 20.188 28.206 -45.098 1.00 86.00 347 VAL A N 1
ATOM 2616 C CA . VAL A 1 347 ? 21.011 27.205 -44.410 1.00 86.00 347 VAL A CA 1
ATOM 2617 C C . VAL A 1 347 ? 20.177 26.030 -43.885 1.00 86.00 347 VAL A C 1
ATOM 2619 O O . VAL A 1 347 ? 18.964 26.155 -43.688 1.00 86.00 347 VAL A O 1
ATOM 2622 N N . PRO A 1 348 ? 20.798 24.863 -43.638 1.00 87.94 348 PRO A N 1
ATOM 2623 C CA . PRO A 1 348 ? 20.126 23.733 -43.009 1.00 87.94 348 PRO A CA 1
ATOM 2624 C C . PRO A 1 348 ? 19.541 24.075 -41.623 1.00 87.94 348 PRO A C 1
ATOM 2626 O O . PRO A 1 348 ? 20.172 24.792 -40.848 1.00 87.94 348 PRO A O 1
ATOM 2629 N N . PRO A 1 349 ? 18.383 23.502 -41.244 1.00 89.06 349 PRO A N 1
ATOM 2630 C CA . PRO A 1 349 ? 17.721 23.832 -39.984 1.00 89.06 349 PRO A CA 1
ATOM 2631 C C . PRO A 1 349 ? 18.445 23.261 -38.754 1.00 89.06 349 PRO A C 1
ATOM 2633 O O . PRO A 1 349 ? 19.115 22.226 -38.822 1.00 89.06 349 PRO A O 1
ATOM 2636 N N . ALA A 1 350 ? 18.229 23.888 -37.595 1.00 91.62 350 ALA A N 1
ATOM 2637 C CA . ALA A 1 350 ? 18.586 23.336 -36.288 1.00 91.62 350 ALA A CA 1
ATOM 2638 C C . ALA A 1 350 ? 17.482 22.386 -35.792 1.00 91.62 350 ALA A C 1
ATOM 2640 O O . ALA A 1 350 ? 16.435 22.823 -35.299 1.00 91.62 350 ALA A O 1
ATOM 2641 N N . TYR A 1 351 ? 17.694 21.076 -35.913 1.00 92.62 351 TYR A N 1
ATOM 2642 C CA . TYR A 1 351 ? 16.724 20.079 -35.463 1.00 92.62 351 TYR A CA 1
ATOM 2643 C C . TYR A 1 351 ? 16.560 20.127 -33.943 1.00 92.62 351 TYR A C 1
ATOM 2645 O O . TYR A 1 351 ? 17.535 20.215 -33.201 1.00 92.62 351 TYR A O 1
ATOM 2653 N N . GLY A 1 352 ? 15.314 20.073 -33.468 1.00 89.56 352 GLY A N 1
ATOM 2654 C CA . GLY A 1 352 ? 15.008 20.063 -32.035 1.00 89.56 352 GLY A CA 1
ATOM 2655 C C . GLY A 1 352 ? 15.023 21.429 -31.336 1.00 89.56 352 GLY A C 1
ATOM 2656 O O . GLY A 1 352 ? 14.581 21.483 -30.192 1.00 89.56 352 GLY A O 1
ATOM 2657 N N . LYS A 1 353 ? 15.418 22.526 -32.008 1.00 86.94 353 LYS A N 1
ATOM 2658 C CA . LYS A 1 353 ? 15.497 23.895 -31.443 1.00 86.94 353 LYS A CA 1
ATOM 2659 C C . LYS A 1 353 ? 14.248 24.307 -30.649 1.00 86.94 353 LYS A C 1
ATOM 2661 O O . LYS A 1 353 ? 14.340 24.742 -29.507 1.00 86.94 353 LYS A O 1
ATOM 2666 N N . TRP A 1 354 ? 13.067 24.144 -31.244 1.00 84.88 354 TRP A N 1
ATOM 2667 C CA . TRP A 1 354 ? 11.800 24.555 -30.625 1.00 84.88 354 TRP A CA 1
ATOM 2668 C C . TRP A 1 354 ? 11.423 23.718 -29.399 1.00 84.88 354 TRP A C 1
ATOM 2670 O O . TRP A 1 354 ? 10.818 24.235 -28.468 1.00 84.88 354 TRP A O 1
ATOM 2680 N N . HIS A 1 355 ? 11.805 22.440 -29.387 1.00 86.25 355 HIS A N 1
ATOM 2681 C CA . HIS A 1 355 ? 11.517 21.524 -28.282 1.00 86.25 355 HIS A CA 1
ATOM 2682 C C . HIS A 1 355 ? 12.500 21.714 -27.122 1.00 86.25 355 HIS A C 1
ATOM 2684 O O . HIS A 1 355 ? 12.122 21.550 -25.967 1.00 86.25 355 HIS A O 1
ATOM 2690 N N . SER A 1 356 ? 13.755 22.063 -27.425 1.00 85.19 356 SER A N 1
ATOM 2691 C CA . SER A 1 356 ? 14.774 22.369 -26.418 1.00 85.19 356 SER A CA 1
ATOM 2692 C C . SER A 1 356 ? 14.674 23.795 -25.870 1.00 85.19 356 SER A C 1
ATOM 2694 O O . SER A 1 356 ? 15.253 24.076 -24.826 1.00 85.19 356 SER A O 1
ATOM 2696 N N . GLY A 1 357 ? 13.981 24.703 -26.570 1.00 86.69 357 GLY A N 1
ATOM 2697 C CA . GLY A 1 357 ? 13.955 26.131 -26.240 1.00 86.69 357 GLY A CA 1
ATOM 2698 C C . GLY A 1 357 ? 15.308 26.830 -26.431 1.00 86.69 357 GLY A C 1
ATOM 2699 O O . GLY A 1 357 ? 15.489 27.954 -25.963 1.00 86.69 357 GLY A O 1
ATOM 2700 N N . ALA A 1 358 ? 16.268 26.178 -27.093 1.00 85.31 358 ALA A N 1
ATOM 2701 C CA . ALA A 1 358 ? 17.603 26.721 -27.315 1.00 85.31 358 ALA A CA 1
ATOM 2702 C C . ALA A 1 358 ? 17.604 27.747 -28.458 1.00 85.31 358 ALA A C 1
ATOM 2704 O O . ALA A 1 358 ? 16.859 27.620 -29.429 1.00 85.31 358 ALA A O 1
ATOM 2705 N N . GLN A 1 359 ? 18.470 28.758 -28.371 1.00 84.44 359 GLN A N 1
ATOM 2706 C CA . GLN A 1 359 ? 18.609 29.771 -29.428 1.00 84.44 359 GLN A CA 1
ATOM 2707 C C . GLN A 1 359 ? 19.576 29.357 -30.543 1.00 84.44 359 GLN A C 1
ATOM 2709 O O . GLN A 1 359 ? 19.500 29.914 -31.629 1.00 84.44 359 GLN A O 1
ATOM 2714 N N . GLY A 1 360 ? 20.401 28.336 -30.309 1.00 88.19 360 GLY A N 1
ATOM 2715 C CA . GLY A 1 360 ? 21.345 27.763 -31.264 1.00 88.19 360 GLY A CA 1
ATOM 2716 C C . GLY A 1 360 ? 21.918 26.448 -30.731 1.00 88.19 360 GLY A C 1
ATOM 2717 O O . GLY A 1 360 ? 21.540 25.981 -29.653 1.00 88.19 360 GLY A O 1
ATOM 2718 N N . VAL A 1 361 ? 22.816 25.842 -31.496 1.00 91.62 361 VAL A N 1
ATOM 2719 C CA . VAL A 1 361 ? 23.560 24.634 -31.133 1.00 91.62 361 VAL A CA 1
ATOM 2720 C C . VAL A 1 361 ? 24.945 25.036 -30.625 1.00 91.62 361 VAL A C 1
ATOM 2722 O O . VAL A 1 361 ? 25.617 25.845 -31.256 1.00 91.62 361 VAL A O 1
ATOM 2725 N N . ASP A 1 362 ? 25.391 24.464 -29.506 1.00 92.12 362 ASP A N 1
ATOM 2726 C CA . ASP A 1 362 ? 26.719 24.717 -28.936 1.00 92.12 362 ASP A CA 1
ATOM 2727 C C . ASP A 1 362 ? 27.428 23.396 -28.614 1.00 92.12 362 ASP A C 1
ATOM 2729 O O . ASP A 1 362 ? 26.995 22.629 -27.759 1.00 92.12 362 ASP A O 1
ATOM 2733 N N . ARG A 1 363 ? 28.542 23.133 -29.300 1.00 91.50 363 ARG A N 1
ATOM 2734 C CA . ARG A 1 363 ? 29.364 21.927 -29.165 1.00 91.50 363 ARG A CA 1
ATOM 2735 C C . ARG A 1 363 ? 30.079 21.803 -27.822 1.00 91.50 363 ARG A C 1
ATOM 2737 O O . ARG A 1 363 ? 30.555 20.707 -27.524 1.00 91.50 363 ARG A O 1
ATOM 2744 N N . SER A 1 364 ? 30.206 22.897 -27.065 1.00 91.38 364 SER A N 1
ATOM 2745 C CA . SER A 1 364 ? 30.831 22.919 -25.737 1.00 91.38 364 SER A CA 1
ATOM 2746 C C . SER A 1 364 ? 29.896 22.413 -24.638 1.00 91.38 364 SER A C 1
ATOM 2748 O O . SER A 1 364 ? 30.359 21.947 -23.596 1.00 91.38 364 SER A O 1
ATOM 2750 N N . VAL A 1 365 ? 28.585 22.447 -24.890 1.00 88.88 365 VAL A N 1
ATOM 2751 C CA . VAL A 1 365 ? 27.566 21.975 -23.958 1.00 88.88 365 VAL A CA 1
ATOM 2752 C C . VAL A 1 365 ? 27.299 20.491 -24.224 1.00 88.88 365 VAL A C 1
ATOM 2754 O O . VAL A 1 365 ? 26.920 20.129 -25.338 1.00 88.88 365 VAL A O 1
ATOM 2757 N N . PRO A 1 366 ? 27.469 19.596 -23.238 1.00 86.44 366 PRO A N 1
ATOM 2758 C CA . PRO A 1 366 ? 27.095 18.200 -23.410 1.00 86.44 366 PRO A CA 1
ATOM 2759 C C . PRO A 1 366 ? 25.568 18.065 -23.479 1.00 86.44 366 PRO A C 1
ATOM 2761 O O . PRO A 1 366 ? 24.844 18.671 -22.687 1.00 86.44 366 PRO A O 1
ATOM 2764 N N . GLY A 1 367 ? 25.061 17.244 -24.399 1.00 90.50 367 GLY A N 1
ATOM 2765 C CA . GLY A 1 367 ? 23.636 16.944 -24.479 1.00 90.50 367 GLY A CA 1
ATOM 2766 C C . GLY A 1 367 ? 23.178 16.482 -25.856 1.00 90.50 367 GLY A C 1
ATOM 2767 O O . GLY A 1 367 ? 23.895 16.570 -26.849 1.00 90.50 367 GLY A O 1
ATOM 2768 N N . TRP A 1 368 ? 21.920 16.047 -25.917 1.00 93.25 368 TRP A N 1
ATOM 2769 C CA . TRP A 1 368 ? 21.337 15.470 -27.128 1.00 93.25 368 TRP A CA 1
ATOM 2770 C C . TRP A 1 368 ? 21.239 16.459 -28.298 1.00 93.25 368 TRP A C 1
ATOM 2772 O O . TRP A 1 368 ? 21.220 16.036 -29.447 1.00 93.25 368 TRP A O 1
ATOM 2782 N N . LEU A 1 369 ? 21.144 17.769 -28.036 1.00 93.19 369 LEU A N 1
ATOM 2783 C CA . LEU A 1 369 ? 20.919 18.769 -29.083 1.00 93.19 369 LEU A CA 1
ATOM 2784 C C . LEU A 1 369 ? 22.168 18.968 -29.974 1.00 93.19 369 LEU A C 1
ATOM 2786 O O . LEU A 1 369 ? 22.017 18.901 -31.200 1.00 93.19 369 LEU A O 1
ATOM 2790 N N . PRO A 1 370 ? 23.386 19.148 -29.420 1.00 93.94 370 PRO A N 1
ATOM 2791 C CA . PRO A 1 370 ? 24.629 19.066 -30.191 1.00 93.94 370 PRO A CA 1
ATOM 2792 C C . PRO A 1 370 ? 24.858 17.699 -30.834 1.00 93.94 370 PRO A C 1
ATOM 2794 O O . PRO A 1 370 ? 25.251 17.655 -31.996 1.00 93.94 370 PRO A O 1
ATOM 2797 N N . ASP A 1 371 ? 24.559 16.597 -30.144 1.00 93.06 371 ASP A N 1
ATOM 2798 C CA . ASP A 1 371 ? 24.745 15.247 -30.699 1.00 93.06 371 ASP A CA 1
ATOM 2799 C C . ASP A 1 371 ? 23.825 14.977 -31.899 1.00 93.06 371 ASP A C 1
ATOM 2801 O O . ASP A 1 371 ? 24.235 14.349 -32.874 1.00 93.06 371 ASP A O 1
ATOM 2805 N N . LEU A 1 372 ? 22.589 15.485 -31.868 1.00 94.56 372 LEU A N 1
ATOM 2806 C CA . LEU A 1 372 ? 21.626 15.372 -32.965 1.00 94.56 372 LEU A CA 1
ATOM 2807 C C . LEU A 1 372 ? 22.037 16.197 -34.188 1.00 94.56 372 LEU A C 1
ATOM 2809 O O . LEU A 1 372 ? 21.818 15.777 -35.322 1.00 94.56 372 LEU A O 1
ATOM 2813 N N . ASN A 1 373 ? 22.573 17.399 -33.965 1.00 94.19 373 ASN A N 1
ATOM 2814 C CA . ASN A 1 373 ? 22.814 18.360 -35.038 1.00 94.19 373 ASN A CA 1
ATOM 2815 C C . ASN A 1 373 ? 24.226 18.316 -35.615 1.00 94.19 373 ASN A C 1
ATOM 2817 O O . ASN A 1 373 ? 24.369 18.645 -36.790 1.00 94.19 373 ASN A O 1
ATOM 2821 N N . LEU A 1 374 ? 25.235 17.971 -34.811 1.00 95.00 374 LEU A N 1
ATOM 2822 C CA . LEU A 1 374 ? 26.649 18.050 -35.189 1.00 95.00 374 LEU A CA 1
ATOM 2823 C C . LEU A 1 374 ? 27.249 16.692 -35.562 1.00 95.00 374 LEU A C 1
ATOM 2825 O O . LEU A 1 374 ? 28.305 16.669 -36.185 1.00 95.00 374 LEU A O 1
ATOM 2829 N N . ASP A 1 375 ? 26.607 15.575 -35.203 1.00 94.06 375 ASP A N 1
ATOM 2830 C CA . ASP A 1 375 ? 26.967 14.259 -35.735 1.00 94.06 375 ASP A CA 1
ATOM 2831 C C . ASP A 1 375 ? 26.256 14.037 -37.079 1.00 94.06 375 ASP A C 1
ATOM 2833 O O . ASP A 1 375 ? 25.018 14.067 -37.123 1.00 94.06 375 ASP A O 1
ATOM 2837 N N . PRO A 1 376 ? 26.991 13.803 -38.184 1.00 93.88 376 PRO A N 1
ATOM 2838 C CA . PRO A 1 376 ? 26.380 13.625 -39.498 1.00 93.88 376 PRO A CA 1
ATOM 2839 C C . PRO A 1 376 ? 25.407 12.439 -39.537 1.00 93.88 376 PRO A C 1
ATOM 2841 O O . PRO A 1 376 ? 24.423 12.495 -40.272 1.00 93.88 376 PRO A O 1
ATOM 2844 N N . ARG A 1 377 ? 25.621 11.392 -38.725 1.00 93.31 377 ARG A N 1
ATOM 2845 C CA . ARG A 1 377 ? 24.760 10.196 -38.692 1.00 93.31 377 ARG A CA 1
ATOM 2846 C C . ARG A 1 377 ? 23.384 10.531 -38.126 1.00 93.31 377 ARG A C 1
ATOM 2848 O O . ARG A 1 377 ? 22.359 10.242 -38.743 1.00 93.31 377 ARG A O 1
ATOM 2855 N N . ASN A 1 378 ? 23.364 11.207 -36.979 1.00 93.44 378 ASN A N 1
ATOM 2856 C CA . ASN A 1 378 ? 22.129 11.617 -36.312 1.00 93.44 378 ASN A CA 1
ATOM 2857 C C . ASN A 1 378 ? 21.402 12.701 -37.114 1.00 93.44 378 ASN A C 1
ATOM 2859 O O . ASN A 1 378 ? 20.177 12.660 -37.261 1.00 93.44 378 ASN A O 1
ATOM 2863 N N . ARG A 1 379 ? 22.160 13.641 -37.692 1.00 93.12 379 ARG A N 1
ATOM 2864 C CA . ARG A 1 379 ? 21.620 14.708 -38.535 1.00 93.12 379 ARG A CA 1
ATOM 2865 C C . ARG A 1 379 ? 20.964 14.158 -39.799 1.00 93.12 379 ARG A C 1
ATOM 2867 O O . ARG A 1 379 ? 19.900 14.645 -40.181 1.00 93.12 379 ARG A O 1
ATOM 2874 N N . ALA A 1 380 ? 21.562 13.143 -40.426 1.00 92.38 380 ALA A N 1
ATOM 2875 C CA . ALA A 1 380 ? 20.968 12.452 -41.567 1.00 92.38 380 ALA A CA 1
ATOM 2876 C C . ALA A 1 380 ? 19.625 11.809 -41.186 1.00 92.38 380 ALA A C 1
ATOM 2878 O O . ALA A 1 380 ? 18.629 12.030 -41.875 1.00 92.38 380 ALA A O 1
ATOM 2879 N N . GLY A 1 381 ? 19.562 11.112 -40.045 1.00 91.94 381 GLY A N 1
ATOM 2880 C CA . GLY A 1 381 ? 18.313 10.550 -39.518 1.00 91.94 381 GLY A CA 1
ATOM 2881 C C . GLY A 1 381 ? 17.231 11.611 -39.268 1.00 91.94 381 GLY A C 1
ATOM 2882 O O . GLY A 1 381 ? 16.082 11.446 -39.685 1.00 91.94 381 GLY A O 1
ATOM 2883 N N . ALA A 1 382 ? 17.596 12.746 -38.664 1.00 92.56 382 ALA A N 1
ATOM 2884 C CA . ALA A 1 382 ? 16.681 13.870 -38.450 1.00 92.56 382 ALA A CA 1
ATOM 2885 C C . ALA A 1 382 ? 16.191 14.504 -39.768 1.00 92.56 382 ALA A C 1
ATOM 2887 O O . ALA A 1 382 ? 15.018 14.874 -39.892 1.00 92.56 382 ALA A O 1
ATOM 2888 N N . GLY A 1 383 ? 17.066 14.585 -40.774 1.00 92.38 383 GLY A N 1
ATOM 2889 C CA . GLY A 1 383 ? 16.720 15.042 -42.119 1.00 92.38 383 GLY A CA 1
ATOM 2890 C C . GLY A 1 383 ? 15.730 14.120 -42.823 1.00 92.38 383 GLY A C 1
ATOM 2891 O O . GLY A 1 383 ? 14.726 14.600 -43.347 1.00 92.38 383 GLY A O 1
ATOM 2892 N N . MET A 1 384 ? 15.941 12.803 -42.760 1.00 91.56 384 MET A N 1
ATOM 2893 C CA . MET A 1 384 ? 14.990 11.818 -43.292 1.00 91.56 384 MET A CA 1
ATOM 2894 C C . MET A 1 384 ? 13.622 11.932 -42.605 1.00 91.56 384 MET A C 1
ATOM 2896 O O . MET A 1 384 ? 12.592 11.975 -43.276 1.00 91.56 384 MET A O 1
ATOM 2900 N N . GLY A 1 385 ? 13.595 12.072 -41.275 1.00 90.62 385 GLY A N 1
ATOM 2901 C CA . GLY A 1 385 ? 12.355 12.317 -40.532 1.00 90.62 385 GLY A CA 1
ATOM 2902 C C . GLY A 1 385 ? 11.644 13.599 -40.979 1.00 90.62 385 GLY A C 1
ATOM 2903 O O . GLY A 1 385 ? 10.428 13.613 -41.167 1.00 90.62 385 GLY A O 1
ATOM 2904 N N . THR A 1 386 ? 12.406 14.662 -41.240 1.00 91.62 386 THR A N 1
ATOM 2905 C CA . THR A 1 386 ? 11.868 15.933 -41.746 1.00 91.62 386 THR A CA 1
ATOM 2906 C C . THR A 1 386 ? 11.259 15.782 -43.139 1.00 91.62 386 THR A C 1
ATOM 2908 O O . THR A 1 386 ? 10.183 16.323 -43.384 1.00 91.62 386 THR A O 1
ATOM 2911 N N . GLN A 1 387 ? 11.878 15.007 -44.033 1.00 93.62 387 GLN A N 1
ATOM 2912 C CA . GLN A 1 387 ? 11.316 14.719 -45.357 1.00 93.62 387 GLN A CA 1
ATOM 2913 C C . GLN A 1 387 ? 9.982 13.970 -45.262 1.00 93.62 387 GLN A C 1
ATOM 2915 O O . GLN A 1 387 ? 9.041 14.303 -45.982 1.00 93.62 387 GLN A O 1
ATOM 2920 N N . ILE A 1 388 ? 9.860 13.011 -44.336 1.00 93.62 388 ILE A N 1
ATOM 2921 C CA . ILE A 1 388 ? 8.595 12.302 -44.088 1.00 93.62 388 ILE A CA 1
ATOM 2922 C C . ILE A 1 388 ? 7.518 13.287 -43.621 1.00 93.62 388 ILE A C 1
ATOM 2924 O O . ILE A 1 388 ? 6.411 13.291 -44.161 1.00 93.62 388 ILE A O 1
ATOM 2928 N N . VAL A 1 389 ? 7.842 14.163 -42.665 1.00 91.75 389 VAL A N 1
ATOM 2929 C CA . VAL A 1 389 ? 6.912 15.193 -42.173 1.00 91.75 389 VAL A CA 1
ATOM 2930 C C . VAL A 1 389 ? 6.499 16.147 -43.293 1.00 91.75 389 VAL A C 1
ATOM 2932 O O . VAL A 1 389 ? 5.316 16.446 -43.435 1.00 91.75 389 VAL A O 1
ATOM 2935 N N . GLN A 1 390 ? 7.440 16.599 -44.124 1.00 92.56 390 GLN A N 1
ATOM 2936 C CA . GLN A 1 390 ? 7.149 17.461 -45.271 1.00 92.56 390 GLN A CA 1
ATOM 2937 C C . GLN A 1 390 ? 6.247 16.759 -46.294 1.00 92.56 390 GLN A C 1
ATOM 2939 O O . GLN A 1 390 ? 5.286 17.365 -46.772 1.00 92.56 390 GLN A O 1
ATOM 2944 N N . GLY A 1 391 ? 6.504 15.481 -46.583 1.00 97.00 391 GLY A N 1
ATOM 2945 C CA . GLY A 1 391 ? 5.675 14.662 -47.468 1.00 97.00 391 GLY A CA 1
ATOM 2946 C C . GLY A 1 391 ? 4.260 14.440 -46.925 1.00 97.00 391 GLY A C 1
ATOM 2947 O O . GLY A 1 391 ? 3.295 14.476 -47.684 1.00 97.00 391 GLY A O 1
ATOM 2948 N N . GLN A 1 392 ? 4.112 14.289 -45.606 1.00 96.19 392 GLN A N 1
ATOM 2949 C CA . GLN A 1 392 ? 2.824 14.064 -44.937 1.00 96.19 392 GLN A CA 1
ATOM 2950 C C . GLN A 1 392 ? 2.179 15.335 -44.365 1.00 96.19 392 GLN A C 1
ATOM 2952 O O . GLN A 1 392 ? 1.174 15.247 -43.658 1.00 96.19 392 GLN A O 1
ATOM 2957 N N . ARG A 1 393 ? 2.704 16.527 -44.676 1.00 94.38 393 ARG A N 1
ATOM 2958 C CA . ARG A 1 393 ? 2.315 17.792 -44.023 1.00 94.38 393 ARG A CA 1
ATOM 2959 C C . ARG A 1 393 ? 0.809 18.050 -43.997 1.00 94.38 393 ARG A C 1
ATOM 2961 O O . ARG A 1 393 ? 0.294 18.524 -42.992 1.00 94.38 393 ARG A O 1
ATOM 2968 N N . ILE A 1 394 ? 0.096 17.707 -45.073 1.00 95.12 394 ILE A N 1
ATOM 2969 C CA . ILE A 1 394 ? -1.357 17.907 -45.175 1.00 95.12 394 ILE A CA 1
ATOM 2970 C C . ILE A 1 394 ? -2.090 16.979 -44.202 1.00 95.12 394 ILE A C 1
ATOM 2972 O O . ILE A 1 394 ? -2.933 17.436 -43.435 1.00 95.12 394 ILE A O 1
ATOM 2976 N N . ALA A 1 395 ? -1.741 15.691 -44.195 1.00 95.50 395 ALA A N 1
ATOM 2977 C CA . ALA A 1 395 ? -2.370 14.699 -43.328 1.00 95.50 395 ALA A CA 1
ATOM 2978 C C . ALA A 1 395 ? -2.065 14.958 -41.844 1.00 95.50 395 ALA A C 1
ATOM 2980 O O . ALA A 1 395 ? -2.960 14.861 -41.004 1.00 95.50 395 ALA A O 1
ATOM 2981 N N . LEU A 1 396 ? -0.825 15.342 -41.523 1.00 92.88 396 LEU A N 1
ATOM 2982 C CA . LEU A 1 396 ? -0.424 15.703 -40.162 1.00 92.88 396 LEU A CA 1
ATOM 2983 C C . LEU A 1 396 ? -1.141 16.971 -39.681 1.00 92.88 396 LEU A C 1
ATOM 2985 O O . LEU A 1 396 ? -1.663 16.980 -38.570 1.00 92.88 396 LEU A O 1
ATOM 2989 N N . MET A 1 397 ? -1.241 18.006 -40.524 1.00 93.44 397 MET A N 1
ATOM 2990 C CA . MET A 1 397 ? -1.986 19.228 -40.201 1.00 93.44 397 MET A CA 1
ATOM 2991 C C . MET A 1 397 ? -3.477 18.936 -39.989 1.00 93.44 397 MET A C 1
ATOM 2993 O O . MET A 1 397 ? -4.056 19.381 -39.002 1.00 93.44 397 MET A O 1
ATOM 2997 N N . ALA A 1 398 ? -4.096 18.146 -40.871 1.00 92.94 398 ALA A N 1
ATOM 2998 C CA . ALA A 1 398 ? -5.489 17.733 -40.719 1.00 92.94 398 ALA A CA 1
ATOM 2999 C C . ALA A 1 398 ? -5.709 16.946 -39.416 1.00 92.94 398 ALA A C 1
ATOM 3001 O O . ALA A 1 398 ? -6.644 17.230 -38.671 1.00 92.94 398 ALA A O 1
ATOM 3002 N N . SER A 1 399 ? -4.810 16.012 -39.094 1.00 92.06 399 SER A N 1
ATOM 3003 C CA . SER A 1 399 ? -4.870 15.234 -37.850 1.00 92.06 399 SER A CA 1
ATOM 3004 C C . SER A 1 399 ? -4.716 16.116 -36.609 1.00 92.06 399 SER A C 1
ATOM 3006 O O . SER A 1 399 ? -5.430 15.920 -35.628 1.00 92.06 399 SER A O 1
ATOM 3008 N N . ALA A 1 400 ? -3.832 17.118 -36.654 1.00 88.62 400 ALA A N 1
ATOM 3009 C CA . ALA A 1 400 ? -3.682 18.092 -35.577 1.00 88.62 400 ALA A CA 1
ATOM 3010 C C . ALA A 1 400 ? -4.979 18.890 -35.357 1.00 88.62 400 ALA A C 1
ATOM 3012 O O . ALA A 1 400 ? -5.416 19.036 -34.218 1.00 88.62 400 ALA A O 1
ATOM 3013 N N . TRP A 1 401 ? -5.652 19.330 -36.427 1.00 88.56 401 TRP A N 1
ATOM 3014 C CA . TRP A 1 401 ? -6.951 20.007 -36.324 1.00 88.56 401 TRP A CA 1
ATOM 3015 C C . TRP A 1 401 ? -8.052 19.120 -35.737 1.00 88.56 401 TRP A C 1
ATOM 3017 O O . TRP A 1 401 ? -8.820 19.587 -34.898 1.00 88.56 401 TRP A O 1
ATOM 3027 N N . VAL A 1 402 ? -8.091 17.836 -36.102 1.00 90.25 402 VAL A N 1
ATOM 3028 C CA . VAL A 1 402 ? -9.026 16.867 -35.502 1.00 90.25 402 VAL A CA 1
ATOM 3029 C C . VAL A 1 402 ? -8.772 16.710 -33.997 1.00 90.25 402 VAL A C 1
ATOM 3031 O O . VAL A 1 402 ? -9.712 16.687 -33.206 1.00 90.25 402 VAL A O 1
ATOM 3034 N N . GLN A 1 403 ? -7.509 16.661 -33.564 1.00 85.94 403 GLN A N 1
ATOM 3035 C CA . GLN A 1 403 ? -7.177 16.577 -32.136 1.00 85.94 403 GLN A CA 1
ATOM 3036 C C . GLN A 1 403 ? -7.594 17.834 -31.355 1.00 85.94 403 GLN A C 1
ATOM 3038 O O . GLN A 1 403 ? -8.012 17.730 -30.198 1.00 85.94 403 GLN A O 1
ATOM 3043 N N . VAL A 1 404 ? -7.520 19.017 -31.975 1.00 92.00 404 VAL A N 1
ATOM 3044 C CA . VAL A 1 404 ? -7.904 20.289 -31.339 1.00 92.00 404 VAL A CA 1
ATOM 3045 C C . VAL A 1 404 ? -9.384 20.309 -30.946 1.00 92.00 404 VAL A C 1
ATOM 3047 O O . VAL A 1 404 ? -9.713 20.846 -29.887 1.00 92.00 404 VAL A O 1
ATOM 3050 N N . GLU A 1 405 ? -10.275 19.687 -31.721 1.00 86.81 405 GLU A N 1
ATOM 3051 C CA . GLU A 1 405 ? -11.704 19.617 -31.386 1.00 86.81 405 GLU A CA 1
ATOM 3052 C C . GLU A 1 405 ? -11.938 18.949 -30.020 1.00 86.81 405 GLU A C 1
ATOM 3054 O O . GLU A 1 405 ? -12.631 19.501 -29.158 1.00 86.81 405 GLU A O 1
ATOM 3059 N N . GLY A 1 406 ? -11.277 17.813 -29.772 1.00 87.25 406 GLY A N 1
ATOM 3060 C CA . GLY A 1 406 ? -11.342 17.113 -28.487 1.00 87.25 406 GLY A CA 1
ATOM 3061 C C . GLY A 1 406 ? -10.830 17.967 -27.323 1.00 87.25 406 GLY A C 1
ATOM 3062 O O . GLY A 1 406 ? -11.433 17.984 -26.247 1.00 87.25 406 GLY A O 1
ATOM 3063 N N . VAL A 1 407 ? -9.763 18.743 -27.544 1.00 89.94 407 VAL A N 1
ATOM 3064 C CA . VAL A 1 407 ? -9.210 19.669 -26.540 1.00 89.94 407 VAL A CA 1
ATOM 3065 C C . VAL A 1 407 ? -10.192 20.799 -26.226 1.00 89.94 407 VAL A C 1
ATOM 3067 O O . VAL A 1 407 ? -10.387 21.145 -25.058 1.00 89.94 407 VAL A O 1
ATOM 3070 N N . LEU A 1 408 ? -10.843 21.374 -27.238 1.00 92.56 408 LEU A N 1
ATOM 3071 C CA . LEU A 1 408 ? -11.837 22.432 -27.047 1.00 92.56 408 LEU A CA 1
ATOM 3072 C C . LEU A 1 408 ? -13.067 21.923 -26.286 1.00 92.56 408 LEU A C 1
ATOM 3074 O O . LEU A 1 408 ? -13.505 22.581 -25.339 1.00 92.56 408 LEU A O 1
ATOM 3078 N N . ALA A 1 409 ? -13.578 20.741 -26.637 1.00 92.50 409 ALA A N 1
ATOM 3079 C CA . ALA A 1 409 ? -14.696 20.109 -25.940 1.00 92.50 409 ALA A CA 1
ATOM 3080 C C . ALA A 1 409 ? -14.351 19.786 -24.475 1.00 92.50 409 ALA A C 1
ATOM 3082 O O . ALA A 1 409 ? -15.113 20.128 -23.565 1.00 92.50 409 ALA A O 1
ATOM 3083 N N . ALA A 1 410 ? -13.169 19.213 -24.221 1.00 91.62 410 ALA A N 1
ATOM 3084 C CA . ALA A 1 410 ? -12.685 18.946 -22.867 1.00 91.62 410 ALA A CA 1
ATOM 3085 C C . ALA A 1 410 ? -12.549 20.240 -22.046 1.00 91.62 410 ALA A C 1
ATOM 3087 O O . ALA A 1 410 ? -12.994 20.305 -20.899 1.00 91.62 410 ALA A O 1
ATOM 3088 N N . ASN A 1 411 ? -12.009 21.306 -22.643 1.00 93.75 411 ASN A N 1
ATOM 3089 C CA . ASN A 1 411 ? -11.909 22.615 -21.999 1.00 93.75 411 ASN A CA 1
ATOM 3090 C C . ASN A 1 411 ? -13.285 23.231 -21.704 1.00 93.75 411 ASN A C 1
ATOM 3092 O O . ASN A 1 411 ? -13.467 23.838 -20.647 1.00 93.75 411 ASN A O 1
ATOM 3096 N N . ALA A 1 412 ? -14.267 23.069 -22.593 1.00 95.88 412 ALA A N 1
ATOM 3097 C CA . ALA A 1 412 ? -15.635 23.522 -22.354 1.00 95.88 412 ALA A CA 1
ATOM 3098 C C . ALA A 1 412 ? -16.274 22.782 -21.167 1.00 95.88 412 ALA A C 1
ATOM 3100 O O . ALA A 1 412 ? -16.832 23.425 -20.274 1.00 95.88 412 ALA A O 1
ATOM 3101 N N . LEU A 1 413 ? -16.114 21.457 -21.099 1.00 95.94 413 LEU A N 1
ATOM 3102 C CA . LEU A 1 413 ? -16.582 20.645 -19.975 1.00 95.94 413 LEU A CA 1
ATOM 3103 C C . LEU A 1 413 ? -15.898 21.060 -18.666 1.00 95.94 413 LEU A C 1
ATOM 3105 O O . LEU A 1 413 ? -16.571 21.247 -17.652 1.00 95.94 413 LEU A O 1
ATOM 3109 N N . LEU A 1 414 ? -14.580 21.286 -18.683 1.00 94.38 414 LEU A N 1
ATOM 3110 C CA . LEU A 1 414 ? -13.843 21.776 -17.516 1.00 94.38 414 LEU A CA 1
ATOM 3111 C C . LEU A 1 414 ? -14.381 23.124 -17.027 1.00 94.38 414 LEU A C 1
ATOM 3113 O O . LEU A 1 414 ? -14.586 23.291 -15.824 1.00 94.38 414 LEU A O 1
ATOM 3117 N N . ARG A 1 415 ? -14.663 24.068 -17.931 1.00 96.25 415 ARG A N 1
ATOM 3118 C CA . ARG A 1 415 ? -15.262 25.365 -17.574 1.00 96.25 415 ARG A CA 1
ATOM 3119 C C . ARG A 1 415 ? -16.651 25.194 -16.951 1.00 96.25 415 ARG A C 1
ATOM 3121 O O . ARG A 1 415 ? -16.935 25.810 -15.926 1.00 96.25 415 ARG A O 1
ATOM 3128 N N . GLN A 1 416 ? -17.497 24.325 -17.507 1.00 97.06 416 GLN A N 1
ATOM 3129 C CA . GLN A 1 416 ? -18.827 24.033 -16.954 1.00 97.06 416 GLN A CA 1
ATOM 3130 C C . GLN A 1 416 ? -18.750 23.367 -15.572 1.00 97.06 416 GLN A C 1
ATOM 3132 O O . GLN A 1 416 ? -19.497 23.732 -14.660 1.00 97.06 416 GLN A O 1
ATOM 3137 N N . ALA A 1 417 ? -17.818 22.433 -15.377 1.00 96.19 417 ALA A N 1
ATOM 3138 C CA . ALA A 1 417 ? -17.580 21.791 -14.088 1.00 96.19 417 ALA A CA 1
ATOM 3139 C C . ALA A 1 417 ? -17.049 22.791 -13.047 1.00 96.19 417 ALA A C 1
ATOM 3141 O O . ALA A 1 417 ? -17.483 22.783 -11.893 1.00 96.19 417 ALA A O 1
ATOM 3142 N N . GLN A 1 418 ? -16.153 23.698 -13.451 1.00 95.56 418 GLN A N 1
ATOM 3143 C CA . GLN A 1 418 ? -15.658 24.781 -12.601 1.00 95.56 418 GLN A CA 1
ATOM 3144 C C . GLN A 1 418 ? -16.787 25.725 -12.172 1.00 95.56 418 GLN A C 1
ATOM 3146 O O . GLN A 1 418 ? -16.884 26.031 -10.982 1.00 95.56 418 GLN A O 1
ATOM 3151 N N . LEU A 1 419 ? -17.664 26.122 -13.101 1.00 96.94 419 LEU A N 1
ATOM 3152 C CA . LEU A 1 419 ? -18.845 26.936 -12.807 1.00 96.94 419 LEU A CA 1
ATOM 3153 C C . LEU A 1 419 ? -19.796 26.215 -11.845 1.00 96.94 419 LEU A C 1
ATOM 3155 O O . LEU A 1 419 ? -20.190 26.784 -10.830 1.00 96.94 419 LEU A O 1
ATOM 3159 N N . SER A 1 420 ? -20.110 24.947 -12.119 1.00 96.56 420 SER A N 1
ATOM 3160 C CA . SER A 1 420 ? -20.989 24.127 -11.274 1.00 96.56 420 SER A CA 1
ATOM 3161 C C . SER A 1 420 ? -20.439 24.004 -9.856 1.00 96.56 420 SER A C 1
ATOM 3163 O O . SER A 1 420 ? -21.164 24.184 -8.880 1.00 96.56 420 SER A O 1
ATOM 3165 N N . ARG A 1 421 ? -19.128 23.775 -9.723 1.00 94.75 421 ARG A N 1
ATOM 3166 C CA . ARG A 1 421 ? -18.447 23.724 -8.427 1.00 94.75 421 ARG A CA 1
ATOM 3167 C C . ARG A 1 421 ? -18.509 25.063 -7.695 1.00 94.75 421 ARG A C 1
ATOM 3169 O O . ARG A 1 421 ? -18.763 25.071 -6.494 1.00 94.75 421 ARG A O 1
ATOM 3176 N N . ALA A 1 422 ? -18.279 26.179 -8.386 1.00 95.12 422 ALA A N 1
ATOM 3177 C CA . ALA A 1 422 ? -18.367 27.510 -7.787 1.00 95.12 422 ALA A CA 1
ATOM 3178 C C . ALA A 1 422 ? -19.799 27.822 -7.315 1.00 95.12 422 ALA A C 1
ATOM 3180 O O . ALA A 1 422 ? -19.985 28.253 -6.178 1.00 95.12 422 ALA A O 1
ATOM 3181 N N . ALA A 1 423 ? -20.807 27.516 -8.136 1.00 96.38 423 ALA A N 1
ATOM 3182 C CA . ALA A 1 423 ? -22.217 27.694 -7.798 1.00 96.38 423 ALA A CA 1
ATOM 3183 C C . ALA A 1 423 ? -22.643 26.823 -6.602 1.00 96.38 423 ALA A C 1
ATOM 3185 O O . ALA A 1 423 ? -23.246 27.325 -5.655 1.00 96.38 423 ALA A O 1
ATOM 3186 N N . LEU A 1 424 ? -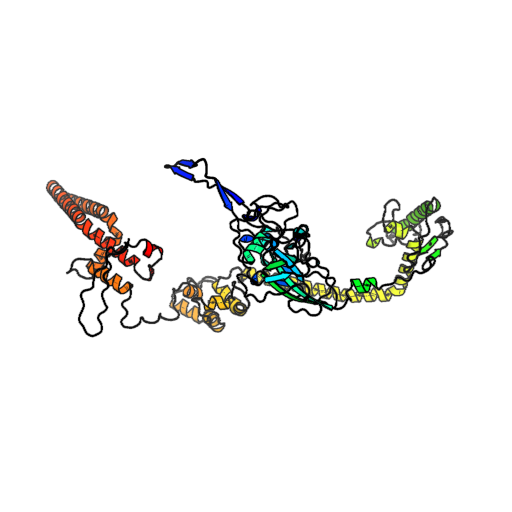22.274 25.537 -6.592 1.00 94.62 424 LEU A N 1
ATOM 3187 C CA . LEU A 1 424 ? -22.555 24.631 -5.472 1.00 94.62 424 LEU A CA 1
ATOM 3188 C C . LEU A 1 424 ? -21.851 25.070 -4.186 1.00 94.62 424 LEU A C 1
ATOM 3190 O O . LEU A 1 424 ? -22.442 24.987 -3.112 1.00 94.62 424 LEU A O 1
ATOM 3194 N N . ARG A 1 425 ? -20.617 25.581 -4.280 1.00 94.69 425 ARG A N 1
ATOM 3195 C CA . ARG A 1 425 ? -19.898 26.134 -3.126 1.00 94.69 425 ARG A CA 1
ATOM 3196 C C . ARG A 1 425 ? -20.598 27.370 -2.569 1.00 94.69 425 ARG A C 1
ATOM 3198 O O . ARG A 1 425 ? -20.701 27.507 -1.353 1.00 94.69 425 ARG A O 1
ATOM 3205 N N . GLN A 1 426 ? -21.123 28.231 -3.437 1.00 94.19 426 GLN A N 1
ATOM 3206 C CA . GLN A 1 426 ? -21.897 29.388 -3.001 1.00 94.19 426 GLN A CA 1
ATOM 3207 C C . GLN A 1 426 ? -23.202 28.968 -2.314 1.00 94.19 426 GLN A C 1
ATOM 3209 O O . GLN A 1 426 ? -23.502 29.470 -1.233 1.00 94.19 426 GLN A O 1
ATOM 3214 N N . LEU A 1 427 ? -23.934 28.002 -2.882 1.00 91.12 427 LEU A N 1
ATOM 3215 C CA . LEU A 1 427 ? -25.138 27.433 -2.266 1.00 91.12 427 LEU A CA 1
ATOM 3216 C C . LEU A 1 427 ? -24.836 26.785 -0.909 1.00 91.12 427 LEU A C 1
ATOM 3218 O O . LEU A 1 427 ? -25.598 26.962 0.041 1.00 91.12 427 LEU A O 1
ATOM 3222 N N . TRP A 1 428 ? -23.715 26.068 -0.795 1.00 89.62 428 TRP A N 1
ATOM 3223 C CA . TRP A 1 428 ? -23.265 25.495 0.471 1.00 89.62 428 TRP A CA 1
ATOM 3224 C C . TRP A 1 428 ? -23.034 26.584 1.521 1.00 89.62 428 TRP A C 1
ATOM 3226 O O . TRP A 1 428 ? -23.634 26.525 2.593 1.00 89.62 428 TRP A O 1
ATOM 3236 N N . ASN A 1 429 ? -22.236 27.602 1.193 1.00 90.69 429 ASN A N 1
ATOM 3237 C CA . ASN A 1 429 ? -21.897 28.685 2.117 1.00 90.69 429 ASN A CA 1
ATOM 3238 C C . ASN A 1 429 ? -23.132 29.498 2.541 1.00 90.69 429 ASN A C 1
ATOM 3240 O O . ASN A 1 429 ? -23.266 29.846 3.709 1.00 90.69 429 ASN A O 1
ATOM 3244 N N . GLN A 1 430 ? -24.043 29.796 1.607 1.00 87.19 430 GLN A N 1
ATOM 3245 C CA . GLN A 1 430 ? -25.223 30.624 1.881 1.00 87.19 430 GLN A CA 1
ATOM 3246 C C . GLN A 1 430 ? -26.355 29.870 2.586 1.00 87.19 430 GLN A C 1
ATOM 3248 O O . GLN A 1 430 ? -27.108 30.485 3.338 1.00 87.19 430 GLN A O 1
ATOM 3253 N N . HIS A 1 431 ? -26.514 28.566 2.336 1.00 82.38 431 HIS A N 1
ATOM 3254 C CA . HIS A 1 431 ? -27.696 27.831 2.795 1.00 82.38 431 HIS A CA 1
ATOM 3255 C C . HIS A 1 431 ? -27.389 26.629 3.682 1.00 82.38 431 HIS A C 1
ATOM 3257 O O . HIS A 1 431 ? -28.106 26.423 4.655 1.00 82.38 431 HIS A O 1
ATOM 3263 N N . LEU A 1 432 ? -26.371 25.822 3.373 1.00 85.31 432 LEU A N 1
ATOM 3264 C CA . LEU A 1 432 ? -26.121 24.563 4.090 1.00 85.31 432 LEU A CA 1
ATOM 3265 C C . LEU A 1 432 ? -25.236 24.759 5.320 1.00 85.31 432 LEU A C 1
ATOM 3267 O O . LEU A 1 432 ? -25.532 24.201 6.369 1.00 85.31 432 LEU A O 1
ATOM 3271 N N . GLN A 1 433 ? -24.200 25.590 5.223 1.00 86.25 433 GLN A N 1
ATOM 3272 C CA . GLN A 1 433 ? -23.308 25.892 6.343 1.00 86.25 433 GLN A CA 1
ATOM 3273 C C . GLN A 1 433 ? -24.014 26.691 7.448 1.00 86.25 433 GLN A C 1
ATOM 3275 O O . GLN A 1 433 ? -23.723 26.507 8.625 1.00 86.25 433 GLN A O 1
ATOM 3280 N N . LEU A 1 434 ? -24.955 27.560 7.069 1.00 83.44 434 LEU A N 1
ATOM 3281 C CA . LEU A 1 434 ? -25.755 28.362 7.999 1.00 83.44 434 LEU A CA 1
ATOM 3282 C C . LEU A 1 434 ? -27.015 27.632 8.495 1.00 83.44 434 LEU A C 1
ATOM 3284 O O . LEU A 1 434 ? -27.738 28.160 9.340 1.00 83.44 434 LEU A O 1
ATOM 3288 N N . ALA A 1 435 ? -27.324 26.443 7.966 1.00 80.88 435 ALA A N 1
ATOM 3289 C CA . ALA A 1 435 ? -28.518 25.707 8.357 1.00 80.88 435 ALA A CA 1
ATOM 3290 C C . ALA A 1 435 ? -28.376 25.113 9.763 1.00 80.88 435 ALA A C 1
ATOM 3292 O O . ALA A 1 435 ? -27.358 24.531 10.129 1.00 80.88 435 ALA A O 1
ATOM 3293 N N . THR A 1 436 ? -29.457 25.189 10.538 1.00 83.38 436 THR A N 1
ATOM 3294 C CA . THR A 1 436 ? -29.538 24.522 11.839 1.00 83.38 436 THR A CA 1
ATOM 3295 C C . THR A 1 436 ? -29.489 23.001 11.678 1.00 83.38 436 THR A C 1
ATOM 3297 O O . THR A 1 436 ? -29.940 22.455 10.666 1.00 83.38 436 THR A O 1
ATOM 3300 N N . ALA A 1 437 ? -29.015 22.292 12.708 1.00 83.50 437 ALA A N 1
ATOM 3301 C CA . ALA A 1 437 ? -28.930 20.829 12.704 1.00 83.50 437 ALA A CA 1
ATOM 3302 C C . ALA A 1 437 ? -30.272 20.158 12.354 1.00 83.50 437 ALA A C 1
ATOM 3304 O O . ALA A 1 437 ? -30.312 19.209 11.579 1.00 83.50 437 ALA A O 1
ATOM 3305 N N . SER A 1 438 ? -31.389 20.699 12.844 1.00 82.19 438 SER A N 1
ATOM 3306 C CA . SER A 1 438 ? -32.745 20.234 12.527 1.00 82.19 438 SER A CA 1
ATOM 3307 C C . SER A 1 438 ? -33.129 20.436 11.055 1.00 82.19 438 SER A C 1
ATOM 3309 O O . SER A 1 438 ? -33.767 19.569 10.452 1.00 82.19 438 SER A O 1
ATOM 3311 N N . THR A 1 439 ? -32.714 21.551 10.450 1.00 81.31 439 THR A N 1
ATOM 3312 C CA . THR A 1 439 ? -32.931 21.837 9.025 1.00 81.31 439 THR A CA 1
ATOM 3313 C C . THR A 1 439 ? -32.101 20.907 8.147 1.00 81.31 439 THR A C 1
ATOM 3315 O O . THR A 1 439 ? -32.631 20.356 7.181 1.00 81.31 439 THR A O 1
ATOM 3318 N N . LEU A 1 440 ? -30.836 20.676 8.508 1.00 85.50 440 LEU A N 1
ATOM 3319 C CA . LEU A 1 440 ? -29.951 19.731 7.826 1.00 85.50 440 LEU A CA 1
ATOM 3320 C C . LEU A 1 440 ? -30.467 18.296 7.931 1.00 85.50 440 LEU A C 1
ATOM 3322 O O . LEU A 1 440 ? -30.554 17.611 6.910 1.00 85.50 440 LEU A O 1
ATOM 3326 N N . LEU A 1 441 ? -30.874 17.863 9.129 1.00 86.38 441 LEU A N 1
ATOM 3327 C CA . LEU A 1 441 ? -31.442 16.536 9.376 1.00 86.38 441 LEU A CA 1
ATOM 3328 C C . LEU A 1 441 ? -32.684 16.310 8.512 1.00 86.38 441 LEU A C 1
ATOM 3330 O O . LEU A 1 441 ? -32.827 15.272 7.876 1.00 86.38 441 LEU A O 1
ATOM 3334 N N . MET A 1 442 ? -33.562 17.310 8.412 1.00 84.44 442 MET A N 1
ATOM 3335 C CA . MET A 1 442 ? -34.658 17.241 7.462 1.00 84.44 442 MET A CA 1
ATOM 3336 C C . MET A 1 442 ? -34.108 17.181 6.029 1.00 84.44 442 MET A C 1
ATOM 3338 O O . MET A 1 442 ? -34.410 16.238 5.310 1.00 84.44 442 MET A O 1
ATOM 3342 N N . LEU A 1 443 ? -33.342 18.161 5.545 1.00 84.38 443 LEU A N 1
ATOM 3343 C CA . LEU A 1 443 ? -32.926 18.254 4.131 1.00 84.38 443 LEU A CA 1
ATOM 3344 C C . LEU A 1 443 ? -32.251 16.980 3.601 1.00 84.38 443 LEU A C 1
ATOM 3346 O O . LEU A 1 443 ? -32.521 16.567 2.477 1.00 84.38 443 LEU A O 1
ATOM 3350 N N . THR A 1 444 ? -31.443 16.339 4.438 1.00 88.44 444 THR A N 1
ATOM 3351 C CA . THR A 1 444 ? -30.672 15.137 4.099 1.00 88.44 444 THR A CA 1
ATOM 3352 C C . THR A 1 444 ? -31.425 13.824 4.313 1.00 88.44 444 THR A C 1
ATOM 3354 O O . THR A 1 444 ? -30.862 12.770 4.037 1.00 88.44 444 THR A O 1
ATOM 3357 N N . ALA A 1 445 ? -32.697 13.855 4.727 1.00 88.88 445 ALA A N 1
ATOM 3358 C CA . ALA A 1 445 ? -33.486 12.656 5.034 1.00 88.88 445 ALA A CA 1
ATOM 3359 C C . ALA A 1 445 ? -33.442 11.540 3.963 1.00 88.88 445 ALA A C 1
ATOM 3361 O O . ALA A 1 445 ? -33.291 10.378 4.341 1.00 88.88 445 ALA A O 1
ATOM 3362 N N . PRO A 1 446 ? -33.495 11.826 2.641 1.00 90.00 446 PRO A N 1
ATOM 3363 C CA . PRO A 1 446 ? -33.388 10.780 1.616 1.00 90.00 446 PRO A CA 1
ATOM 3364 C C . PRO A 1 446 ? -32.039 10.042 1.596 1.00 90.00 446 PRO A C 1
ATOM 3366 O O . PRO A 1 446 ? -31.945 8.954 1.035 1.00 90.00 446 PRO A O 1
ATOM 3369 N N . LEU A 1 447 ? -30.993 10.634 2.180 1.00 91.00 447 LEU A N 1
ATOM 3370 C CA . LEU A 1 447 ? -29.635 10.092 2.213 1.00 91.00 447 LEU A CA 1
ATOM 3371 C C . LEU A 1 447 ? -29.339 9.314 3.502 1.00 91.00 447 LEU A C 1
ATOM 3373 O O . LEU A 1 447 ? -28.341 8.603 3.556 1.00 91.00 447 LEU A O 1
ATOM 3377 N N . HIS A 1 448 ? -30.189 9.393 4.532 1.00 91.31 448 HIS A N 1
ATOM 3378 C CA . HIS A 1 448 ? -29.900 8.833 5.863 1.00 91.31 448 HIS A CA 1
ATOM 3379 C C . HIS A 1 448 ? -29.703 7.316 5.890 1.00 91.31 448 HIS A C 1
ATOM 3381 O O . HIS A 1 448 ? -29.003 6.819 6.766 1.00 91.31 448 HIS A O 1
ATOM 3387 N N . SER A 1 449 ? -30.278 6.574 4.940 1.00 91.62 449 SER A N 1
ATOM 3388 C CA . SER A 1 449 ? -30.054 5.127 4.804 1.00 91.62 449 SER A CA 1
ATOM 3389 C C . SER A 1 449 ? -28.704 4.775 4.172 1.00 91.62 449 SER A C 1
ATOM 3391 O O . SER A 1 449 ? -28.266 3.636 4.279 1.00 91.62 449 SER A O 1
ATOM 3393 N N . ARG A 1 450 ? -28.049 5.741 3.518 1.00 91.94 450 ARG A N 1
ATOM 3394 C CA . ARG A 1 450 ? -26.746 5.594 2.846 1.00 91.94 450 ARG A CA 1
ATOM 3395 C C . ARG A 1 450 ? -25.616 6.321 3.577 1.00 91.94 450 ARG A C 1
ATOM 3397 O O . ARG A 1 450 ? -24.458 6.168 3.211 1.00 91.94 450 ARG A O 1
ATOM 3404 N N . MET A 1 451 ? -25.948 7.125 4.585 1.00 91.62 451 MET A N 1
ATOM 3405 C CA . MET A 1 451 ? -24.991 7.844 5.421 1.00 91.62 451 MET A CA 1
ATOM 3406 C C . MET A 1 451 ? -24.752 7.075 6.716 1.00 91.62 451 MET A C 1
ATOM 3408 O O . MET A 1 451 ? -25.702 6.715 7.413 1.00 91.62 451 MET A O 1
ATOM 3412 N N . MET A 1 452 ? -23.484 6.855 7.051 1.00 90.31 452 MET A N 1
ATOM 3413 C CA . MET A 1 452 ? -23.082 6.174 8.278 1.00 90.31 452 MET A CA 1
ATOM 3414 C C . MET A 1 452 ? -22.990 7.159 9.447 1.00 90.31 452 MET A C 1
ATOM 3416 O O . MET A 1 452 ? -22.353 8.203 9.347 1.00 90.31 452 MET A O 1
ATOM 3420 N N . ALA A 1 453 ? -23.599 6.785 10.565 1.00 85.81 453 ALA A N 1
ATOM 3421 C CA . ALA A 1 453 ? -23.364 7.292 11.910 1.00 85.81 453 ALA A CA 1
ATOM 3422 C C . ALA A 1 453 ? -22.799 6.119 12.735 1.00 85.81 453 ALA A C 1
ATOM 3424 O O . ALA A 1 453 ? -23.530 5.445 13.459 1.00 85.81 453 ALA A O 1
ATOM 3425 N N . SER A 1 454 ? -21.514 5.818 12.494 1.00 78.81 454 SER A N 1
ATOM 3426 C CA . SER A 1 454 ? -20.800 4.598 12.914 1.00 78.81 454 SER A CA 1
ATOM 3427 C C . SER A 1 454 ? -21.235 4.039 14.284 1.00 78.81 454 SER A C 1
ATOM 3429 O O . SER A 1 454 ? -21.286 4.806 15.246 1.00 78.81 454 SER A O 1
ATOM 3431 N N . PRO A 1 455 ? -21.529 2.724 14.406 1.00 85.50 455 PRO A N 1
ATOM 3432 C CA . PRO A 1 455 ? -21.410 1.671 13.386 1.00 85.50 455 PRO A CA 1
ATOM 3433 C C . PRO A 1 455 ? -22.666 1.487 12.511 1.00 85.50 455 PRO A C 1
ATOM 3435 O O . PRO A 1 455 ? -22.717 0.567 11.698 1.00 85.50 455 PRO A O 1
ATOM 3438 N N . ARG A 1 456 ? -23.706 2.312 12.674 1.00 89.44 456 ARG A N 1
ATOM 3439 C CA . ARG A 1 456 ? -25.002 2.139 11.992 1.00 89.44 456 ARG A CA 1
ATOM 3440 C C . ARG A 1 456 ? -25.282 3.288 11.028 1.00 89.44 456 ARG A C 1
ATOM 3442 O O . ARG A 1 456 ? -24.532 4.252 10.964 1.00 89.44 456 ARG A O 1
ATOM 3449 N N . THR A 1 457 ? -26.338 3.191 10.226 1.00 93.31 457 THR A N 1
ATOM 3450 C CA . THR A 1 457 ? -26.757 4.304 9.360 1.00 93.31 457 THR A CA 1
ATOM 3451 C C . THR A 1 457 ? -27.450 5.390 10.181 1.00 93.31 457 THR A C 1
ATOM 3453 O O . THR A 1 457 ? -28.061 5.095 11.207 1.00 93.31 457 THR A O 1
ATOM 3456 N N . VAL A 1 458 ? -27.426 6.640 9.708 1.00 90.75 458 VAL A N 1
ATOM 3457 C CA . VAL A 1 458 ? -28.158 7.756 10.340 1.00 90.75 458 VAL A CA 1
ATOM 3458 C C . VAL A 1 458 ? -29.643 7.405 10.498 1.00 90.75 458 VAL A C 1
ATOM 3460 O O . VAL A 1 458 ? -30.250 7.713 11.521 1.00 90.75 458 VAL A O 1
ATOM 3463 N N . ALA A 1 459 ? -30.225 6.697 9.522 1.00 90.31 459 ALA A N 1
ATOM 3464 C CA . ALA A 1 459 ? -31.605 6.219 9.589 1.00 90.31 459 ALA A CA 1
ATOM 3465 C C . ALA A 1 459 ? -31.845 5.232 10.747 1.00 90.31 459 ALA A C 1
ATOM 3467 O O . ALA A 1 459 ? -32.866 5.333 11.424 1.00 90.31 459 ALA A O 1
ATOM 3468 N N . ALA A 1 460 ? -30.915 4.304 10.993 1.00 89.00 460 ALA A N 1
ATOM 3469 C CA . ALA A 1 460 ? -31.009 3.356 12.102 1.00 89.00 460 ALA A CA 1
ATOM 3470 C C . ALA A 1 460 ? -30.850 4.058 13.460 1.00 89.00 460 ALA A C 1
ATOM 3472 O O . ALA A 1 460 ? -31.648 3.818 14.362 1.00 89.00 460 ALA A O 1
ATOM 3473 N N . THR A 1 461 ? -29.897 4.988 13.581 1.00 89.75 461 THR A N 1
ATOM 3474 C CA . THR A 1 461 ? -29.715 5.806 14.792 1.00 89.75 461 THR A CA 1
ATOM 3475 C C . THR A 1 461 ? -30.961 6.636 15.110 1.00 89.75 461 THR A C 1
ATOM 3477 O O . THR A 1 461 ? -31.365 6.747 16.264 1.00 89.75 461 THR A O 1
ATOM 3480 N N . LEU A 1 462 ? -31.619 7.194 14.088 1.00 88.31 462 LEU A N 1
ATOM 3481 C CA . LEU A 1 462 ? -32.876 7.924 14.262 1.00 88.31 462 LEU A CA 1
ATOM 3482 C C . LEU A 1 462 ? -34.040 7.016 14.667 1.00 88.31 462 LEU A C 1
ATOM 3484 O O . LEU A 1 462 ? -34.915 7.468 15.404 1.00 88.31 462 LEU A O 1
ATOM 3488 N N . GLY A 1 463 ? -34.046 5.754 14.232 1.00 85.38 463 GLY A N 1
ATOM 3489 C CA . GLY A 1 463 ? -35.039 4.760 14.647 1.00 85.38 463 GLY A CA 1
ATOM 3490 C C . GLY A 1 463 ? -35.017 4.461 16.149 1.00 85.38 463 GLY A C 1
ATOM 3491 O O . GLY A 1 463 ? -36.060 4.163 16.720 1.00 85.38 463 GLY A O 1
ATOM 3492 N N . GLU A 1 464 ? -33.857 4.603 16.792 1.00 85.06 464 GLU A N 1
ATOM 3493 C CA . GLU A 1 464 ? -33.682 4.455 18.245 1.00 85.06 464 GLU A CA 1
ATOM 3494 C C . GLU A 1 464 ? -33.860 5.782 19.006 1.00 85.06 464 GLU A C 1
ATOM 3496 O O . GLU A 1 464 ? -33.794 5.825 20.235 1.00 85.06 464 GLU A O 1
ATOM 3501 N N . SER A 1 465 ? -34.091 6.886 18.291 1.00 85.75 465 SER A N 1
ATOM 3502 C CA . SER A 1 465 ? -34.236 8.215 18.881 1.00 85.75 465 SER A CA 1
ATOM 3503 C C . SER A 1 465 ? -35.680 8.527 19.291 1.00 85.75 465 SER A C 1
ATOM 3505 O O . SER A 1 465 ? -36.640 7.870 18.891 1.00 85.75 465 SER A O 1
ATOM 3507 N N . ARG A 1 466 ? -35.855 9.621 20.042 1.00 83.69 466 ARG A N 1
ATOM 3508 C CA . ARG A 1 466 ? -37.181 10.167 20.388 1.00 83.69 466 ARG A CA 1
ATOM 3509 C C . ARG A 1 466 ? -37.904 10.805 19.197 1.00 83.69 466 ARG A C 1
ATOM 3511 O O . ARG A 1 466 ? -39.056 11.205 19.339 1.00 83.69 466 ARG A O 1
ATOM 3518 N N . ILE A 1 467 ? -37.238 10.944 18.048 1.00 86.50 467 ILE A N 1
ATOM 3519 C CA . ILE A 1 467 ? -37.779 11.573 16.843 1.00 86.50 467 ILE A CA 1
ATOM 3520 C C . ILE A 1 467 ? -38.525 10.515 16.014 1.00 86.50 467 ILE A C 1
ATOM 3522 O O . ILE A 1 467 ? -37.895 9.616 15.457 1.00 86.50 467 ILE A O 1
ATOM 3526 N N . PRO A 1 468 ? -39.850 10.635 15.820 1.00 84.88 468 PRO A N 1
ATOM 3527 C CA . PRO A 1 468 ? -40.580 9.760 14.913 1.00 84.88 468 PRO A CA 1
ATOM 3528 C C . PRO A 1 468 ? -40.083 9.903 13.469 1.00 84.88 468 PRO A C 1
ATOM 3530 O O . PRO A 1 468 ? -40.071 11.006 12.919 1.00 84.88 468 PRO A O 1
ATOM 3533 N N . ALA A 1 469 ? -39.795 8.786 12.794 1.00 80.88 469 ALA A N 1
ATOM 3534 C CA . ALA A 1 469 ? -39.329 8.776 11.399 1.00 80.88 469 ALA A CA 1
ATOM 3535 C C . ALA A 1 469 ? -40.249 9.559 10.434 1.00 80.88 469 ALA A C 1
ATOM 3537 O O . ALA A 1 469 ? -39.795 10.179 9.471 1.00 80.88 469 ALA A O 1
ATOM 3538 N N . ARG A 1 470 ? -41.559 9.606 10.720 1.00 85.19 470 ARG A N 1
ATOM 3539 C CA . ARG A 1 470 ? -42.547 10.357 9.923 1.00 85.19 470 ARG A CA 1
ATOM 3540 C C . ARG A 1 470 ? -42.342 11.876 9.966 1.00 85.19 470 ARG A C 1
ATOM 3542 O O . ARG A 1 470 ? -42.752 12.545 9.017 1.00 85.19 470 ARG A O 1
ATOM 3549 N N . MET A 1 471 ? -41.674 12.421 10.988 1.00 85.44 471 MET A N 1
ATOM 3550 C CA . MET A 1 471 ? -41.324 13.849 11.053 1.00 85.44 471 MET A CA 1
ATOM 3551 C C . MET A 1 471 ? -40.283 14.252 10.000 1.00 85.44 471 MET A C 1
ATOM 3553 O O . MET A 1 471 ? -40.199 15.419 9.635 1.00 85.44 471 MET A O 1
ATOM 3557 N N . LEU A 1 472 ? -39.524 13.300 9.455 1.00 86.06 472 LEU A N 1
ATOM 3558 C CA . LEU A 1 472 ? -38.544 13.564 8.395 1.00 86.06 472 LEU A CA 1
ATOM 3559 C C . LEU A 1 472 ? -39.135 13.410 6.987 1.00 86.06 472 LEU A C 1
ATOM 3561 O O . LEU A 1 472 ? -38.479 13.721 5.989 1.00 86.06 472 LEU A O 1
ATOM 3565 N N . SER A 1 473 ? -40.397 12.979 6.891 1.00 86.19 473 SER A N 1
ATOM 3566 C CA . SER A 1 473 ? -41.085 12.791 5.616 1.00 86.19 473 SER A CA 1
ATOM 3567 C C . SER A 1 473 ? -41.283 14.107 4.853 1.00 86.19 473 SER A C 1
ATOM 3569 O O . SER A 1 473 ? -41.449 15.191 5.425 1.00 86.19 473 SER A O 1
ATOM 3571 N N . GLY A 1 474 ? -41.344 14.015 3.521 1.00 83.56 474 GLY A N 1
ATOM 3572 C CA . GLY A 1 474 ? -41.666 15.165 2.669 1.00 83.56 474 GLY A CA 1
ATOM 3573 C C . GLY A 1 474 ? -43.049 15.766 2.961 1.00 83.56 474 GLY A C 1
ATOM 3574 O O . GLY A 1 474 ? -43.233 16.976 2.834 1.00 83.56 474 GLY A O 1
ATOM 3575 N N . ALA A 1 475 ? -44.016 14.949 3.398 1.00 86.19 475 ALA A N 1
ATOM 3576 C CA . ALA A 1 475 ? -45.345 15.413 3.797 1.00 86.19 475 ALA A CA 1
ATOM 3577 C C . ALA A 1 475 ? -45.283 16.305 5.045 1.00 86.19 475 ALA A C 1
ATOM 3579 O O . ALA A 1 475 ? -45.775 17.433 5.001 1.00 86.19 475 ALA A O 1
ATOM 3580 N N . PHE A 1 476 ? -44.600 15.850 6.100 1.00 84.12 476 PHE A N 1
ATOM 3581 C CA . PHE A 1 476 ? -44.436 16.625 7.329 1.00 84.12 476 PHE A CA 1
ATOM 3582 C C . PHE A 1 476 ? -43.745 17.963 7.054 1.00 84.12 476 PHE A C 1
ATOM 3584 O O . PHE A 1 476 ? -44.287 19.011 7.397 1.00 84.12 476 PHE A O 1
ATOM 3591 N N . ARG A 1 477 ? -42.629 17.956 6.312 1.00 82.31 477 ARG A N 1
ATOM 3592 C CA . ARG A 1 477 ? -41.913 19.185 5.928 1.00 82.31 477 ARG A CA 1
ATOM 3593 C C . ARG A 1 477 ? -42.789 20.180 5.167 1.00 82.31 477 ARG A C 1
ATOM 3595 O O . ARG A 1 477 ? -42.698 21.381 5.403 1.00 82.31 477 ARG A O 1
ATOM 3602 N N . ARG A 1 478 ? -43.642 19.710 4.249 1.00 81.94 478 ARG A N 1
ATOM 3603 C CA . ARG A 1 478 ? -44.572 20.591 3.516 1.00 81.94 478 ARG A CA 1
ATOM 3604 C C . ARG A 1 478 ? -45.581 21.251 4.453 1.00 81.94 478 ARG A C 1
ATOM 3606 O O . ARG A 1 478 ? -45.877 22.432 4.272 1.00 81.94 478 ARG A O 1
ATOM 3613 N N . THR A 1 479 ? -46.076 20.514 5.448 1.00 81.62 479 THR A N 1
ATOM 3614 C CA . THR A 1 479 ? -47.042 21.028 6.431 1.00 81.62 479 THR A CA 1
ATOM 3615 C C . THR A 1 479 ? -46.415 21.960 7.469 1.00 81.62 479 THR A C 1
ATOM 3617 O O . THR A 1 479 ? -47.033 22.959 7.827 1.00 81.62 479 THR A O 1
ATOM 3620 N N . THR A 1 480 ? -45.179 21.691 7.901 1.00 76.38 480 THR A N 1
ATOM 3621 C CA . THR A 1 480 ? -44.491 22.416 8.985 1.00 76.38 480 THR A CA 1
ATOM 3622 C C . THR A 1 480 ? -43.499 23.473 8.500 1.00 76.38 480 THR A C 1
ATOM 3624 O O . THR A 1 480 ? -42.787 24.064 9.310 1.00 76.38 480 THR A O 1
ATOM 3627 N N . ARG A 1 481 ? -43.440 23.747 7.187 1.00 76.81 481 ARG A N 1
ATOM 3628 C CA . ARG A 1 481 ? -42.530 24.759 6.630 1.00 76.81 481 ARG A CA 1
ATOM 3629 C C . ARG A 1 481 ? -42.772 26.138 7.280 1.00 76.81 481 ARG A C 1
ATOM 3631 O O . ARG A 1 481 ? -43.930 26.561 7.342 1.00 76.81 481 ARG A O 1
ATOM 3638 N N . PRO A 1 482 ? -41.716 26.879 7.670 1.00 69.44 482 PRO A N 1
ATOM 3639 C CA . PRO A 1 482 ? -41.845 28.141 8.411 1.00 69.44 482 PRO A CA 1
ATOM 3640 C C . PRO A 1 482 ? -42.719 29.207 7.730 1.00 69.44 482 PRO A C 1
ATOM 3642 O O . PRO A 1 482 ? -43.466 29.918 8.388 1.00 69.44 482 PRO A O 1
ATOM 3645 N N . LEU A 1 483 ? -42.690 29.282 6.393 1.00 71.75 483 LEU A N 1
ATOM 3646 C CA . LEU A 1 483 ? -43.481 30.244 5.602 1.00 71.75 483 LEU A CA 1
ATOM 3647 C C . LEU A 1 483 ? -44.816 29.665 5.083 1.00 71.75 483 LEU A C 1
ATOM 3649 O O . LEU A 1 483 ? -45.498 30.239 4.223 1.00 71.75 483 LEU A O 1
ATOM 3653 N N . GLY A 1 484 ? -45.204 28.490 5.578 1.00 79.44 484 GLY A N 1
ATOM 3654 C CA . GLY A 1 484 ? -46.411 27.780 5.172 1.00 79.44 484 GLY A CA 1
ATOM 3655 C C . GLY A 1 484 ? -47.694 28.416 5.716 1.00 79.44 484 GLY A C 1
ATOM 3656 O O . GLY A 1 484 ? -47.646 29.220 6.644 1.00 79.44 484 GLY A O 1
ATOM 3657 N N . PRO A 1 485 ? -48.864 28.054 5.161 1.00 80.25 485 PRO A N 1
ATOM 3658 C CA . PRO A 1 485 ? -50.149 28.579 5.626 1.00 80.25 485 PRO A CA 1
ATOM 3659 C C . PRO A 1 485 ? -50.450 28.195 7.084 1.00 80.25 485 PRO A C 1
ATOM 3661 O O . PRO A 1 485 ? -50.974 29.018 7.827 1.00 80.25 485 PRO A O 1
ATOM 3664 N N . LEU A 1 486 ? -50.078 26.982 7.515 1.00 77.62 486 LEU A N 1
ATOM 3665 C CA . LEU A 1 486 ? -50.269 26.517 8.896 1.00 77.62 486 LEU A CA 1
ATOM 3666 C C . LEU A 1 486 ? -49.361 27.251 9.886 1.00 77.62 486 LEU A C 1
ATOM 3668 O O . LEU A 1 486 ? -49.848 27.728 10.903 1.00 77.62 486 LEU A O 1
ATOM 3672 N N . ALA A 1 487 ? -48.073 27.403 9.565 1.00 73.56 487 ALA A N 1
ATOM 3673 C CA . ALA A 1 487 ? -47.129 28.149 10.398 1.00 73.56 487 ALA A CA 1
ATOM 3674 C C . ALA A 1 487 ? -47.531 29.628 10.531 1.00 73.56 487 ALA A C 1
ATOM 3676 O O . ALA A 1 487 ? -47.514 30.169 11.632 1.00 73.56 487 ALA A O 1
ATOM 3677 N N . ARG A 1 488 ? -47.997 30.257 9.440 1.00 73.75 488 ARG A N 1
ATOM 3678 C CA . ARG A 1 488 ? -48.530 31.630 9.466 1.00 73.75 488 ARG A CA 1
ATOM 3679 C C . ARG A 1 488 ? -49.781 31.766 10.334 1.00 73.75 488 ARG A C 1
ATOM 3681 O O . ARG A 1 488 ? -49.866 32.704 11.117 1.00 73.75 488 ARG A O 1
ATOM 3688 N N . ARG A 1 489 ? -50.734 30.833 10.229 1.00 75.69 489 ARG A N 1
ATOM 3689 C CA . ARG A 1 489 ? -51.941 30.828 11.078 1.00 75.69 489 ARG A CA 1
ATOM 3690 C C . ARG A 1 489 ? -51.608 30.578 12.550 1.00 75.69 489 ARG A C 1
ATOM 3692 O O . ARG A 1 489 ? -52.146 31.266 13.406 1.00 75.69 489 ARG A O 1
ATOM 3699 N N . ALA A 1 490 ? -50.713 29.635 12.838 1.00 71.62 490 ALA A N 1
ATOM 3700 C CA . ALA A 1 490 ? -50.266 29.340 14.198 1.00 71.62 490 ALA A CA 1
ATOM 3701 C C . ALA A 1 490 ? -49.505 30.522 14.825 1.00 71.62 490 ALA A C 1
ATOM 3703 O O . ALA A 1 490 ? -49.740 30.842 15.984 1.00 71.62 490 ALA A O 1
ATOM 3704 N N . GLY A 1 491 ? -48.652 31.207 14.053 1.00 68.62 491 GLY A N 1
ATOM 3705 C CA . GLY A 1 491 ? -47.972 32.431 14.486 1.00 68.62 491 GLY A CA 1
ATOM 3706 C C . GLY A 1 491 ? -48.944 33.577 14.775 1.00 68.62 491 GLY A C 1
ATOM 3707 O O . GLY A 1 491 ? -48.832 34.217 15.817 1.00 68.62 491 GLY A O 1
ATOM 3708 N N . ALA A 1 492 ? -49.955 33.767 13.918 1.00 69.50 492 ALA A N 1
ATOM 3709 C CA . ALA A 1 492 ? -51.012 34.756 14.136 1.00 69.50 492 ALA A CA 1
ATOM 3710 C C . ALA A 1 492 ? -51.835 34.469 15.409 1.00 69.50 492 ALA A C 1
ATOM 3712 O O . ALA A 1 492 ? -52.108 35.384 16.179 1.00 69.50 492 ALA A O 1
ATOM 3713 N N . LEU A 1 493 ? -52.179 33.200 15.667 1.00 71.38 493 LEU A N 1
ATOM 3714 C CA . LEU A 1 493 ? -52.864 32.765 16.895 1.00 71.38 493 LEU A CA 1
ATOM 3715 C C . LEU A 1 493 ? -52.000 32.929 18.154 1.00 71.38 493 LEU A C 1
ATOM 3717 O O . LEU A 1 493 ? -52.531 33.174 19.231 1.00 71.38 493 LEU A O 1
ATOM 3721 N N . ALA A 1 494 ? -50.678 32.809 18.023 1.00 67.00 494 ALA A N 1
ATOM 3722 C CA . ALA A 1 494 ? -49.724 33.013 19.111 1.00 67.00 494 ALA A CA 1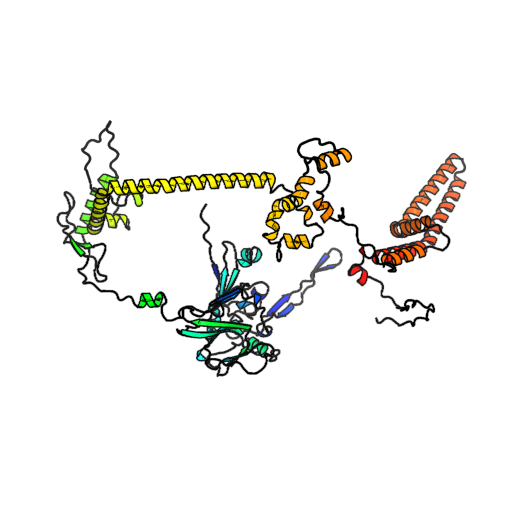
ATOM 3723 C C . ALA A 1 494 ? -49.372 34.497 19.354 1.00 67.00 494 ALA A C 1
ATOM 3725 O O . ALA A 1 494 ? -48.506 34.781 20.178 1.00 67.00 494 ALA A O 1
ATOM 3726 N N . GLY A 1 495 ? -49.999 35.441 18.637 1.00 59.31 495 GLY A N 1
ATOM 3727 C CA . GLY A 1 495 ? -49.719 36.877 18.762 1.00 59.31 495 GLY A CA 1
ATOM 3728 C C . GLY A 1 495 ? -48.362 37.309 18.192 1.00 59.31 495 GLY A C 1
ATOM 3729 O O . GLY A 1 495 ? -47.881 38.396 18.503 1.00 59.31 495 GLY A O 1
ATOM 3730 N N . ILE A 1 496 ? -47.729 36.473 17.363 1.00 61.78 496 ILE A N 1
ATOM 3731 C CA . ILE A 1 496 ? -46.425 36.742 16.749 1.00 61.78 496 ILE A CA 1
ATOM 3732 C C . ILE A 1 496 ? -46.668 37.356 15.364 1.00 61.78 496 ILE A C 1
ATOM 3734 O O . ILE A 1 496 ? -46.960 36.648 14.397 1.00 61.78 496 ILE A O 1
ATOM 3738 N N . SER A 1 497 ? -46.555 38.682 15.258 1.00 52.09 497 SER A N 1
ATOM 3739 C CA . SER A 1 497 ? -46.620 39.383 13.969 1.00 52.09 497 SER A CA 1
ATOM 3740 C C . SER A 1 497 ? -45.334 39.158 13.159 1.00 52.09 497 SER A C 1
ATOM 3742 O O . SER A 1 497 ? -44.240 39.320 13.700 1.00 52.09 497 SER A O 1
ATOM 3744 N N . PRO A 1 498 ? -45.421 38.814 11.860 1.00 51.91 498 PRO A N 1
ATOM 3745 C CA . PRO A 1 498 ? -44.258 38.602 11.005 1.00 51.91 498 PRO A CA 1
ATOM 3746 C C . PRO A 1 498 ? -43.631 39.946 10.607 1.00 51.91 498 PRO A C 1
ATOM 3748 O O . PRO A 1 498 ? -43.854 40.442 9.506 1.00 51.91 498 PRO A O 1
ATOM 3751 N N . THR A 1 499 ? -42.848 40.569 11.484 1.00 42.75 499 THR A N 1
ATOM 3752 C CA . THR A 1 499 ? -42.049 41.745 11.115 1.00 42.75 499 THR A CA 1
ATOM 3753 C C . THR A 1 499 ? -40.677 41.301 10.616 1.00 42.75 499 THR A C 1
ATOM 3755 O O . THR A 1 499 ? -39.729 41.177 11.385 1.00 42.75 499 THR A O 1
ATOM 3758 N N . GLY A 1 500 ? -40.580 41.067 9.305 1.00 46.94 500 GLY A N 1
ATOM 3759 C CA . GLY A 1 500 ? -39.311 41.038 8.574 1.00 46.94 500 GLY A CA 1
ATOM 3760 C C . GLY A 1 500 ? -38.836 39.662 8.073 1.00 46.94 500 GLY A C 1
ATOM 3761 O O . GLY A 1 500 ? -39.161 38.619 8.651 1.00 46.94 500 GLY A O 1
ATOM 3762 N N . PRO A 1 501 ? -38.046 39.637 6.982 1.00 41.12 501 PRO A N 1
ATOM 3763 C CA . PRO A 1 501 ? -37.424 38.424 6.467 1.00 41.12 501 PRO A CA 1
ATOM 3764 C C . PRO A 1 501 ? -36.289 37.998 7.407 1.00 41.12 501 PRO A C 1
ATOM 3766 O O . PRO A 1 501 ? -35.165 38.471 7.293 1.00 41.12 501 PRO A O 1
ATOM 3769 N N . GLY A 1 502 ? -36.587 37.118 8.365 1.00 46.31 502 GLY A N 1
ATOM 3770 C CA . GLY A 1 502 ? -35.554 36.499 9.206 1.00 46.31 502 GLY A CA 1
ATOM 3771 C C . GLY A 1 502 ? -35.995 36.045 10.594 1.00 46.31 502 GLY A C 1
ATOM 3772 O O . GLY A 1 502 ? -35.321 35.207 11.182 1.00 46.31 502 GLY A O 1
ATOM 3773 N N . VAL A 1 503 ? -37.131 36.524 11.116 1.00 42.84 503 VAL A N 1
ATOM 3774 C CA . VAL A 1 503 ? -37.552 36.220 12.497 1.00 42.84 503 VAL A CA 1
ATOM 3775 C C . VAL A 1 503 ? -38.994 35.711 12.519 1.00 42.84 503 VAL A C 1
ATOM 3777 O O . VAL A 1 503 ? -39.936 36.445 12.787 1.00 42.84 503 VAL A O 1
ATOM 3780 N N . LEU A 1 504 ? -39.178 34.425 12.207 1.00 41.84 504 LEU A N 1
ATOM 3781 C CA . LEU A 1 504 ? -40.463 33.718 12.353 1.00 41.84 504 LEU A CA 1
ATOM 3782 C C . LEU A 1 504 ? -40.327 32.357 13.055 1.00 41.84 504 LEU A C 1
ATOM 3784 O O . LEU A 1 504 ? -41.094 31.430 12.811 1.00 41.84 504 LEU A O 1
ATOM 3788 N N . SER A 1 505 ? -39.356 32.230 13.958 1.00 46.25 505 SER A N 1
ATOM 3789 C CA . SER A 1 505 ? -39.348 31.142 14.937 1.00 46.25 505 SER A CA 1
ATOM 3790 C C . SER A 1 505 ? -38.577 31.574 16.177 1.00 46.25 505 SER A C 1
ATOM 3792 O O . SER A 1 505 ? -37.415 31.235 16.348 1.00 46.25 505 SER A O 1
ATOM 3794 N N . THR A 1 506 ? -39.221 32.323 17.070 1.00 41.44 506 THR A N 1
ATOM 3795 C CA . THR A 1 506 ? -38.723 32.564 18.439 1.00 41.44 506 THR A CA 1
ATOM 3796 C C . THR A 1 506 ? -38.790 31.309 19.326 1.00 41.44 506 THR A C 1
ATOM 3798 O O . THR A 1 506 ? -38.482 31.372 20.510 1.00 41.44 506 THR A O 1
ATOM 3801 N N . GLY A 1 507 ? -39.160 30.150 18.767 1.00 49.62 507 GLY A N 1
ATOM 3802 C CA . GLY A 1 507 ? -39.058 28.845 19.416 1.00 49.62 507 GLY A CA 1
ATOM 3803 C C . GLY A 1 507 ? -38.097 27.918 18.676 1.00 49.62 507 GLY A C 1
ATOM 3804 O O . GLY A 1 507 ? -37.999 27.969 17.447 1.00 49.62 507 GLY A O 1
ATOM 3805 N N . ALA A 1 508 ? -37.430 27.034 19.421 1.00 54.78 508 ALA A N 1
ATOM 3806 C CA . ALA A 1 508 ? -36.686 25.922 18.843 1.00 54.78 508 ALA A CA 1
ATOM 3807 C C . ALA A 1 508 ? -37.597 25.136 17.870 1.00 54.78 508 ALA A C 1
ATOM 3809 O O . ALA A 1 508 ? -38.768 24.892 18.205 1.00 54.78 508 ALA A O 1
ATOM 3810 N N . PRO A 1 509 ? -37.117 24.762 16.667 1.00 71.31 509 PRO A N 1
ATOM 3811 C CA . PRO A 1 509 ? -37.890 24.007 15.687 1.00 71.31 509 PRO A CA 1
ATOM 3812 C C . PRO A 1 509 ? -38.573 22.802 16.342 1.00 71.31 509 PRO A C 1
ATOM 3814 O O . PRO A 1 509 ? -37.994 22.144 17.199 1.00 71.31 509 PRO A O 1
ATOM 3817 N N . LEU A 1 510 ? -39.814 22.495 15.946 1.00 77.50 510 LEU A N 1
ATOM 3818 C CA . LEU A 1 510 ? -40.633 21.434 16.560 1.00 77.50 510 LEU A CA 1
ATOM 3819 C C . LEU A 1 510 ? -39.867 20.110 16.737 1.00 77.50 510 LEU A C 1
ATOM 3821 O O . LEU A 1 510 ? -40.015 19.439 17.750 1.00 77.50 510 LEU A O 1
ATOM 3825 N N . LEU A 1 511 ? -39.008 19.777 15.774 1.00 81.56 511 LEU A N 1
ATOM 3826 C CA . LEU A 1 511 ? -38.118 18.620 15.813 1.00 81.56 511 LEU A CA 1
ATOM 3827 C C . LEU A 1 511 ? -37.163 18.622 17.018 1.00 81.56 511 LEU A C 1
ATOM 3829 O O . LEU A 1 511 ? -36.979 17.599 17.666 1.00 81.56 511 LEU A O 1
ATOM 3833 N N . GLU A 1 512 ? -36.590 19.776 17.339 1.00 81.44 512 GLU A N 1
ATOM 3834 C CA . GLU A 1 512 ? -35.697 19.973 18.478 1.00 81.44 512 GLU A CA 1
ATOM 3835 C C . GLU A 1 512 ? -36.461 19.899 19.803 1.00 81.44 512 GLU A C 1
ATOM 3837 O O . GLU A 1 512 ? -35.990 19.280 20.750 1.00 81.44 512 GLU A O 1
ATOM 3842 N N . ARG A 1 513 ? -37.694 20.418 19.848 1.00 81.06 513 ARG A N 1
ATOM 3843 C CA . ARG A 1 513 ? -38.577 20.297 21.022 1.00 81.06 513 ARG A CA 1
ATOM 3844 C C . ARG A 1 513 ? -39.022 18.859 21.288 1.00 81.06 513 ARG A C 1
ATOM 3846 O O . ARG A 1 513 ? -39.154 18.473 22.447 1.00 81.06 513 ARG A O 1
ATOM 3853 N N . VAL A 1 514 ? -39.247 18.075 20.232 1.00 85.00 514 VAL A N 1
ATOM 3854 C CA . VAL A 1 514 ? -39.524 16.634 20.340 1.00 85.00 514 VAL A CA 1
ATOM 3855 C C . VAL A 1 514 ? -38.275 15.890 20.812 1.00 85.00 514 VAL A C 1
ATOM 3857 O O . VAL A 1 514 ? -38.357 15.090 21.739 1.00 85.00 514 VAL A O 1
ATOM 3860 N N . ASN A 1 515 ? -37.102 16.211 20.258 1.00 85.75 515 ASN A N 1
ATOM 3861 C CA . ASN A 1 515 ? -35.836 15.620 20.695 1.00 85.75 515 ASN A CA 1
ATOM 3862 C C . ASN A 1 515 ? -35.528 15.922 22.177 1.00 85.75 515 ASN A C 1
ATOM 3864 O O . ASN A 1 515 ? -35.175 15.024 22.939 1.00 85.75 515 ASN A O 1
ATOM 3868 N N . ALA A 1 516 ? -35.752 17.167 22.610 1.00 83.25 516 ALA A N 1
ATOM 3869 C CA . ALA A 1 516 ? -35.593 17.609 23.995 1.00 83.25 516 ALA A CA 1
ATOM 3870 C C . ALA A 1 516 ? -36.660 17.043 24.955 1.00 83.25 516 ALA A C 1
ATOM 3872 O O . ALA A 1 516 ? -36.567 17.246 26.161 1.00 83.25 516 ALA A O 1
ATOM 3873 N N . GLY A 1 517 ? -37.680 16.338 24.450 1.00 77.44 517 GLY A N 1
ATOM 3874 C CA . GLY A 1 517 ? -38.763 15.777 25.262 1.00 77.44 517 GLY A CA 1
ATOM 3875 C C . GLY A 1 517 ? -39.770 16.807 25.788 1.00 77.44 517 GLY A C 1
ATOM 3876 O O . GLY A 1 517 ? -40.634 16.451 26.582 1.00 77.44 517 GLY A O 1
ATOM 3877 N N . VAL A 1 518 ? -39.693 18.062 25.331 1.00 79.88 518 VAL A N 1
ATOM 3878 C CA . VAL A 1 518 ? -40.629 19.145 25.690 1.00 79.88 518 VAL A CA 1
ATOM 3879 C C . VAL A 1 518 ? -42.000 18.914 25.052 1.00 79.88 518 VAL A C 1
ATOM 3881 O O . VAL A 1 518 ? -43.026 19.299 25.607 1.00 79.88 518 VAL A O 1
ATOM 3884 N N . VAL A 1 519 ? -42.024 18.304 23.864 1.00 78.50 519 VAL A N 1
ATOM 3885 C CA . VAL A 1 519 ? -43.253 17.918 23.164 1.00 78.50 519 VAL A CA 1
ATOM 3886 C C . VAL A 1 519 ? -43.254 16.407 22.995 1.00 78.50 519 VAL A C 1
ATOM 3888 O O . VAL A 1 519 ? -42.462 15.866 22.227 1.00 78.50 519 VAL A O 1
ATOM 3891 N N . GLN A 1 520 ? -44.162 15.731 23.694 1.00 71.75 520 GLN A N 1
ATOM 3892 C CA . GLN A 1 520 ? -44.412 14.309 23.493 1.00 71.75 520 GLN A CA 1
ATOM 3893 C C . GLN A 1 520 ? -45.494 14.128 22.432 1.00 71.75 520 GLN A C 1
ATOM 3895 O O . GLN A 1 520 ? -46.593 14.664 22.545 1.00 71.75 520 GLN A O 1
ATOM 3900 N N . VAL A 1 521 ? -45.163 13.387 21.376 1.00 69.19 521 VAL A N 1
ATOM 3901 C CA . VAL A 1 521 ? -46.090 13.109 20.267 1.00 69.19 521 VAL A CA 1
ATOM 3902 C C . VAL A 1 521 ? -47.138 12.060 20.670 1.00 69.19 521 VAL A C 1
ATOM 3904 O O . VAL A 1 521 ? -48.233 12.053 20.115 1.00 69.19 521 VAL A O 1
ATOM 3907 N N . ALA A 1 522 ? -46.825 11.212 21.655 1.00 66.44 522 ALA A N 1
ATOM 3908 C CA . ALA A 1 522 ? -47.732 10.221 22.226 1.00 66.44 522 ALA A CA 1
ATOM 3909 C C . ALA A 1 522 ? -47.662 10.255 23.767 1.00 66.44 522 ALA A C 1
ATOM 3911 O O . ALA A 1 522 ? -46.555 10.379 24.299 1.00 66.44 522 ALA A O 1
ATOM 3912 N N . PRO A 1 523 ? -48.801 10.155 24.479 1.00 64.44 523 PRO A N 1
ATOM 3913 C CA . PRO A 1 523 ? -48.814 10.061 25.936 1.00 64.44 523 PRO A CA 1
ATOM 3914 C C . PRO A 1 523 ? -48.163 8.754 26.406 1.00 64.44 523 PRO A C 1
ATOM 3916 O O . PRO A 1 523 ? -48.244 7.728 25.727 1.00 64.44 523 PRO A O 1
ATOM 3919 N N . LEU A 1 524 ? -47.523 8.799 27.577 1.00 60.19 524 LEU A N 1
ATOM 3920 C CA . LEU A 1 524 ? -46.959 7.613 28.222 1.00 60.19 524 LEU A CA 1
ATOM 3921 C C . LEU A 1 524 ? -48.062 6.566 28.477 1.00 60.19 524 LEU A C 1
ATOM 3923 O O . LEU A 1 524 ? -49.180 6.943 28.844 1.00 60.19 524 LEU A O 1
ATOM 3927 N N . PRO A 1 525 ? -47.766 5.263 28.321 1.00 66.44 525 PRO A N 1
ATOM 3928 C CA . PRO A 1 525 ? -48.682 4.207 28.737 1.00 66.44 525 PRO A CA 1
ATOM 3929 C C . PRO A 1 525 ? -49.061 4.375 30.221 1.00 66.44 525 PRO A C 1
ATOM 3931 O O . PRO A 1 525 ? -48.176 4.671 31.030 1.00 66.44 525 PRO A O 1
ATOM 3934 N N . PRO A 1 526 ? -50.340 4.204 30.607 1.00 64.44 526 PRO A N 1
ATOM 3935 C CA . PRO A 1 526 ? -50.731 4.258 32.011 1.00 64.44 526 PRO A CA 1
ATOM 3936 C C . PRO A 1 526 ? -50.065 3.123 32.801 1.00 64.44 526 PRO A C 1
ATOM 3938 O O . PRO A 1 526 ? -49.850 2.029 32.274 1.00 64.44 526 PRO A O 1
ATOM 3941 N N . ALA A 1 527 ? -49.748 3.380 34.072 1.00 60.22 527 ALA A N 1
ATOM 3942 C CA . ALA A 1 527 ? -49.195 2.360 34.957 1.00 60.22 527 ALA A CA 1
ATOM 3943 C C . ALA A 1 527 ? -50.204 1.204 35.166 1.00 60.22 527 ALA A C 1
ATOM 3945 O O . ALA A 1 527 ? -51.411 1.460 35.228 1.00 60.22 527 ALA A O 1
ATOM 3946 N N . PRO A 1 528 ? -49.742 -0.054 35.299 1.00 67.12 528 PRO A N 1
ATOM 3947 C CA . PRO A 1 528 ? -50.612 -1.193 35.589 1.00 67.12 528 PRO A CA 1
ATOM 3948 C C . PRO A 1 528 ? -51.387 -1.001 36.902 1.00 67.12 528 PRO A C 1
ATOM 3950 O O . PRO A 1 528 ? -50.832 -0.538 37.901 1.00 67.12 528 PRO A O 1
ATOM 3953 N N . ALA A 1 529 ? -52.669 -1.373 36.920 1.00 54.38 529 ALA A N 1
ATOM 3954 C CA . ALA A 1 529 ? -53.507 -1.252 38.112 1.00 54.38 529 ALA A CA 1
ATOM 3955 C C . ALA A 1 529 ? -52.968 -2.117 39.271 1.00 54.38 529 ALA A C 1
ATOM 3957 O O . ALA A 1 529 ? -52.651 -3.288 39.077 1.00 54.38 529 ALA A O 1
ATOM 3958 N N . GLY A 1 530 ? -52.888 -1.545 40.478 1.00 63.25 530 GLY A N 1
ATOM 3959 C CA . GLY A 1 530 ? -52.446 -2.240 41.697 1.00 63.25 530 GLY A CA 1
ATOM 3960 C C . GLY A 1 530 ? -50.955 -2.111 42.035 1.00 63.25 530 GLY A C 1
ATOM 3961 O O . GLY A 1 530 ? -50.548 -2.554 43.105 1.00 63.25 530 GLY A O 1
ATOM 3962 N N . MET A 1 531 ? -50.142 -1.479 41.183 1.00 68.12 531 MET A N 1
ATOM 3963 C CA . MET A 1 531 ? -48.733 -1.210 41.487 1.00 68.12 531 MET A CA 1
ATOM 3964 C C . MET A 1 531 ? -48.587 0.061 42.337 1.00 68.12 531 MET A C 1
ATOM 3966 O O . MET A 1 531 ? -48.987 1.143 41.908 1.00 68.12 531 MET A O 1
ATOM 3970 N N . THR A 1 532 ? -47.964 -0.053 43.513 1.00 64.75 532 THR A N 1
ATOM 3971 C CA . THR A 1 532 ? -47.471 1.108 44.267 1.00 64.75 532 THR A CA 1
ATOM 3972 C C . THR A 1 532 ? -46.113 1.523 43.716 1.00 64.75 532 THR A C 1
ATOM 3974 O O . THR A 1 532 ? -45.151 0.759 43.821 1.00 64.75 532 THR A O 1
ATOM 3977 N N . SER A 1 533 ? -46.019 2.702 43.099 1.00 71.12 533 SER A N 1
ATOM 3978 C CA . SER A 1 533 ? -44.734 3.194 42.589 1.00 71.12 533 SER A CA 1
ATOM 3979 C C . SER A 1 533 ? -43.833 3.670 43.730 1.00 71.12 533 SER A C 1
ATOM 3981 O O . SER A 1 533 ? -44.311 4.064 44.794 1.00 71.12 533 SER A O 1
ATOM 3983 N N . ILE A 1 534 ? -42.518 3.667 43.502 1.00 68.75 534 ILE A N 1
ATOM 3984 C CA . ILE A 1 534 ? -41.544 4.169 44.482 1.00 68.75 534 ILE A CA 1
ATOM 3985 C C . ILE A 1 534 ? -41.842 5.633 44.849 1.00 68.75 534 ILE A C 1
ATOM 3987 O O . ILE A 1 534 ? -41.799 5.998 46.017 1.00 68.75 534 ILE A O 1
ATOM 3991 N N . ASP A 1 535 ? -42.294 6.422 43.867 1.00 70.69 535 ASP A N 1
ATOM 3992 C CA . ASP A 1 535 ? -42.691 7.817 44.056 1.00 70.69 535 ASP A CA 1
ATOM 3993 C C . ASP A 1 535 ? -43.937 7.949 44.951 1.00 70.69 535 ASP A C 1
ATOM 3995 O O . ASP A 1 535 ? -44.003 8.853 45.777 1.00 70.69 535 ASP A O 1
ATOM 3999 N N . GLN A 1 536 ? -44.901 7.021 44.854 1.00 72.12 536 GLN A N 1
ATOM 4000 C CA . GLN A 1 536 ? -46.077 7.003 45.736 1.00 72.12 536 GLN A CA 1
ATOM 4001 C C . GLN A 1 536 ? -45.712 6.682 47.191 1.00 72.12 536 GLN A C 1
ATOM 4003 O O . GLN A 1 536 ? -46.368 7.181 48.107 1.00 72.12 536 GLN A O 1
ATOM 4008 N N . VAL A 1 537 ? -44.686 5.855 47.418 1.00 70.19 537 VAL A N 1
ATOM 4009 C CA . VAL A 1 537 ? -44.165 5.560 48.763 1.00 70.19 537 VAL A CA 1
ATOM 4010 C C . VAL A 1 537 ? -43.422 6.777 49.316 1.00 70.19 537 VAL A C 1
ATOM 4012 O O . VAL A 1 537 ? -43.719 7.209 50.427 1.00 70.19 537 VAL A O 1
ATOM 4015 N N . SER A 1 538 ? -42.557 7.406 48.513 1.00 70.06 538 SER A N 1
ATOM 4016 C CA . SER A 1 538 ? -41.860 8.643 48.890 1.00 70.06 538 SER A CA 1
ATOM 4017 C C . SER A 1 538 ? -42.827 9.786 49.225 1.00 70.06 538 SER A C 1
ATOM 4019 O O . SER A 1 538 ? -42.659 10.449 50.247 1.00 70.06 538 SER A O 1
ATOM 4021 N N . ASP A 1 539 ? -43.886 9.979 48.432 1.00 67.88 539 ASP A N 1
ATOM 4022 C CA . ASP A 1 539 ? -44.917 10.990 48.703 1.00 67.88 539 ASP A CA 1
ATOM 4023 C C . ASP A 1 539 ? -45.718 10.676 49.985 1.00 67.88 539 ASP A C 1
ATOM 4025 O O . ASP A 1 539 ? -46.106 11.584 50.732 1.00 67.88 539 ASP A O 1
ATOM 4029 N N . ARG A 1 540 ? -45.961 9.388 50.275 1.00 66.44 540 ARG A N 1
ATOM 4030 C CA . ARG A 1 540 ? -46.647 8.948 51.499 1.00 66.44 540 ARG A CA 1
ATOM 4031 C C . ARG A 1 540 ? -45.803 9.243 52.739 1.00 66.44 540 ARG A C 1
ATOM 4033 O O . ARG A 1 540 ? -46.335 9.814 53.693 1.00 66.44 540 ARG A O 1
ATOM 4040 N N . ASP A 1 541 ? -44.515 8.926 52.704 1.00 63.62 541 ASP A N 1
ATOM 4041 C CA . ASP A 1 541 ? -43.592 9.135 53.824 1.00 63.62 541 ASP A CA 1
ATOM 4042 C C . ASP A 1 541 ? -43.336 10.629 54.094 1.00 63.62 541 ASP A C 1
ATOM 4044 O O . ASP A 1 541 ? -43.363 11.063 55.250 1.00 63.62 541 ASP A O 1
ATOM 4048 N N . GLU A 1 542 ? -43.220 11.461 53.049 1.00 62.88 542 GLU A N 1
ATOM 4049 C CA . GLU A 1 542 ? -43.153 12.927 53.185 1.00 62.88 542 GLU A CA 1
ATOM 4050 C C . GLU A 1 542 ? -44.414 13.507 53.857 1.00 62.88 542 GLU A C 1
ATOM 4052 O O . GLU A 1 542 ? -44.337 14.429 54.676 1.00 62.88 542 GLU A O 1
ATOM 4057 N N . SER A 1 543 ? -45.594 12.958 53.548 1.00 60.38 543 SER A N 1
ATOM 4058 C CA . SER A 1 543 ? -46.873 13.438 54.091 1.00 60.38 543 SER A CA 1
ATOM 4059 C C . SER A 1 543 ? -47.139 13.023 55.552 1.00 60.38 543 SER A C 1
ATOM 4061 O O . SER A 1 543 ? -47.930 13.678 56.254 1.00 60.38 543 SER A O 1
ATOM 4063 N N . ALA A 1 544 ? -46.462 11.969 56.022 1.00 59.81 544 ALA A N 1
ATOM 4064 C CA . ALA A 1 544 ? -46.572 11.407 57.369 1.00 59.81 544 ALA A CA 1
ATOM 4065 C C . ALA A 1 544 ? -45.596 12.029 58.391 1.00 59.81 544 ALA A C 1
ATOM 4067 O O . ALA A 1 544 ? -45.799 11.876 59.593 1.00 59.81 544 ALA A O 1
ATOM 4068 N N . ALA A 1 545 ? -44.570 12.756 57.936 1.00 60.47 545 ALA A N 1
ATOM 4069 C CA . ALA A 1 545 ? -43.516 13.320 58.783 1.00 60.47 545 ALA A CA 1
ATOM 4070 C C . ALA A 1 545 ? -43.944 14.418 59.805 1.00 60.47 545 ALA A C 1
ATOM 4072 O O . ALA A 1 545 ? -43.374 14.451 60.899 1.00 60.47 545 ALA A O 1
ATOM 4073 N N . PRO A 1 546 ? -44.898 15.337 59.528 1.00 63.19 546 PRO A N 1
ATOM 4074 C CA . PRO A 1 546 ? -45.338 16.350 60.503 1.00 63.19 546 PRO A CA 1
ATOM 4075 C C . PRO A 1 546 ? -46.425 15.836 61.478 1.00 63.19 546 PRO A C 1
ATOM 4077 O O . PRO A 1 546 ? -47.193 14.941 61.117 1.00 63.19 546 PRO A O 1
ATOM 4080 N N . PRO A 1 547 ? -46.556 16.428 62.689 1.00 63.75 547 PRO A N 1
ATOM 4081 C CA . PRO A 1 547 ? -47.462 15.946 63.738 1.00 63.75 547 PRO A CA 1
ATOM 4082 C C . PRO A 1 547 ? -48.926 15.836 63.277 1.00 63.75 547 PRO A C 1
ATOM 4084 O O . PRO A 1 547 ? -49.421 16.634 62.471 1.00 63.75 547 PRO A O 1
ATOM 4087 N N . ALA A 1 548 ? -49.621 14.815 63.786 1.00 58.94 548 ALA A N 1
ATOM 4088 C CA . ALA A 1 548 ? -51.004 14.516 63.424 1.00 58.94 548 ALA A CA 1
ATOM 4089 C C . ALA A 1 548 ? -51.949 15.655 63.859 1.00 58.94 548 ALA A C 1
ATOM 4091 O O . ALA A 1 548 ? -51.898 16.098 65.002 1.00 58.94 548 ALA A O 1
ATOM 4092 N N . GLY A 1 549 ? -52.797 16.133 62.937 1.00 61.66 549 GLY A N 1
ATOM 4093 C CA . GLY A 1 549 ? -53.780 17.203 63.182 1.00 61.66 549 GLY A CA 1
ATOM 4094 C C . GLY A 1 549 ? -53.600 18.487 62.356 1.00 61.66 549 GLY A C 1
ATOM 4095 O O . GLY A 1 549 ? -54.496 19.325 62.344 1.00 61.66 549 GLY A O 1
ATOM 4096 N N . LEU A 1 550 ? -52.488 18.651 61.625 1.00 70.31 550 LEU A N 1
ATOM 4097 C CA . LEU A 1 550 ? -52.258 19.839 60.785 1.00 70.31 550 LEU A CA 1
ATOM 4098 C C . LEU A 1 550 ? -52.931 19.734 59.397 1.00 70.31 550 LEU A C 1
ATOM 4100 O O . LEU A 1 550 ? -52.842 18.675 58.763 1.00 70.31 550 LEU A O 1
ATOM 4104 N N . PRO A 1 551 ? -53.518 20.828 58.865 1.00 74.19 551 PRO A N 1
ATOM 4105 C CA . PRO A 1 551 ? -54.020 20.893 57.491 1.00 74.19 551 PRO A CA 1
ATOM 4106 C C . PRO A 1 551 ? -52.932 20.595 56.445 1.00 74.19 551 PRO A C 1
ATOM 4108 O O . PRO A 1 551 ? -51.777 20.996 56.600 1.00 74.19 551 PRO A O 1
ATOM 4111 N N . ALA A 1 552 ? -53.306 19.951 55.334 1.00 65.00 552 ALA A N 1
ATOM 4112 C CA . ALA A 1 552 ? -52.367 19.501 54.296 1.00 65.00 552 ALA A CA 1
ATOM 4113 C C . ALA A 1 552 ? -51.515 20.631 53.681 1.00 65.00 552 ALA A C 1
ATOM 4115 O O . ALA A 1 552 ? -50.340 20.426 53.373 1.00 65.00 552 ALA A O 1
ATOM 4116 N N . TRP A 1 553 ? -52.077 21.836 53.540 1.00 71.81 553 TRP A N 1
ATOM 4117 C CA . TRP A 1 553 ? -51.344 23.000 53.032 1.00 71.81 553 TRP A CA 1
ATOM 4118 C C . TRP A 1 553 ? -50.235 23.450 53.996 1.00 71.81 553 TRP A C 1
ATOM 4120 O O . TRP A 1 553 ? -49.143 23.800 53.556 1.00 71.81 553 TRP A O 1
ATOM 4130 N N . LEU A 1 554 ? -50.482 23.370 55.308 1.00 67.31 554 LEU A N 1
ATOM 4131 C CA . LEU A 1 554 ? -49.542 23.788 56.346 1.00 67.31 554 LEU A CA 1
ATOM 4132 C C . LEU A 1 554 ? -48.402 22.775 56.501 1.00 67.31 554 LEU A C 1
ATOM 4134 O O . LEU A 1 554 ? -47.250 23.164 56.669 1.00 67.31 554 LEU A O 1
ATOM 4138 N N . LYS A 1 555 ? -48.708 21.478 56.354 1.00 68.75 555 LYS A N 1
ATOM 4139 C CA . LYS A 1 555 ? -47.704 20.405 56.280 1.00 68.75 555 LYS A CA 1
ATOM 4140 C C . LYS A 1 555 ? -46.721 20.630 55.128 1.00 68.75 555 LYS A C 1
ATOM 4142 O O . LYS A 1 555 ? -45.518 20.612 55.356 1.00 68.75 555 LYS A O 1
ATOM 4147 N N . ARG A 1 556 ? -47.238 20.915 53.924 1.00 67.88 556 ARG A N 1
ATOM 4148 C CA . ARG A 1 556 ? -46.429 21.231 52.731 1.00 67.88 556 ARG A CA 1
ATOM 4149 C C . ARG A 1 556 ? -45.589 22.494 52.905 1.00 67.88 556 ARG A C 1
ATOM 4151 O O . ARG A 1 556 ? -44.447 22.537 52.461 1.00 67.88 556 ARG A O 1
ATOM 4158 N N . LEU A 1 557 ? -46.141 23.517 53.557 1.00 69.31 557 LEU A N 1
ATOM 4159 C CA . LEU A 1 557 ? -45.416 24.754 53.837 1.00 69.31 557 LEU A CA 1
ATOM 4160 C C . LEU A 1 557 ? -44.248 24.514 54.808 1.00 69.31 557 LEU A C 1
ATOM 4162 O O . LEU A 1 557 ? -43.148 25.003 54.568 1.00 69.31 557 LEU A O 1
ATOM 4166 N N . LEU A 1 558 ? -44.479 23.738 55.873 1.00 68.50 558 LEU A N 1
ATOM 4167 C CA . LEU A 1 558 ? -43.474 23.384 56.879 1.00 68.50 558 LEU A CA 1
ATOM 4168 C C . LEU A 1 558 ? -42.346 22.528 56.301 1.00 68.50 558 LEU A C 1
ATOM 4170 O O . LEU A 1 558 ? -41.185 22.804 56.591 1.00 68.50 558 LEU A O 1
ATOM 4174 N N . THR A 1 559 ? -42.657 21.526 55.476 1.00 65.75 559 THR A N 1
ATOM 4175 C CA . THR A 1 559 ? -41.633 20.690 54.830 1.00 65.75 559 THR A CA 1
ATOM 4176 C C . THR A 1 559 ? -40.831 21.477 53.793 1.00 65.75 559 THR A C 1
ATOM 4178 O O . THR A 1 559 ? -39.608 21.363 53.764 1.00 65.75 559 THR A O 1
ATOM 4181 N N . TRP A 1 560 ? -41.477 22.361 53.023 1.00 68.62 560 TRP A N 1
ATOM 4182 C CA . TRP A 1 560 ? -40.797 23.269 52.092 1.00 68.62 560 TRP A CA 1
ATOM 4183 C C . TRP A 1 560 ? -39.859 24.252 52.813 1.00 68.62 560 TRP A C 1
ATOM 4185 O O . TRP A 1 560 ? -38.705 24.419 52.415 1.00 68.62 560 TRP A O 1
ATOM 4195 N N . TRP A 1 561 ? -40.317 24.862 53.915 1.00 66.19 561 TRP A N 1
ATOM 4196 C CA . TRP A 1 561 ? -39.489 25.741 54.750 1.00 66.19 561 TRP A CA 1
ATOM 4197 C C . TRP A 1 561 ? -38.327 24.985 55.402 1.00 66.19 561 TRP A C 1
ATOM 4199 O O . TRP A 1 561 ? -37.194 25.464 55.386 1.00 66.19 561 TRP A O 1
ATOM 4209 N N . ALA A 1 562 ? -38.582 23.792 55.940 1.00 67.25 562 ALA A N 1
ATOM 4210 C CA . ALA A 1 562 ? -37.566 22.955 56.570 1.00 67.25 562 ALA A CA 1
ATOM 4211 C C . ALA A 1 562 ? -36.459 22.542 55.586 1.00 67.25 562 ALA A C 1
ATOM 4213 O O . ALA A 1 562 ? -35.278 22.642 55.921 1.00 67.25 562 ALA A O 1
ATOM 4214 N N . ALA A 1 563 ? -36.827 22.139 54.365 1.00 63.78 563 ALA A N 1
ATOM 4215 C CA . ALA A 1 563 ? -35.883 21.704 53.337 1.00 63.78 563 ALA A CA 1
ATOM 4216 C C . ALA A 1 563 ? -35.038 22.857 52.767 1.00 63.78 563 ALA A C 1
ATOM 4218 O O . ALA A 1 563 ? -33.866 22.664 52.449 1.00 63.78 563 ALA A O 1
ATOM 4219 N N . ARG A 1 564 ? -35.605 24.069 52.653 1.00 67.12 564 ARG A N 1
ATOM 4220 C CA . ARG A 1 564 ? -34.981 25.182 51.912 1.00 67.12 564 ARG A CA 1
ATOM 4221 C C . ARG A 1 564 ? -34.358 26.268 52.792 1.00 67.12 564 ARG A C 1
ATOM 4223 O O . ARG A 1 564 ? -33.410 26.922 52.370 1.00 67.12 564 ARG A O 1
ATOM 4230 N N . LEU A 1 565 ? -34.865 26.457 54.012 1.00 62.81 565 LEU A N 1
ATOM 4231 C CA . LEU A 1 565 ? -34.452 27.522 54.938 1.00 62.81 565 LEU A CA 1
ATOM 4232 C C . LEU A 1 565 ? -33.864 26.987 56.251 1.00 62.81 565 LEU A C 1
ATOM 4234 O O . LEU A 1 565 ? -33.451 27.785 57.089 1.00 62.81 565 LEU A O 1
ATOM 4238 N N . GLY A 1 566 ? -33.759 25.665 56.439 1.00 61.25 566 GLY A N 1
ATOM 4239 C CA . GLY A 1 566 ? -33.320 25.051 57.700 1.00 61.25 566 GLY A CA 1
ATOM 4240 C C . GLY A 1 566 ? -31.973 25.556 58.245 1.00 61.25 566 GLY A C 1
ATOM 4241 O O . GLY A 1 566 ? -31.814 25.680 59.458 1.00 61.25 566 GLY A O 1
ATOM 4242 N N . ALA A 1 567 ? -31.024 25.916 57.372 1.00 62.19 567 ALA A N 1
ATOM 4243 C CA . ALA A 1 567 ? -29.735 26.496 57.776 1.00 62.19 567 ALA A CA 1
ATOM 4244 C C . ALA A 1 567 ? -29.796 28.013 58.058 1.00 62.19 567 ALA A C 1
ATOM 4246 O O . ALA A 1 567 ? -29.013 28.525 58.855 1.00 62.19 567 ALA A O 1
ATOM 4247 N N . TRP A 1 568 ? -30.741 28.724 57.438 1.00 65.31 568 TRP A N 1
ATOM 4248 C CA . TRP A 1 568 ? -30.864 30.189 57.475 1.00 65.31 568 TRP A CA 1
ATOM 4249 C C . TRP A 1 568 ? -31.929 30.678 58.466 1.00 65.31 568 TRP A C 1
ATOM 4251 O O . TRP A 1 568 ? -31.970 31.860 58.798 1.00 65.31 568 TRP A O 1
ATOM 4261 N N . LEU A 1 569 ? -32.757 29.770 58.990 1.00 69.62 569 LEU A N 1
ATOM 4262 C CA . LEU A 1 569 ? -33.804 30.026 59.977 1.00 69.62 569 LEU A CA 1
ATOM 4263 C C . LEU A 1 569 ? -33.351 30.888 61.176 1.00 69.62 569 LEU A C 1
ATOM 4265 O O . LEU A 1 569 ? -34.056 31.851 61.475 1.00 69.62 569 LEU A O 1
ATOM 4269 N N . PRO A 1 570 ? -32.206 30.630 61.852 1.00 64.25 570 PRO A N 1
ATOM 4270 C CA . PRO A 1 570 ? -31.789 31.477 62.971 1.00 64.25 570 PRO A CA 1
ATOM 4271 C C . PRO A 1 570 ? -31.486 32.909 62.521 1.00 64.25 570 PRO A C 1
ATOM 4273 O O . PRO A 1 570 ? -31.836 33.848 63.222 1.00 64.25 570 PRO A O 1
ATOM 4276 N N . VAL A 1 571 ? -30.916 33.093 61.327 1.00 71.25 571 VAL A N 1
ATOM 4277 C CA . VAL A 1 571 ? -30.600 34.420 60.778 1.00 71.25 571 VAL A CA 1
ATOM 4278 C C . VAL A 1 571 ? -31.878 35.183 60.433 1.00 71.25 571 VAL A C 1
ATOM 4280 O O . VAL A 1 571 ? -32.009 36.353 60.782 1.00 71.25 571 VAL A O 1
ATOM 4283 N N . VAL A 1 572 ? -32.851 34.514 59.807 1.00 75.12 572 VAL A N 1
ATOM 4284 C CA . VAL A 1 572 ? -34.143 35.119 59.443 1.00 75.12 572 VAL A CA 1
ATOM 4285 C C . VAL A 1 572 ? -34.949 35.494 60.686 1.00 75.12 572 VAL A C 1
ATOM 4287 O O . VAL A 1 572 ? -35.518 36.581 60.737 1.00 75.12 572 VAL A O 1
ATOM 4290 N N . VAL A 1 573 ? -34.971 34.635 61.709 1.00 74.81 573 VAL A N 1
ATOM 4291 C CA . VAL A 1 573 ? -35.681 34.927 62.962 1.00 74.81 573 VAL A CA 1
ATOM 4292 C C . VAL A 1 573 ? -35.002 36.054 63.736 1.00 74.81 573 VAL A C 1
ATOM 4294 O O . VAL A 1 573 ? -35.711 36.894 64.277 1.00 74.81 573 VAL A O 1
ATOM 4297 N N . ILE A 1 574 ? -33.665 36.125 63.746 1.00 74.50 574 ILE A N 1
ATOM 4298 C CA . ILE A 1 574 ? -32.925 37.250 64.342 1.00 74.50 574 ILE A CA 1
ATOM 4299 C C . ILE A 1 574 ? -33.223 38.554 63.589 1.00 74.50 574 ILE A C 1
ATOM 4301 O O . ILE A 1 574 ? -33.487 39.578 64.209 1.00 74.50 574 ILE A O 1
ATOM 4305 N N . ALA A 1 575 ? -33.238 38.534 62.256 1.00 79.31 575 ALA A N 1
ATOM 4306 C CA . ALA A 1 575 ? -33.572 39.718 61.468 1.00 79.31 575 ALA A CA 1
ATOM 4307 C C . ALA A 1 575 ? -35.016 40.188 61.723 1.00 79.31 575 ALA A C 1
ATOM 4309 O O . ALA A 1 575 ? -35.260 41.382 61.898 1.00 79.31 575 ALA A O 1
ATOM 4310 N N . LEU A 1 576 ? -35.969 39.253 61.800 1.00 81.38 576 LEU A N 1
ATOM 4311 C CA . LEU A 1 576 ? -37.372 39.560 62.073 1.00 81.38 576 LEU A CA 1
ATOM 4312 C C . LEU A 1 576 ? -37.583 40.046 63.513 1.00 81.38 576 LEU A C 1
ATOM 4314 O O . LEU A 1 576 ? -38.356 40.972 63.732 1.00 81.38 576 LEU A O 1
ATOM 4318 N N . SER A 1 577 ? -36.889 39.466 64.493 1.00 75.06 577 SER A N 1
ATOM 4319 C CA . SER A 1 577 ? -36.983 39.899 65.887 1.00 75.06 577 SER A CA 1
ATOM 4320 C C . SER A 1 577 ? -36.375 41.285 66.093 1.00 75.06 577 SER A C 1
ATOM 4322 O O . SER A 1 577 ? -36.961 42.090 66.811 1.00 75.06 577 SER A O 1
ATOM 4324 N N . VAL A 1 578 ? -35.283 41.615 65.394 1.00 79.56 578 VAL A N 1
ATOM 4325 C CA . VAL A 1 578 ? -34.718 42.975 65.350 1.00 79.56 578 VAL A CA 1
ATOM 4326 C C . VAL A 1 578 ? -35.688 43.956 64.688 1.00 79.56 578 VAL A C 1
ATOM 4328 O O . VAL A 1 578 ? -35.888 45.051 65.208 1.00 79.56 578 VAL A O 1
ATOM 4331 N N . LEU A 1 579 ? -36.340 43.566 63.588 1.00 83.19 579 LEU A N 1
ATOM 4332 C CA . LEU A 1 579 ? -37.336 44.401 62.910 1.00 83.19 579 LEU A CA 1
ATOM 4333 C C . LEU A 1 579 ? -38.552 44.680 63.807 1.00 83.19 579 LEU A C 1
ATOM 4335 O O . LEU A 1 579 ? -38.978 45.825 63.934 1.00 83.19 579 LEU A O 1
ATOM 4339 N N . VAL A 1 580 ? -39.100 43.645 64.449 1.00 82.56 580 VAL A N 1
ATOM 4340 C CA . VAL A 1 580 ? -40.241 43.767 65.368 1.00 82.56 580 VAL A CA 1
ATOM 4341 C C . VAL A 1 580 ? -39.856 44.592 66.594 1.00 82.56 580 VAL A C 1
ATOM 4343 O O . VAL A 1 580 ? -40.624 45.458 67.005 1.00 82.56 580 VAL A O 1
ATOM 4346 N N . ALA A 1 581 ? -38.653 44.395 67.139 1.00 77.81 581 ALA A N 1
ATOM 4347 C CA . ALA A 1 581 ? -38.137 45.214 68.228 1.00 77.81 581 ALA A CA 1
ATOM 4348 C C . ALA A 1 581 ? -38.014 46.688 67.816 1.00 77.81 581 ALA A C 1
ATOM 4350 O O . ALA A 1 581 ? -38.486 47.562 68.539 1.00 77.81 581 ALA A O 1
ATOM 4351 N N . ALA A 1 582 ? -37.459 46.971 66.634 1.00 78.19 582 ALA A N 1
ATOM 4352 C CA . ALA A 1 582 ? -37.349 48.326 66.103 1.00 78.19 582 ALA A CA 1
ATOM 4353 C C . ALA A 1 582 ? -38.726 48.976 65.894 1.00 78.19 582 ALA A C 1
ATOM 4355 O O . ALA A 1 582 ? -38.911 50.138 66.250 1.00 78.19 582 ALA A O 1
ATOM 4356 N N . LEU A 1 583 ? -39.709 48.225 65.385 1.00 81.69 583 LEU A N 1
ATOM 4357 C CA . LEU A 1 583 ? -41.074 48.711 65.183 1.00 81.69 583 LEU A CA 1
ATOM 4358 C C . LEU A 1 583 ? -41.780 49.011 66.514 1.00 81.69 583 LEU A C 1
ATOM 4360 O O . LEU A 1 583 ? -42.437 50.041 66.638 1.00 81.69 583 LEU A O 1
ATOM 4364 N N . LEU A 1 584 ? -41.620 48.146 67.519 1.00 79.50 584 LEU A N 1
ATOM 4365 C CA . LEU A 1 584 ? -42.184 48.347 68.858 1.00 79.50 584 LEU A CA 1
ATOM 4366 C C . LEU A 1 584 ? -41.542 49.542 69.574 1.00 79.50 584 LEU A C 1
ATOM 4368 O O . LEU A 1 584 ? -42.244 50.307 70.234 1.00 79.50 584 LEU A O 1
ATOM 4372 N N . ILE A 1 585 ? -40.234 49.742 69.402 1.00 76.44 585 ILE A N 1
ATOM 4373 C CA . ILE A 1 585 ? -39.516 50.912 69.921 1.00 76.44 585 ILE A CA 1
ATOM 4374 C C . ILE A 1 585 ? -39.999 52.189 69.219 1.00 76.44 585 ILE A C 1
ATOM 4376 O O . ILE A 1 585 ? -40.273 53.183 69.890 1.00 76.44 585 ILE A O 1
ATOM 4380 N N . LEU A 1 586 ? -40.171 52.158 67.893 1.00 79.88 586 LEU A N 1
ATOM 4381 C CA . LEU A 1 586 ? -40.687 53.287 67.114 1.00 79.88 586 LEU A CA 1
ATOM 4382 C C . LEU A 1 586 ? -42.121 53.654 67.533 1.00 79.88 586 LEU A C 1
ATOM 4384 O O . LEU A 1 586 ? -42.428 54.824 67.754 1.00 79.88 586 LEU A O 1
ATOM 4388 N N . LEU A 1 587 ? -42.988 52.652 67.700 1.00 79.94 587 LEU A N 1
ATOM 4389 C CA . LEU A 1 587 ? -44.375 52.829 68.132 1.00 79.94 587 LEU A CA 1
ATOM 4390 C C . LEU A 1 587 ? -44.457 53.391 69.561 1.00 79.94 587 LEU A C 1
ATOM 4392 O O . LEU A 1 587 ? -45.255 54.284 69.836 1.00 79.94 587 LEU A O 1
ATOM 4396 N N . ALA A 1 588 ? -43.605 52.912 70.469 1.00 75.06 588 ALA A N 1
ATOM 4397 C CA . ALA A 1 588 ? -43.544 53.407 71.840 1.00 75.06 588 ALA A CA 1
ATOM 4398 C C . ALA A 1 588 ? -42.968 54.829 71.942 1.00 75.06 588 ALA A C 1
ATOM 4400 O O . ALA A 1 588 ? -43.386 55.591 72.816 1.00 75.06 588 ALA A O 1
ATOM 4401 N N . ALA A 1 589 ? -42.052 55.205 71.041 1.00 72.50 589 ALA A N 1
ATOM 4402 C CA . ALA A 1 589 ? -41.548 56.572 70.921 1.00 72.50 589 ALA A CA 1
ATOM 4403 C C . ALA A 1 589 ? -42.643 57.542 70.442 1.00 72.50 589 ALA A C 1
ATOM 4405 O O . ALA A 1 589 ? -42.759 58.640 70.980 1.00 72.50 589 ALA A O 1
ATOM 4406 N N . LEU A 1 590 ? -43.499 57.112 69.509 1.00 77.06 590 LEU A N 1
ATOM 4407 C CA . LEU A 1 590 ? -44.679 57.864 69.056 1.00 77.06 590 LEU A CA 1
ATOM 4408 C C . LEU A 1 590 ? -45.736 58.070 70.158 1.00 77.06 590 LEU A C 1
ATOM 4410 O O . LEU A 1 590 ? -46.465 59.056 70.125 1.00 77.06 590 LEU A O 1
ATOM 4414 N N . LEU A 1 591 ? -45.809 57.164 71.137 1.00 77.44 591 LEU A N 1
ATOM 4415 C CA . LEU A 1 591 ? -46.786 57.184 72.235 1.00 77.44 591 LEU A CA 1
ATOM 4416 C C . LEU A 1 591 ? -46.227 57.743 73.561 1.00 77.44 591 LEU A C 1
ATOM 4418 O O . LEU A 1 591 ? -46.913 57.698 74.580 1.00 77.44 591 LEU A O 1
ATOM 4422 N N . GLY A 1 592 ? -44.990 58.255 73.578 1.00 65.31 592 GLY A N 1
ATOM 4423 C CA . GLY A 1 592 ? -44.375 58.873 74.764 1.00 65.31 592 GLY A CA 1
ATOM 4424 C C . GLY A 1 592 ? -43.962 57.899 75.881 1.00 65.31 592 GLY A C 1
ATOM 4425 O O . GLY A 1 592 ? -43.644 58.337 76.984 1.00 65.31 592 GLY A O 1
ATOM 4426 N N . ALA A 1 593 ? -43.929 56.588 75.613 1.00 71.50 593 ALA A N 1
ATOM 4427 C CA . ALA A 1 593 ? -43.677 55.525 76.595 1.00 71.50 593 ALA A CA 1
ATOM 4428 C C . ALA A 1 593 ? -42.420 54.694 76.258 1.00 71.50 593 ALA A C 1
ATOM 4430 O O . ALA A 1 593 ? -42.426 53.460 76.307 1.00 71.50 593 ALA A O 1
ATOM 4431 N N . ALA A 1 594 ? -41.322 55.368 75.903 1.00 68.12 594 ALA A N 1
ATOM 4432 C CA . ALA A 1 594 ? -40.116 54.740 75.350 1.00 68.12 594 ALA A CA 1
ATOM 4433 C C . ALA A 1 594 ? -39.488 53.653 76.254 1.00 68.12 594 ALA A C 1
ATOM 4435 O O . ALA A 1 594 ? -39.031 52.627 75.750 1.00 68.12 594 ALA A O 1
ATOM 4436 N N . ALA A 1 595 ? -39.519 53.825 77.582 1.00 68.31 595 ALA A N 1
ATOM 4437 C CA . ALA A 1 595 ? -38.950 52.851 78.521 1.00 68.31 595 ALA A CA 1
ATOM 4438 C C . ALA A 1 595 ? -39.724 51.516 78.549 1.00 68.31 595 ALA A C 1
ATOM 4440 O O . ALA A 1 595 ? -39.118 50.447 78.631 1.00 68.31 595 ALA A O 1
ATOM 4441 N N . LEU A 1 596 ? -41.056 51.559 78.425 1.00 70.44 596 LEU A N 1
ATOM 4442 C CA . LEU A 1 596 ? -41.900 50.359 78.407 1.00 70.44 596 LEU A CA 1
ATOM 4443 C C . LEU A 1 596 ? -41.813 49.625 77.061 1.00 70.44 596 LEU A C 1
ATOM 4445 O O . LEU A 1 596 ? -41.785 48.395 77.023 1.00 70.44 596 LEU A O 1
ATOM 4449 N N . GLY A 1 597 ? -41.709 50.376 75.961 1.00 73.12 597 GLY A N 1
ATOM 4450 C CA . GLY A 1 597 ? -41.539 49.814 74.620 1.00 73.12 597 GLY A CA 1
ATOM 4451 C C . GLY A 1 597 ? -40.248 49.021 74.453 1.00 73.12 597 GLY A C 1
ATOM 4452 O O . GLY A 1 597 ? -40.256 47.969 73.817 1.00 73.12 597 GLY A O 1
ATOM 4453 N N . MET A 1 598 ? -39.153 49.479 75.067 1.00 73.00 598 MET A N 1
ATOM 4454 C CA . MET A 1 598 ? -37.862 48.794 74.985 1.00 73.00 598 MET A CA 1
ATOM 4455 C C . MET A 1 598 ? -37.872 47.450 75.729 1.00 73.00 598 MET A C 1
ATOM 4457 O O . MET A 1 598 ? -37.388 46.452 75.197 1.00 73.00 598 MET A O 1
ATOM 4461 N N . LEU A 1 599 ? -38.487 47.387 76.916 1.00 76.12 599 LEU A N 1
ATOM 4462 C CA . LEU A 1 599 ? -38.653 46.135 77.668 1.00 76.12 599 LEU A CA 1
ATOM 4463 C C . LEU A 1 599 ? -39.535 45.127 76.919 1.00 76.12 599 LEU A C 1
ATOM 4465 O O . LEU A 1 599 ? -39.185 43.948 76.832 1.00 76.12 599 LEU A O 1
ATOM 4469 N N . LEU A 1 600 ? -40.642 45.587 76.328 1.00 79.12 600 LEU A N 1
ATOM 4470 C CA . LEU A 1 600 ? -41.532 44.731 75.540 1.00 79.12 600 LEU A CA 1
ATOM 4471 C C . LEU A 1 600 ? -40.838 44.213 74.270 1.00 79.12 600 LEU A C 1
ATOM 4473 O O . LEU A 1 600 ? -40.955 43.036 73.937 1.00 79.12 600 LEU A O 1
ATOM 4477 N N . ALA A 1 601 ? -40.070 45.069 73.593 1.00 80.50 601 ALA A N 1
ATOM 4478 C CA . ALA A 1 601 ? -39.298 44.710 72.409 1.00 80.50 601 ALA A CA 1
ATOM 4479 C C . ALA A 1 601 ? -38.261 43.616 72.707 1.00 80.50 601 ALA A C 1
ATOM 4481 O O . ALA A 1 601 ? -38.175 42.639 71.963 1.00 80.50 601 ALA A O 1
ATOM 4482 N N . VAL A 1 602 ? -37.522 43.733 73.817 1.00 78.38 602 VAL A N 1
ATOM 4483 C CA . VAL A 1 602 ? -36.540 42.719 74.237 1.00 78.38 602 VAL A CA 1
ATOM 4484 C C . VAL A 1 602 ? -37.226 41.406 74.625 1.00 78.38 602 VAL A C 1
ATOM 4486 O O . VAL A 1 602 ? -36.762 40.341 74.221 1.00 78.38 602 VAL A O 1
ATOM 4489 N N . ALA A 1 603 ? -38.353 41.457 75.342 1.00 79.69 603 ALA A N 1
ATOM 4490 C CA . ALA A 1 603 ? -39.097 40.257 75.730 1.00 79.69 603 ALA A CA 1
ATOM 4491 C C . ALA A 1 603 ? -39.675 39.508 74.515 1.00 79.69 603 ALA A C 1
ATOM 4493 O O . ALA A 1 603 ? -39.535 38.288 74.414 1.00 79.69 603 ALA A O 1
ATOM 4494 N N . VAL A 1 604 ? -40.271 40.230 73.559 1.00 80.88 604 VAL A N 1
ATOM 4495 C CA . VAL A 1 604 ? -40.817 39.647 72.323 1.00 80.88 604 VAL A CA 1
ATOM 4496 C C . VAL A 1 604 ? -39.699 39.105 71.433 1.00 80.88 604 VAL A C 1
ATOM 4498 O O . VAL A 1 604 ? -39.811 37.988 70.926 1.00 80.88 604 VAL A O 1
ATOM 4501 N N . ALA A 1 605 ? -38.591 39.836 71.284 1.00 77.12 605 ALA A N 1
ATOM 4502 C CA . ALA A 1 605 ? -37.441 39.360 70.521 1.00 77.12 605 ALA A CA 1
ATOM 4503 C C . ALA A 1 605 ? -36.819 38.102 71.150 1.00 77.12 605 ALA A C 1
ATOM 4505 O O . ALA A 1 605 ? -36.539 37.136 70.437 1.00 77.12 605 ALA A O 1
ATOM 4506 N N . GLY A 1 606 ? -36.674 38.073 72.479 1.00 73.88 606 GLY A N 1
ATOM 4507 C CA . GLY A 1 606 ? -36.196 36.908 73.222 1.00 73.88 606 GLY A CA 1
ATOM 4508 C C . GLY A 1 606 ? -37.110 35.691 73.063 1.00 73.88 606 GLY A C 1
ATOM 4509 O O . GLY A 1 606 ? -36.629 34.601 72.758 1.00 73.88 606 GLY A O 1
ATOM 4510 N N . ALA A 1 607 ? -38.429 35.874 73.178 1.00 77.81 607 ALA A N 1
ATOM 4511 C CA . ALA A 1 607 ? -39.406 34.798 73.000 1.00 77.81 607 ALA A CA 1
ATOM 4512 C C . ALA A 1 607 ? -39.393 34.216 71.574 1.00 77.81 607 ALA A C 1
ATOM 4514 O O . ALA A 1 607 ? -39.448 32.996 71.407 1.00 77.81 607 ALA A O 1
ATOM 4515 N N . LEU A 1 608 ? -39.256 35.063 70.546 1.00 77.19 608 LEU A N 1
ATOM 4516 C CA . LEU A 1 608 ? -39.142 34.625 69.149 1.00 77.19 608 LEU A CA 1
ATOM 4517 C C . LEU A 1 608 ? -37.864 33.809 68.901 1.00 77.19 608 LEU A C 1
ATOM 4519 O O . LEU A 1 608 ? -37.912 32.777 68.230 1.00 77.19 608 LEU A O 1
ATOM 4523 N N . VAL A 1 609 ? -36.733 34.230 69.474 1.00 74.06 609 VAL A N 1
ATOM 4524 C CA . VAL A 1 609 ? -35.453 33.513 69.346 1.00 74.06 609 VAL A CA 1
ATOM 4525 C C . VAL A 1 609 ? -35.496 32.167 70.077 1.00 74.06 609 VAL A C 1
ATOM 4527 O O . VAL A 1 609 ? -35.090 31.152 69.510 1.00 74.06 609 VAL A O 1
ATOM 4530 N N . VAL A 1 610 ? -36.040 32.120 71.297 1.00 76.56 610 VAL A N 1
ATOM 4531 C CA . VAL A 1 610 ? -36.187 30.871 72.065 1.00 76.56 610 VAL A CA 1
ATOM 4532 C C . VAL A 1 610 ? -37.150 29.903 71.370 1.00 76.56 610 VAL A C 1
ATOM 4534 O O . VAL A 1 610 ? -36.834 28.720 71.238 1.00 76.56 610 VAL A O 1
ATOM 4537 N N . GLY A 1 611 ? -38.278 30.396 70.848 1.00 74.06 611 GLY A N 1
ATOM 4538 C CA . GLY A 1 611 ? -39.223 29.588 70.073 1.00 74.06 611 GLY A CA 1
ATOM 4539 C C . GLY A 1 611 ? -38.596 28.986 68.811 1.00 74.06 611 GLY A C 1
ATOM 4540 O O . GLY A 1 611 ? -38.799 27.807 68.516 1.00 74.06 611 GLY A O 1
ATOM 4541 N N . ALA A 1 612 ? -37.760 29.747 68.101 1.00 70.50 612 ALA A N 1
ATOM 4542 C CA . ALA A 1 612 ? -37.041 29.243 66.933 1.00 70.50 612 ALA A CA 1
ATOM 4543 C C . ALA A 1 612 ? -35.953 28.217 67.287 1.00 70.50 612 ALA A C 1
ATOM 4545 O O . ALA A 1 612 ? -35.783 27.231 66.565 1.00 70.50 612 ALA A O 1
ATOM 4546 N N . LEU A 1 613 ? -35.244 28.401 68.406 1.00 71.19 613 LEU A N 1
ATOM 4547 C CA . LEU A 1 613 ? -34.271 27.423 68.903 1.00 71.19 613 LEU A CA 1
ATOM 4548 C C . LEU A 1 613 ? -34.949 26.110 69.322 1.00 71.19 613 LEU A C 1
ATOM 4550 O O . LEU A 1 613 ? -34.433 25.039 69.002 1.00 71.19 613 LEU A O 1
ATOM 4554 N N . ALA A 1 614 ? -36.128 26.181 69.946 1.00 73.88 614 ALA A N 1
ATOM 4555 C CA . ALA A 1 614 ? -36.925 25.008 70.305 1.00 73.88 614 ALA A CA 1
ATOM 4556 C C . ALA A 1 614 ? -37.502 24.273 69.077 1.00 73.88 614 ALA A C 1
ATOM 4558 O O . ALA A 1 614 ? -37.607 23.047 69.085 1.00 73.88 614 ALA A O 1
ATOM 4559 N N . ALA A 1 615 ? -37.828 24.992 67.996 1.00 69.75 615 ALA A N 1
ATOM 4560 C CA . ALA A 1 615 ? -38.337 24.410 66.748 1.00 69.75 615 ALA A CA 1
ATOM 4561 C C . ALA A 1 615 ? -37.241 23.804 65.845 1.00 69.75 615 ALA A C 1
ATOM 4563 O O . ALA A 1 615 ? -37.533 22.976 64.976 1.00 69.75 615 ALA A O 1
ATOM 4564 N N . ARG A 1 616 ? -35.970 24.178 66.048 1.00 70.62 616 ARG A N 1
ATOM 4565 C CA . ARG A 1 616 ? -34.820 23.733 65.242 1.00 70.62 616 ARG A CA 1
ATOM 4566 C C . ARG A 1 616 ? -34.681 22.204 65.102 1.00 70.62 616 ARG A C 1
ATOM 4568 O O . ARG A 1 616 ? -34.547 21.765 63.962 1.00 70.62 616 ARG A O 1
ATOM 4575 N N . PRO A 1 617 ? -34.731 21.376 66.167 1.00 70.19 617 PRO A N 1
ATOM 4576 C CA . PRO A 1 617 ? -34.570 19.922 66.034 1.00 70.19 617 PRO A CA 1
ATOM 4577 C C . PRO A 1 617 ? -35.712 19.240 65.263 1.00 70.19 617 PRO A C 1
ATOM 4579 O O . PRO A 1 617 ? -35.498 18.214 64.619 1.00 70.19 617 PRO A O 1
ATOM 4582 N N . LEU A 1 618 ? -36.925 19.800 65.305 1.00 72.00 618 LEU A N 1
ATOM 4583 C CA . LEU A 1 618 ? -38.061 19.299 64.530 1.00 72.00 618 LEU A CA 1
ATOM 4584 C C . LEU A 1 618 ? -37.867 19.601 63.036 1.00 72.00 618 LEU A C 1
ATOM 4586 O O . LEU A 1 618 ? -38.035 18.723 62.193 1.00 72.00 618 LEU A O 1
ATOM 4590 N N . LEU A 1 619 ? -37.472 20.834 62.711 1.00 69.31 619 LEU A N 1
ATOM 4591 C CA . LEU A 1 619 ? -37.269 21.276 61.331 1.00 69.31 619 LEU A CA 1
ATOM 4592 C C . LEU A 1 619 ? -36.073 20.584 60.668 1.00 69.31 619 LEU A C 1
ATOM 4594 O O . LEU A 1 619 ? -36.156 20.233 59.495 1.00 69.31 619 LEU A O 1
ATOM 4598 N N . THR A 1 620 ? -34.987 20.315 61.399 1.00 68.56 620 THR A N 1
ATOM 4599 C CA . THR A 1 620 ? -33.856 19.549 60.848 1.00 68.56 620 THR A CA 1
ATOM 4600 C C . THR A 1 620 ? -34.245 18.109 60.529 1.00 68.56 620 THR A C 1
ATOM 4602 O O . THR A 1 620 ? -33.874 17.615 59.467 1.00 68.56 620 THR A O 1
ATOM 4605 N N . ARG A 1 621 ? -35.046 17.452 61.382 1.00 70.62 621 ARG A N 1
ATOM 4606 C CA . ARG A 1 621 ? -35.594 16.115 61.093 1.00 70.62 621 ARG A CA 1
ATOM 4607 C C . ARG A 1 621 ? -36.504 16.116 59.864 1.00 70.62 621 ARG A C 1
ATOM 4609 O O . ARG A 1 621 ? -36.359 15.251 59.007 1.00 70.62 621 ARG A O 1
ATOM 4616 N N . LEU A 1 622 ? -37.401 17.098 59.747 1.00 69.19 622 LEU A N 1
ATOM 4617 C CA . LEU A 1 622 ? -38.287 17.234 58.583 1.00 69.19 622 LEU A CA 1
ATOM 4618 C C . LEU A 1 622 ? -37.502 17.489 57.284 1.00 69.19 622 LEU A C 1
ATOM 4620 O O . LEU A 1 622 ? -37.824 16.904 56.253 1.00 69.19 622 LEU A O 1
ATOM 4624 N N . GLY A 1 623 ? -36.447 18.308 57.336 1.00 67.50 623 GLY A N 1
ATOM 4625 C CA . GLY A 1 623 ? -35.566 18.553 56.191 1.00 67.50 623 GLY A CA 1
ATOM 4626 C C . GLY A 1 623 ? -34.753 17.320 55.781 1.00 67.50 623 GLY A C 1
ATOM 4627 O O . GLY A 1 623 ? -34.596 17.053 54.593 1.00 67.50 623 GLY A O 1
ATOM 4628 N N . GLN A 1 624 ? -34.272 16.529 56.746 1.00 68.31 624 GLN A N 1
ATOM 4629 C CA . GLN A 1 624 ? -33.562 15.274 56.470 1.00 68.31 624 GLN A CA 1
ATOM 4630 C C . GLN A 1 624 ? -34.467 14.229 55.804 1.00 68.31 624 GLN A C 1
ATOM 4632 O O . GLN A 1 624 ? -34.039 13.592 54.845 1.00 68.31 624 GLN A O 1
ATOM 4637 N N . LEU A 1 625 ? -35.717 14.093 56.261 1.00 66.00 625 LEU A N 1
ATOM 4638 C CA . LEU A 1 625 ? -36.695 13.172 55.671 1.00 66.00 625 LEU A CA 1
ATOM 4639 C C . LEU A 1 625 ? -37.106 13.585 54.251 1.00 66.00 625 LEU A C 1
ATOM 4641 O O . LEU A 1 625 ? -37.142 12.733 53.369 1.00 66.00 625 LEU A O 1
ATOM 4645 N N . GLY A 1 626 ? -37.340 14.880 54.005 1.00 66.88 626 GLY A N 1
ATOM 4646 C CA . GLY A 1 626 ? -37.643 15.382 52.658 1.00 66.88 626 GLY A CA 1
ATOM 4647 C C . GLY A 1 626 ? -36.495 15.149 51.672 1.00 66.88 626 GLY A C 1
ATOM 4648 O O . GLY A 1 626 ? -36.701 14.617 50.586 1.00 66.88 626 GLY A O 1
ATOM 4649 N N . ASN A 1 627 ? -35.258 15.442 52.084 1.00 66.56 627 ASN A N 1
ATOM 4650 C CA . ASN A 1 627 ? -34.080 15.211 51.243 1.00 66.56 627 ASN A CA 1
ATOM 4651 C C . ASN A 1 627 ? -33.825 13.718 50.969 1.00 66.56 627 ASN A C 1
ATOM 4653 O O . ASN A 1 627 ? -33.323 13.367 49.901 1.00 66.56 627 ASN A O 1
ATOM 4657 N N . ALA A 1 628 ? -34.137 12.835 51.922 1.00 65.62 628 ALA A N 1
ATOM 4658 C CA . ALA A 1 628 ? -34.023 11.390 51.737 1.00 65.62 628 ALA A CA 1
ATOM 4659 C C . ALA A 1 628 ? -35.093 10.854 50.770 1.00 65.62 628 ALA A C 1
ATOM 4661 O O . ALA A 1 628 ? -34.764 10.087 49.867 1.00 65.62 628 ALA A O 1
ATOM 4662 N N . ALA A 1 629 ? -36.344 11.301 50.908 1.00 65.81 629 ALA A N 1
ATOM 4663 C CA . ALA A 1 629 ? -37.438 10.925 50.017 1.00 65.81 629 ALA A CA 1
ATOM 4664 C C . ALA A 1 629 ? -37.205 11.411 48.576 1.00 65.81 629 ALA A C 1
ATOM 4666 O O . ALA A 1 629 ? -37.391 10.649 47.630 1.00 65.81 629 ALA A O 1
ATOM 4667 N N . GLU A 1 630 ? -36.699 12.634 48.390 1.00 69.00 630 GLU A N 1
ATOM 4668 C CA . GLU A 1 630 ? -36.424 13.200 47.064 1.00 69.00 630 GLU A CA 1
ATOM 4669 C C . GLU A 1 630 ? -35.308 12.458 46.308 1.00 69.00 630 GLU A C 1
ATOM 4671 O O . GLU A 1 630 ? -35.373 12.329 45.084 1.00 69.00 630 GLU A O 1
ATOM 4676 N N . ARG A 1 631 ? -34.322 11.898 47.024 1.00 65.88 631 ARG A N 1
ATOM 4677 C CA . ARG A 1 631 ? -33.266 11.043 46.444 1.00 65.88 631 ARG A CA 1
ATOM 4678 C C . ARG A 1 631 ? -33.771 9.668 46.002 1.00 65.88 631 ARG A C 1
ATOM 4680 O O . ARG A 1 631 ? -33.170 9.068 45.117 1.00 65.88 631 ARG A O 1
ATOM 4687 N N . LEU A 1 632 ? -34.848 9.174 46.614 1.00 66.19 632 LEU A N 1
ATOM 4688 C 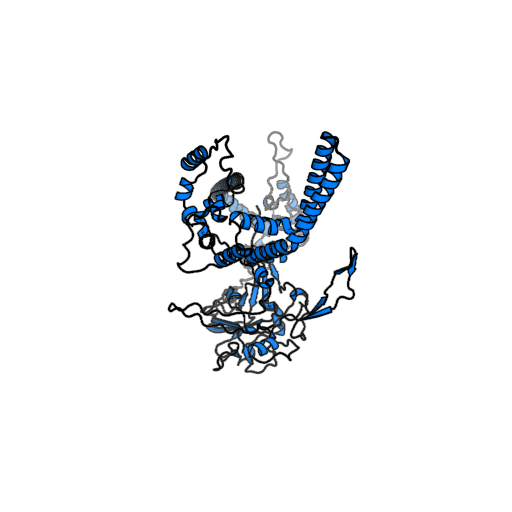CA . LEU A 1 632 ? -35.434 7.857 46.342 1.00 66.19 632 LEU A CA 1
ATOM 4689 C C . LEU A 1 632 ? -36.534 7.887 45.268 1.00 66.19 632 LEU A C 1
ATOM 4691 O O . LEU A 1 632 ? -37.053 6.834 44.900 1.00 66.19 632 LEU A O 1
ATOM 4695 N N . ARG A 1 633 ? -36.857 9.066 44.721 1.00 75.31 633 ARG A N 1
ATOM 4696 C CA . ARG A 1 633 ? -37.751 9.207 43.562 1.00 75.31 633 ARG A CA 1
ATOM 4697 C C . ARG A 1 633 ? -37.115 8.608 42.311 1.00 75.31 633 ARG A C 1
ATOM 4699 O O . ARG A 1 633 ? -35.911 8.747 42.091 1.00 75.31 633 ARG A O 1
ATOM 4706 N N . PHE A 1 634 ? -37.923 8.006 41.442 1.00 70.81 634 PHE A N 1
ATOM 4707 C CA . PHE A 1 634 ? -37.429 7.262 40.274 1.00 70.81 634 PHE A CA 1
ATOM 4708 C C . PHE A 1 634 ? -36.564 8.121 39.336 1.00 70.81 634 PHE A C 1
ATOM 4710 O O . PHE A 1 634 ? -35.566 7.650 38.798 1.00 70.81 634 PHE A O 1
ATOM 4717 N N . ALA A 1 635 ? -36.898 9.406 39.191 1.00 68.44 635 ALA A N 1
ATOM 4718 C CA . ALA A 1 635 ? -36.129 10.356 38.385 1.00 68.44 635 ALA A CA 1
ATOM 4719 C C . ALA A 1 635 ? -34.733 10.684 38.959 1.00 68.44 635 ALA A C 1
ATOM 4721 O O . ALA A 1 635 ? -33.853 11.101 38.208 1.00 68.44 635 ALA A O 1
ATOM 4722 N N . ASN A 1 636 ? -34.531 10.489 40.266 1.00 69.62 636 ASN A N 1
ATOM 4723 C CA . ASN A 1 636 ? -33.324 10.874 41.004 1.00 69.62 636 ASN A CA 1
ATOM 4724 C C . ASN A 1 636 ? -32.494 9.663 41.482 1.00 69.62 636 ASN A C 1
ATOM 4726 O O . ASN A 1 636 ? -31.403 9.834 42.036 1.00 69.62 636 ASN A O 1
ATOM 4730 N N . LEU A 1 637 ? -32.980 8.443 41.227 1.00 69.25 637 LEU A N 1
ATOM 4731 C CA . LEU A 1 637 ? -32.316 7.174 41.521 1.00 69.25 637 LEU A CA 1
ATOM 4732 C C . LEU A 1 637 ? -31.094 6.978 40.610 1.00 69.25 637 LEU A C 1
ATOM 4734 O O . LEU A 1 637 ? -31.163 6.423 39.516 1.00 69.25 637 LEU A O 1
ATOM 4738 N N . THR A 1 638 ? -29.945 7.461 41.075 1.00 68.75 638 THR A N 1
ATOM 4739 C CA . THR A 1 638 ? -28.643 7.307 40.412 1.00 68.75 638 THR A CA 1
ATOM 4740 C C . THR A 1 638 ? -27.756 6.317 41.167 1.00 68.75 638 THR A C 1
ATOM 4742 O O . THR A 1 638 ? -27.939 6.072 42.359 1.00 68.75 638 THR A O 1
ATOM 4745 N N . GLY A 1 639 ? -26.726 5.780 40.504 1.00 62.75 639 GLY A N 1
ATOM 4746 C CA . GLY A 1 639 ? -25.751 4.890 41.150 1.00 62.75 639 GLY A CA 1
ATOM 4747 C C . GLY A 1 639 ? -24.950 5.539 42.292 1.00 62.75 639 GLY A C 1
ATOM 4748 O O . GLY A 1 639 ? -24.339 4.822 43.079 1.00 62.75 639 GLY A O 1
ATOM 4749 N N . ALA A 1 640 ? -24.949 6.873 42.396 1.00 67.75 640 ALA A N 1
ATOM 4750 C CA . ALA A 1 640 ? -24.427 7.607 43.550 1.00 67.75 640 ALA A CA 1
ATOM 4751 C C . ALA A 1 640 ? -25.462 7.673 44.687 1.00 67.75 640 ALA A C 1
ATOM 4753 O O . ALA A 1 640 ? -25.132 7.372 45.828 1.00 67.75 640 ALA A O 1
ATOM 4754 N N . ALA A 1 641 ? -26.734 7.948 44.370 1.00 64.19 641 ALA A N 1
ATOM 4755 C CA . ALA A 1 641 ? -27.817 8.001 45.357 1.00 64.19 641 ALA A CA 1
ATOM 4756 C C . ALA A 1 641 ? -28.007 6.676 46.122 1.00 64.19 641 ALA A C 1
ATOM 4758 O O . ALA A 1 641 ? -28.289 6.697 47.316 1.00 64.19 641 ALA A O 1
ATOM 4759 N N . VAL A 1 642 ? -27.810 5.533 45.453 1.00 64.12 642 VAL A N 1
ATOM 4760 C CA . VAL A 1 642 ? -27.858 4.201 46.087 1.00 64.12 642 VAL A CA 1
ATOM 4761 C C . VAL A 1 642 ? -26.635 3.949 46.978 1.00 64.12 642 VAL A C 1
ATOM 4763 O O . VAL A 1 642 ? -26.756 3.328 48.028 1.00 64.12 642 VAL A O 1
ATOM 4766 N N . ARG A 1 643 ? -25.460 4.445 46.574 1.00 62.97 643 ARG A N 1
ATOM 4767 C CA . ARG A 1 643 ? -24.180 4.235 47.271 1.00 62.97 643 ARG A CA 1
ATOM 4768 C C . ARG A 1 643 ? -24.059 5.075 48.543 1.00 62.97 643 ARG A C 1
ATOM 4770 O O . ARG A 1 643 ? -23.492 4.611 49.522 1.00 62.97 643 ARG A O 1
ATOM 4777 N N . ASP A 1 644 ? -24.630 6.277 48.518 1.00 63.84 644 ASP A N 1
ATOM 4778 C CA . ASP A 1 644 ? -24.639 7.226 49.637 1.00 63.84 644 ASP A CA 1
ATOM 4779 C C . ASP A 1 644 ? -25.850 7.030 50.574 1.00 63.84 644 ASP A C 1
ATOM 4781 O O . ASP A 1 644 ? -26.034 7.781 51.538 1.00 63.84 644 ASP A O 1
ATOM 4785 N N . GLY A 1 645 ? -26.716 6.053 50.280 1.00 59.75 645 GLY A N 1
ATOM 4786 C CA . GLY A 1 645 ? -27.854 5.695 51.121 1.00 59.75 645 GLY A CA 1
ATOM 4787 C C . GLY A 1 645 ? -27.397 5.085 52.448 1.00 59.75 645 GLY A C 1
ATOM 4788 O O . GLY A 1 645 ? -26.450 4.303 52.492 1.00 59.75 645 GLY A O 1
ATOM 4789 N N . GLN A 1 646 ? -28.068 5.427 53.552 1.00 56.81 646 GLN A N 1
ATOM 4790 C CA . GLN A 1 646 ? -27.777 4.798 54.842 1.00 56.81 646 GLN A CA 1
ATOM 4791 C C . GLN A 1 646 ? -28.069 3.291 54.771 1.00 56.81 646 GLN A C 1
ATOM 4793 O O . GLN A 1 646 ? -29.185 2.892 54.437 1.00 56.81 646 GLN A O 1
ATOM 4798 N N . LEU A 1 647 ? -27.076 2.464 55.112 1.00 53.72 647 LEU A N 1
ATOM 4799 C CA . LEU A 1 647 ? -27.237 1.017 55.266 1.00 53.72 647 LEU A CA 1
ATOM 4800 C C . LEU A 1 647 ? -28.325 0.739 56.310 1.00 53.72 647 LEU A C 1
ATOM 4802 O O . LEU A 1 647 ? -28.222 1.164 57.464 1.00 53.72 647 LEU A O 1
ATOM 4806 N N . ALA A 1 648 ? -29.388 0.047 55.903 1.00 53.28 648 ALA A N 1
ATOM 4807 C CA . ALA A 1 648 ? -30.472 -0.311 56.805 1.00 53.28 648 ALA A CA 1
ATOM 4808 C C . ALA A 1 648 ? -29.954 -1.296 57.867 1.00 53.28 648 ALA A C 1
ATOM 4810 O O . ALA A 1 648 ? -29.577 -2.421 57.552 1.00 53.28 648 ALA A O 1
ATOM 4811 N N . SER A 1 649 ? -29.968 -0.894 59.140 1.00 49.88 649 SER A N 1
ATOM 4812 C CA . SER A 1 649 ? -29.509 -1.729 60.263 1.00 49.88 649 SER A CA 1
ATOM 4813 C C . SER A 1 649 ? -30.453 -2.894 60.594 1.00 49.88 649 SER A C 1
ATOM 4815 O O . SER A 1 649 ? -30.103 -3.788 61.365 1.00 49.88 649 SER A O 1
ATOM 4817 N N . ARG A 1 650 ? -31.654 -2.912 60.004 1.00 51.50 650 ARG A N 1
ATOM 4818 C CA . ARG A 1 650 ? -32.623 -4.007 60.093 1.00 51.50 650 ARG A CA 1
ATOM 4819 C C . ARG A 1 650 ? -33.498 -4.034 58.847 1.00 51.50 650 ARG A C 1
ATOM 4821 O O . ARG A 1 650 ? -34.135 -3.036 58.520 1.00 51.50 650 ARG A O 1
ATOM 4828 N N . PHE A 1 651 ? -33.565 -5.190 58.197 1.00 44.03 651 PHE A N 1
ATOM 4829 C CA . PHE A 1 651 ? -34.496 -5.457 57.106 1.00 44.03 651 PHE A CA 1
ATOM 4830 C C . PHE A 1 651 ? -35.639 -6.320 57.649 1.00 44.03 651 PHE A C 1
ATOM 4832 O O . PHE A 1 651 ? -35.399 -7.384 58.222 1.00 44.03 651 PHE A O 1
ATOM 4839 N N . VAL A 1 652 ? -36.879 -5.846 57.523 1.00 49.94 652 VAL A N 1
ATOM 4840 C CA . VAL A 1 652 ? -38.075 -6.615 57.888 1.00 49.94 652 VAL A CA 1
ATOM 4841 C C . VAL A 1 652 ? -38.775 -6.992 56.593 1.00 49.94 652 VAL A C 1
ATOM 4843 O O . VAL A 1 652 ? -39.367 -6.140 55.933 1.00 49.94 652 VAL A O 1
ATOM 4846 N N . ILE A 1 653 ? -38.692 -8.269 56.222 1.00 46.72 653 ILE A N 1
ATOM 4847 C CA . ILE A 1 653 ? -39.504 -8.812 55.135 1.00 46.72 653 ILE A CA 1
ATOM 4848 C C . ILE A 1 653 ? -40.933 -8.864 55.660 1.00 46.72 653 ILE A C 1
ATOM 4850 O O . ILE A 1 653 ? -41.235 -9.601 56.598 1.00 46.72 653 ILE A O 1
ATOM 4854 N N . THR A 1 654 ? -41.803 -8.048 55.081 1.00 46.84 654 THR A N 1
ATOM 4855 C CA . THR A 1 654 ? -43.243 -8.220 55.246 1.00 46.84 654 THR A CA 1
ATOM 4856 C C . THR A 1 654 ? -43.716 -9.072 54.083 1.00 46.84 654 THR A C 1
ATOM 4858 O O . THR A 1 654 ? -43.518 -8.712 52.923 1.00 46.84 654 THR A O 1
ATOM 4861 N N . GLU A 1 655 ? -44.283 -10.241 54.381 1.00 44.62 655 GLU A N 1
ATOM 4862 C CA . GLU A 1 655 ? -44.985 -10.999 53.352 1.00 44.62 655 GLU A CA 1
ATOM 4863 C C . GLU A 1 655 ? -46.167 -10.148 52.868 1.00 44.62 655 GLU A C 1
ATOM 4865 O O . GLU A 1 655 ? -46.922 -9.624 53.699 1.00 44.62 655 GLU A O 1
ATOM 4870 N N . PRO A 1 656 ? -46.330 -9.946 51.549 1.00 41.44 656 PRO A N 1
ATOM 4871 C CA . PRO A 1 656 ? -47.496 -9.244 51.048 1.00 41.44 656 PRO A CA 1
ATOM 4872 C C . PRO A 1 656 ? -48.744 -10.035 51.456 1.00 41.44 656 PRO A C 1
ATOM 4874 O O . PRO A 1 656 ? -48.705 -11.269 51.461 1.00 41.44 656 PRO A O 1
ATOM 4877 N N . PRO A 1 657 ? -49.858 -9.365 51.800 1.00 43.41 657 PRO A N 1
ATOM 4878 C CA . PRO A 1 657 ? -51.079 -10.068 52.146 1.00 43.41 657 PRO A CA 1
ATOM 4879 C C . PRO A 1 657 ? -51.476 -10.941 50.956 1.00 43.41 657 PRO A C 1
ATOM 4881 O O . PRO A 1 657 ? -51.824 -10.434 49.888 1.00 43.41 657 PRO A O 1
ATOM 4884 N N . SER A 1 658 ? -51.422 -12.264 51.130 1.00 48.16 658 SER A N 1
ATOM 4885 C CA . SER A 1 658 ? -52.191 -13.141 50.255 1.00 48.16 658 SER A CA 1
ATOM 4886 C C . SER A 1 658 ? -53.655 -12.701 50.365 1.00 48.16 658 SER A C 1
ATOM 4888 O O . SER A 1 658 ? -54.079 -12.216 51.416 1.00 48.16 658 SER A O 1
ATOM 4890 N N . GLY A 1 659 ? -54.425 -12.797 49.280 1.00 47.16 659 GLY A N 1
ATOM 4891 C CA . GLY A 1 659 ? -55.801 -12.281 49.187 1.00 47.16 659 GLY A CA 1
ATOM 4892 C C . GLY A 1 659 ? -56.815 -12.865 50.188 1.00 47.16 659 GLY A C 1
ATOM 4893 O O . GLY A 1 659 ? -58.012 -12.654 50.031 1.00 47.16 659 GLY A O 1
ATOM 4894 N N . LEU A 1 660 ? -56.360 -13.591 51.208 1.00 40.34 660 LEU A N 1
ATOM 4895 C CA . LEU A 1 660 ? -57.106 -14.089 52.351 1.00 40.34 660 LEU A CA 1
ATOM 4896 C C . LEU A 1 660 ? -56.411 -13.548 53.608 1.00 40.34 660 LEU A C 1
ATOM 4898 O O . LEU A 1 660 ? -55.352 -14.021 54.014 1.00 40.34 660 LEU A O 1
ATOM 4902 N N . GLY A 1 661 ? -56.965 -12.474 54.167 1.00 42.12 661 GLY A N 1
ATOM 4903 C CA . GLY A 1 661 ? -56.310 -11.673 55.194 1.00 42.12 661 GLY A CA 1
ATOM 4904 C C . GLY A 1 661 ? -55.998 -12.432 56.483 1.00 42.12 661 GLY A C 1
ATOM 4905 O O . GLY A 1 661 ? -56.889 -12.662 57.286 1.00 42.12 661 GLY A O 1
ATOM 4906 N N . THR A 1 662 ? -54.713 -12.686 56.724 1.00 40.88 662 THR A N 1
ATOM 4907 C CA . THR A 1 662 ? -54.090 -12.717 58.057 1.00 40.88 662 THR A CA 1
ATOM 4908 C C . THR A 1 662 ? -52.623 -12.310 57.907 1.00 40.88 662 THR A C 1
ATOM 4910 O O . THR A 1 662 ? -51.875 -12.973 57.194 1.00 40.88 662 THR A O 1
ATOM 4913 N N . ALA A 1 663 ? -52.209 -11.214 58.547 1.00 40.72 663 ALA A N 1
ATOM 4914 C CA . ALA A 1 663 ? -50.813 -10.777 58.565 1.00 40.72 663 ALA A CA 1
ATOM 4915 C C . ALA A 1 663 ? -50.015 -11.623 59.573 1.00 40.72 663 ALA A C 1
ATOM 4917 O O . ALA A 1 663 ? -50.272 -11.555 60.775 1.00 40.72 663 ALA A O 1
ATOM 4918 N N . GLY A 1 664 ? -49.065 -12.426 59.090 1.00 44.19 664 GLY A N 1
ATOM 4919 C CA . GLY A 1 664 ? -48.084 -13.110 59.933 1.00 44.19 664 GLY A CA 1
ATOM 4920 C C . GLY A 1 664 ? -47.008 -12.138 60.428 1.00 44.19 664 GLY A C 1
ATOM 4921 O O . GLY A 1 664 ? -46.569 -11.256 59.690 1.00 44.19 664 GLY A O 1
ATOM 4922 N N . ALA A 1 665 ? -46.586 -12.278 61.686 1.00 46.06 665 ALA A N 1
ATOM 4923 C CA . ALA A 1 665 ? -45.503 -11.483 62.259 1.00 46.06 665 ALA A CA 1
ATOM 4924 C C . ALA A 1 665 ? -44.165 -11.833 61.575 1.00 46.06 665 ALA A C 1
ATOM 4926 O O . ALA A 1 665 ? -43.663 -12.945 61.723 1.00 46.06 665 ALA A O 1
ATOM 4927 N N . GLY A 1 666 ? -43.601 -10.889 60.815 1.00 43.72 666 GLY A N 1
ATOM 4928 C CA . GLY A 1 666 ? -42.330 -11.066 60.106 1.00 43.72 666 GLY A CA 1
ATOM 4929 C C . GLY A 1 666 ? -41.141 -11.259 61.054 1.00 43.72 666 GLY A C 1
ATOM 4930 O O . GLY A 1 666 ? -41.016 -10.571 62.069 1.00 43.72 666 GLY A O 1
ATOM 4931 N N . ALA A 1 667 ? -40.247 -12.190 60.712 1.00 45.09 667 ALA A N 1
ATOM 4932 C CA . ALA A 1 667 ? -39.004 -12.430 61.437 1.00 45.09 667 ALA A CA 1
ATOM 4933 C C . ALA A 1 667 ? -37.947 -11.371 61.073 1.00 45.09 667 ALA A C 1
ATOM 4935 O O . ALA A 1 667 ? -37.674 -11.119 59.900 1.00 45.09 667 ALA A O 1
ATOM 4936 N N . ALA A 1 668 ? -37.334 -10.752 62.084 1.00 40.06 668 ALA A N 1
ATOM 4937 C CA . ALA A 1 668 ? -36.250 -9.795 61.887 1.00 40.06 668 ALA A CA 1
ATOM 4938 C C . ALA A 1 668 ? -34.919 -10.532 61.667 1.00 40.06 668 ALA A C 1
ATOM 4940 O O . ALA A 1 668 ? -34.458 -11.240 62.561 1.00 40.06 668 ALA A O 1
ATOM 4941 N N . ILE A 1 669 ? -34.280 -10.321 60.514 1.00 47.38 669 ILE A N 1
ATOM 4942 C CA . ILE A 1 669 ? -32.933 -10.835 60.225 1.00 47.38 669 ILE A CA 1
ATOM 4943 C C . ILE A 1 669 ? -31.926 -9.683 60.427 1.00 47.38 669 ILE A C 1
ATOM 4945 O O . ILE A 1 669 ? -32.150 -8.590 59.897 1.00 47.38 669 ILE A O 1
ATOM 4949 N N . PRO A 1 670 ? -30.842 -9.865 61.208 1.00 41.38 670 PRO A N 1
ATOM 4950 C CA . PRO A 1 670 ? -29.784 -8.863 61.314 1.00 41.38 670 PRO A CA 1
ATOM 4951 C C . PRO A 1 670 ? -29.025 -8.734 59.984 1.00 41.38 670 PRO A C 1
ATOM 4953 O O . PRO A 1 670 ? -28.663 -9.740 59.376 1.00 41.38 670 PRO A O 1
ATOM 4956 N N . GLY A 1 671 ? -28.801 -7.499 59.526 1.00 39.66 671 GLY A N 1
ATOM 4957 C CA . GLY A 1 671 ? -28.069 -7.214 58.288 1.00 39.66 671 GLY A CA 1
ATOM 4958 C C . GLY A 1 671 ? -26.577 -7.533 58.413 1.00 39.66 671 GLY A C 1
ATOM 4959 O O . GLY A 1 671 ? -25.962 -7.215 59.430 1.00 39.66 671 GLY A O 1
ATOM 4960 N N . ALA A 1 672 ? -26.015 -8.174 57.385 1.00 35.75 672 ALA A N 1
ATOM 4961 C CA . ALA A 1 672 ? -24.578 -8.391 57.238 1.00 35.75 672 ALA A CA 1
ATOM 4962 C C . ALA A 1 672 ? -23.854 -7.052 57.009 1.00 35.75 672 ALA A C 1
ATOM 4964 O O . ALA A 1 672 ? -24.370 -6.194 56.289 1.00 35.75 672 ALA A O 1
ATOM 4965 N N . ALA A 1 673 ? -22.702 -6.894 57.668 1.00 34.50 673 ALA A N 1
ATOM 4966 C CA . ALA A 1 673 ? -21.824 -5.726 57.586 1.00 34.50 673 ALA A CA 1
ATOM 4967 C C . ALA A 1 673 ? -21.095 -5.628 56.242 1.00 34.50 673 ALA A C 1
ATOM 4969 O O . ALA A 1 673 ? -20.774 -6.700 55.676 1.00 34.50 673 ALA A O 1
#